Protein AF-A0A2E0TNI0-F1 (afdb_monomer_lite)

Structure (mmCIF, N/CA/C/O backbone):
data_AF-A0A2E0TNI0-F1
#
_entry.id   AF-A0A2E0TNI0-F1
#
loop_
_atom_site.group_PDB
_atom_site.id
_atom_site.type_symbol
_atom_site.label_atom_id
_atom_site.label_alt_id
_atom_site.label_comp_id
_atom_site.label_asym_id
_atom_site.label_entity_id
_atom_site.label_seq_id
_atom_site.pdbx_PDB_ins_code
_atom_site.Cartn_x
_atom_site.Cartn_y
_atom_site.Cartn_z
_atom_site.occupancy
_atom_site.B_iso_or_equiv
_atom_site.auth_seq_id
_atom_site.auth_comp_id
_atom_site.auth_asym_id
_atom_site.auth_atom_id
_atom_site.pdbx_PDB_model_num
ATOM 1 N N . MET A 1 1 ? -8.671 -19.440 -13.198 1.00 46.00 1 MET A N 1
ATOM 2 C CA . MET A 1 1 ? -8.676 -20.379 -12.053 1.00 46.00 1 MET A CA 1
ATOM 3 C C . MET A 1 1 ? -9.101 -19.615 -10.808 1.00 46.00 1 MET A C 1
ATOM 5 O O . MET A 1 1 ? -8.365 -18.720 -10.407 1.00 46.00 1 MET A O 1
ATOM 9 N N . GLY A 1 2 ? -10.285 -19.902 -10.255 1.00 39.12 2 GLY A N 1
ATOM 10 C CA . GLY A 1 2 ? -10.796 -19.226 -9.053 1.00 39.12 2 GLY A CA 1
ATOM 11 C C . GLY A 1 2 ? -9.957 -19.514 -7.801 1.00 39.12 2 GLY A C 1
ATOM 12 O O . GLY A 1 2 ? -9.084 -20.388 -7.833 1.00 39.12 2 GLY A O 1
ATOM 13 N N . VAL A 1 3 ? -10.236 -18.792 -6.709 1.00 45.25 3 VAL A N 1
ATOM 14 C CA . VAL A 1 3 ? -9.638 -18.973 -5.366 1.00 45.25 3 VAL A CA 1
ATOM 15 C C . VAL A 1 3 ? -9.514 -20.465 -5.010 1.00 45.25 3 VAL A C 1
ATOM 17 O O . VAL A 1 3 ? -8.430 -20.936 -4.667 1.00 45.25 3 VAL A O 1
ATOM 20 N N . GLY A 1 4 ? -10.562 -21.250 -5.282 1.00 49.75 4 GLY A N 1
ATOM 21 C CA . GLY A 1 4 ? -10.603 -22.690 -5.006 1.00 49.75 4 GLY A CA 1
ATOM 22 C C . GLY A 1 4 ? -9.528 -23.544 -5.694 1.00 49.75 4 GLY A C 1
ATOM 23 O O . GLY A 1 4 ? -9.097 -24.531 -5.113 1.00 49.75 4 GLY A O 1
ATOM 24 N N . ALA A 1 5 ? -9.034 -23.172 -6.880 1.00 53.88 5 ALA A N 1
ATOM 25 C CA . ALA A 1 5 ? -8.008 -23.948 -7.592 1.00 53.88 5 ALA A CA 1
ATOM 26 C C . ALA A 1 5 ? -6.580 -23.658 -7.092 1.00 53.88 5 ALA A C 1
ATOM 28 O O . ALA A 1 5 ? -5.725 -24.537 -7.118 1.00 53.88 5 ALA A O 1
ATOM 29 N N . HIS A 1 6 ? -6.309 -22.435 -6.614 1.00 52.16 6 HIS A N 1
ATOM 30 C CA . HIS A 1 6 ? -5.038 -22.136 -5.942 1.00 52.16 6 HIS A CA 1
ATOM 31 C C . HIS A 1 6 ? -4.990 -22.792 -4.569 1.00 52.16 6 HIS A C 1
ATOM 33 O O . HIS A 1 6 ? -4.025 -23.475 -4.249 1.00 52.16 6 HIS A O 1
ATOM 39 N N . GLU A 1 7 ? -6.062 -22.636 -3.795 1.00 55.44 7 GLU A N 1
ATOM 40 C CA . GLU A 1 7 ? -6.172 -23.296 -2.504 1.00 55.44 7 GLU A CA 1
ATOM 41 C C . GLU A 1 7 ? -6.138 -24.822 -2.642 1.00 55.44 7 GLU A C 1
ATOM 43 O O . GLU A 1 7 ? -5.587 -25.489 -1.778 1.00 55.44 7 GLU A O 1
ATOM 48 N N . ALA A 1 8 ? -6.690 -25.398 -3.717 1.00 63.72 8 ALA A N 1
ATOM 49 C CA . ALA A 1 8 ? -6.565 -26.829 -3.990 1.00 63.72 8 ALA A CA 1
ATOM 50 C C . ALA A 1 8 ? -5.103 -27.245 -4.209 1.00 63.72 8 ALA A C 1
ATOM 52 O O . ALA A 1 8 ? -4.670 -28.206 -3.582 1.00 63.72 8 ALA A O 1
ATOM 53 N N . ALA A 1 9 ? -4.347 -26.495 -5.018 1.00 60.81 9 ALA A N 1
ATOM 54 C CA . ALA A 1 9 ? -2.932 -26.763 -5.279 1.00 60.81 9 ALA A CA 1
ATOM 55 C C . ALA A 1 9 ? -2.050 -26.576 -4.031 1.00 60.81 9 ALA A C 1
ATOM 57 O O . ALA A 1 9 ? -1.148 -27.372 -3.786 1.00 60.81 9 ALA A O 1
ATOM 58 N N . VAL A 1 10 ? -2.323 -25.556 -3.209 1.00 58.38 10 VAL A N 1
ATOM 59 C CA . VAL A 1 10 ? -1.623 -25.355 -1.930 1.00 58.38 10 VAL A CA 1
ATOM 60 C C . VAL A 1 10 ? -1.964 -26.479 -0.956 1.00 58.38 10 VAL A C 1
ATOM 62 O O . VAL A 1 10 ? -1.051 -27.094 -0.423 1.00 58.38 10 VAL A O 1
ATOM 65 N N . ARG A 1 11 ? -3.249 -26.826 -0.794 1.00 63.78 11 ARG A N 1
ATOM 66 C CA . ARG A 1 11 ? -3.682 -27.941 0.066 1.00 63.78 11 ARG A CA 1
ATOM 67 C C . ARG A 1 11 ? -3.112 -29.283 -0.390 1.00 63.78 11 ARG A C 1
ATOM 69 O O . ARG A 1 11 ? -2.846 -30.158 0.424 1.00 63.78 11 ARG A O 1
ATOM 76 N N . GLU A 1 12 ? -2.956 -29.480 -1.693 1.00 70.38 12 GLU A N 1
ATOM 77 C CA . GLU A 1 12 ? -2.303 -30.664 -2.249 1.00 70.38 12 GLU A CA 1
ATOM 78 C C . GLU A 1 12 ? -0.812 -30.704 -1.899 1.00 70.38 12 GLU A C 1
ATOM 80 O O . GLU A 1 12 ? -0.327 -31.737 -1.441 1.00 70.38 12 GLU A O 1
ATOM 85 N N . ALA A 1 13 ? -0.112 -29.575 -2.018 1.00 61.56 13 ALA A N 1
ATOM 86 C CA . ALA A 1 13 ? 1.291 -29.470 -1.636 1.00 61.56 13 ALA A CA 1
ATOM 87 C C . ALA A 1 13 ? 1.510 -29.585 -0.112 1.00 61.56 13 ALA A C 1
ATOM 89 O O . ALA A 1 13 ? 2.474 -30.213 0.318 1.00 61.56 13 ALA A O 1
ATOM 90 N N . GLU A 1 14 ? 0.598 -29.051 0.706 1.00 61.31 14 GLU A N 1
ATOM 91 C CA . GLU A 1 14 ? 0.576 -29.241 2.164 1.00 61.31 14 GLU A CA 1
ATOM 92 C C . GLU A 1 14 ? 0.424 -30.720 2.523 1.00 61.31 14 GLU A C 1
ATOM 94 O O . GLU A 1 14 ? 1.233 -31.247 3.280 1.00 61.31 14 GLU A O 1
ATOM 99 N N . ARG A 1 15 ? -0.534 -31.431 1.910 1.00 66.94 15 ARG A N 1
ATOM 100 C CA . ARG A 1 15 ? -0.702 -32.882 2.113 1.00 66.94 15 ARG A CA 1
ATOM 101 C C . ARG A 1 15 ? 0.534 -33.678 1.696 1.00 66.94 15 ARG A C 1
ATOM 103 O O . ARG A 1 15 ? 0.897 -34.644 2.366 1.00 66.94 15 ARG A O 1
ATOM 110 N N . ALA A 1 16 ? 1.185 -33.288 0.601 1.00 66.25 16 ALA A N 1
ATOM 111 C CA . ALA A 1 16 ? 2.420 -33.925 0.151 1.00 66.25 16 ALA A CA 1
ATOM 112 C C . ALA A 1 16 ? 3.563 -33.715 1.161 1.00 66.25 16 ALA A C 1
ATOM 114 O O . ALA A 1 16 ? 4.303 -34.653 1.465 1.00 66.25 16 ALA A O 1
ATOM 115 N N . LEU A 1 17 ? 3.673 -32.507 1.724 1.00 60.59 17 LEU A N 1
ATOM 116 C CA . LEU A 1 17 ? 4.635 -32.175 2.773 1.00 60.59 17 LEU A CA 1
ATOM 117 C C . LEU A 1 17 ? 4.351 -32.927 4.077 1.00 60.59 17 LEU A C 1
ATOM 119 O O . LEU A 1 17 ? 5.269 -33.509 4.651 1.00 60.59 17 LEU A O 1
ATOM 123 N N . GLU A 1 18 ? 3.096 -32.976 4.520 1.00 61.94 18 GLU A N 1
ATOM 124 C CA . GLU A 1 18 ? 2.673 -33.754 5.689 1.00 61.94 18 GLU A CA 1
ATOM 125 C C . GLU A 1 18 ? 2.995 -35.243 5.524 1.00 61.94 18 GLU A C 1
ATOM 127 O O . GLU A 1 18 ? 3.537 -35.860 6.440 1.00 61.94 18 GLU A O 1
ATOM 132 N N . GLY A 1 19 ? 2.722 -35.815 4.347 1.00 63.81 19 GLY A N 1
ATOM 133 C CA . GLY A 1 19 ? 3.048 -37.206 4.028 1.00 63.81 19 GLY A CA 1
ATOM 134 C C . GLY A 1 19 ? 4.553 -37.482 4.040 1.00 63.81 19 GLY A C 1
ATOM 135 O O . GLY A 1 19 ? 4.994 -38.473 4.626 1.00 63.81 19 GLY A O 1
ATOM 136 N N . ALA A 1 20 ? 5.352 -36.587 3.453 1.00 62.94 20 ALA A N 1
ATOM 137 C CA . ALA A 1 20 ? 6.809 -36.699 3.458 1.00 62.94 20 ALA A CA 1
ATOM 138 C C . ALA A 1 20 ? 7.389 -36.600 4.879 1.00 62.94 20 ALA A C 1
ATOM 140 O O . ALA A 1 20 ? 8.259 -37.390 5.246 1.00 62.94 20 ALA A O 1
ATOM 141 N N . LEU A 1 21 ? 6.879 -35.674 5.698 1.00 59.41 21 LEU A N 1
ATOM 142 C CA . LEU A 1 21 ? 7.277 -35.523 7.099 1.00 59.41 21 LEU A CA 1
ATOM 143 C C . LEU A 1 21 ? 6.874 -36.738 7.938 1.00 59.41 21 LEU A C 1
ATOM 145 O O . LEU A 1 21 ? 7.690 -37.232 8.708 1.00 59.41 21 LEU A O 1
ATOM 149 N N . ALA A 1 22 ? 5.654 -37.250 7.770 1.00 59.00 22 ALA A N 1
ATOM 150 C CA . ALA A 1 22 ? 5.173 -38.432 8.479 1.00 59.00 22 ALA A CA 1
ATOM 151 C C . ALA A 1 22 ? 6.019 -39.672 8.152 1.00 59.00 22 ALA A C 1
ATOM 153 O O . ALA A 1 22 ? 6.466 -40.373 9.060 1.00 59.00 22 ALA A O 1
ATOM 154 N N . GLY A 1 23 ? 6.313 -39.891 6.866 1.00 61.47 23 GLY A N 1
ATOM 155 C CA . GLY A 1 23 ? 7.189 -40.972 6.415 1.00 61.47 23 GLY A CA 1
ATOM 156 C C . GLY A 1 23 ? 8.617 -40.842 6.949 1.00 61.47 23 GLY A C 1
ATOM 157 O O . GLY A 1 23 ? 9.200 -41.832 7.383 1.00 61.47 23 GLY A O 1
ATOM 158 N N . TRP A 1 24 ? 9.164 -39.624 6.979 1.00 56.59 24 TRP A N 1
ATOM 159 C CA . TRP A 1 24 ? 10.500 -39.368 7.522 1.00 56.59 24 TRP A CA 1
ATOM 160 C C . TRP A 1 24 ? 10.583 -39.566 9.041 1.00 56.59 24 TRP A C 1
ATOM 162 O O . TRP A 1 24 ? 11.557 -40.125 9.540 1.00 56.59 24 TRP A O 1
ATOM 172 N N . LEU A 1 25 ? 9.559 -39.129 9.774 1.00 56.31 25 LEU A N 1
ATOM 173 C CA . LEU A 1 25 ? 9.486 -39.223 11.233 1.00 56.31 25 LEU A CA 1
ATOM 174 C C . LEU A 1 25 ? 9.016 -40.604 11.724 1.00 56.31 25 LEU A C 1
ATOM 176 O O . LEU A 1 25 ? 9.070 -40.867 12.923 1.00 56.31 25 LEU A O 1
ATOM 180 N N . GLY A 1 26 ? 8.550 -41.478 10.825 1.00 55.84 26 GLY A N 1
ATOM 181 C CA . GLY A 1 26 ? 7.997 -42.789 11.174 1.00 55.84 26 GLY A CA 1
ATOM 182 C C . GLY A 1 26 ? 6.670 -42.711 11.940 1.00 55.84 26 GLY A C 1
ATOM 183 O O . GLY A 1 26 ? 6.371 -43.598 12.737 1.00 55.84 26 GLY A O 1
ATOM 184 N N . VAL A 1 27 ? 5.888 -41.649 11.727 1.00 52.66 27 VAL A N 1
ATOM 185 C CA . VAL A 1 27 ? 4.607 -41.389 12.410 1.00 52.66 27 VAL A CA 1
ATOM 186 C C . VAL A 1 27 ? 3.434 -41.452 11.432 1.00 52.66 27 VAL A C 1
ATOM 188 O O . VAL A 1 27 ? 3.620 -41.448 10.215 1.00 52.66 27 VAL A O 1
ATOM 191 N N . ARG A 1 28 ? 2.197 -41.516 11.940 1.00 50.47 28 ARG A N 1
ATOM 192 C CA . ARG A 1 28 ? 1.005 -41.554 11.076 1.00 50.47 28 ARG A CA 1
ATOM 193 C C . ARG A 1 28 ? 0.662 -40.159 10.545 1.00 50.47 28 ARG A C 1
ATOM 195 O O . ARG A 1 28 ? 0.734 -39.166 11.271 1.00 50.47 28 ARG A O 1
ATOM 202 N N . VAL A 1 29 ? 0.213 -40.097 9.290 1.00 43.41 29 VAL A N 1
ATOM 203 C CA . VAL A 1 29 ? -0.376 -38.890 8.683 1.00 43.41 29 VAL A CA 1
ATOM 204 C C . VAL A 1 29 ? -1.580 -38.463 9.538 1.00 43.41 29 VAL A C 1
ATOM 206 O O . VAL A 1 29 ? -2.520 -39.237 9.706 1.00 43.41 29 VAL A O 1
ATOM 209 N N . GLY A 1 30 ? -1.517 -37.271 10.143 1.00 42.19 30 GLY A N 1
ATOM 210 C CA . GLY A 1 30 ? -2.517 -36.750 11.091 1.00 42.19 30 GLY A CA 1
ATOM 211 C C . GLY A 1 30 ? -2.000 -36.485 12.514 1.00 42.19 30 GLY A C 1
ATOM 212 O O . GLY A 1 30 ? -2.614 -35.696 13.241 1.00 42.19 30 GLY A O 1
ATOM 213 N N . GLU A 1 31 ? -0.864 -37.081 12.899 1.00 41.44 31 GLU A N 1
ATOM 214 C CA . GLU A 1 31 ? -0.139 -36.729 14.135 1.00 41.44 31 GLU A CA 1
ATOM 215 C C . GLU A 1 31 ? 0.740 -35.484 13.945 1.00 41.44 31 GLU A C 1
ATOM 217 O O . GLU A 1 31 ? 0.917 -34.706 14.882 1.00 41.44 31 GLU A O 1
ATOM 222 N N . VAL A 1 32 ? 1.194 -35.248 12.709 1.00 45.66 32 VAL A N 1
ATOM 223 C CA . VAL A 1 32 ? 1.850 -34.015 12.258 1.00 45.66 32 VAL A CA 1
ATOM 224 C C . VAL A 1 32 ? 0.790 -32.924 12.107 1.00 45.66 32 VAL A C 1
ATOM 226 O O . VAL A 1 32 ? 0.075 -32.882 11.113 1.00 45.66 32 VAL A O 1
ATOM 229 N N . ARG A 1 33 ? 0.651 -32.055 13.116 1.00 42.62 33 ARG A N 1
ATOM 230 C CA . ARG A 1 33 ? -0.211 -30.858 13.063 1.00 42.62 33 ARG A CA 1
ATOM 231 C C . ARG A 1 33 ? 0.622 -29.602 13.261 1.00 42.62 33 ARG A C 1
ATOM 233 O O . ARG A 1 33 ? 1.402 -29.544 14.213 1.00 42.62 33 ARG A O 1
ATOM 240 N N . GLY A 1 34 ? 0.441 -28.613 12.387 1.00 44.22 34 GLY A N 1
ATOM 241 C CA . GLY A 1 34 ? 1.338 -27.470 12.314 1.00 44.22 34 GLY A CA 1
ATOM 242 C C . GLY A 1 34 ? 0.758 -26.205 11.704 1.00 44.22 34 GLY A C 1
ATOM 243 O O . GLY A 1 34 ? -0.041 -26.278 10.779 1.00 44.22 34 GLY A O 1
ATOM 244 N N . ALA A 1 35 ? 1.188 -25.049 12.213 1.00 40.72 35 ALA A N 1
ATOM 245 C CA . ALA A 1 35 ? 0.980 -23.758 11.566 1.00 40.72 35 ALA A CA 1
ATOM 246 C C . ALA A 1 35 ? 2.221 -23.429 10.724 1.00 40.72 35 ALA A C 1
ATOM 248 O O . ALA A 1 35 ? 3.347 -23.449 11.229 1.00 40.72 35 ALA A O 1
ATOM 249 N N . LEU A 1 36 ? 2.018 -23.141 9.438 1.00 44.41 36 LEU A N 1
ATOM 250 C CA . LEU A 1 36 ? 3.076 -22.762 8.501 1.00 44.41 36 LEU A CA 1
ATOM 251 C C . LEU A 1 36 ? 3.331 -21.254 8.613 1.00 44.41 36 LEU A C 1
ATOM 253 O O . LEU A 1 36 ? 2.971 -20.467 7.740 1.00 44.41 36 LEU A O 1
ATOM 257 N N . ALA A 1 37 ? 3.939 -20.847 9.726 1.00 38.16 37 ALA A N 1
ATOM 258 C CA . ALA A 1 37 ? 4.342 -19.470 9.965 1.00 38.16 37 ALA A CA 1
ATOM 259 C C . ALA A 1 37 ? 5.746 -19.233 9.387 1.00 38.16 37 ALA A C 1
ATOM 261 O O . ALA A 1 37 ? 6.759 -19.353 10.060 1.00 38.16 37 ALA A O 1
ATOM 262 N N . GLY A 1 38 ? 5.797 -18.905 8.099 1.00 45.44 38 GLY A N 1
ATOM 263 C CA . GLY A 1 38 ? 6.820 -18.014 7.549 1.00 45.44 38 GLY A CA 1
ATOM 264 C C . GLY A 1 38 ? 8.281 -18.297 7.793 1.00 45.44 38 GLY A C 1
ATOM 265 O O . GLY A 1 38 ? 8.917 -17.568 8.535 1.00 45.44 38 GLY A O 1
ATOM 266 N N . GLU A 1 39 ? 8.811 -19.267 7.052 1.00 48.00 39 GLU A N 1
ATOM 267 C CA . GLU A 1 39 ? 10.174 -19.794 7.199 1.00 48.00 39 GLU A CA 1
ATOM 268 C C . GLU A 1 39 ? 10.328 -20.730 8.398 1.00 48.00 39 GLU A C 1
ATOM 270 O O . GLU A 1 39 ? 11.425 -21.199 8.659 1.00 48.00 39 GLU A O 1
ATOM 275 N N . VAL A 1 40 ? 9.246 -21.072 9.103 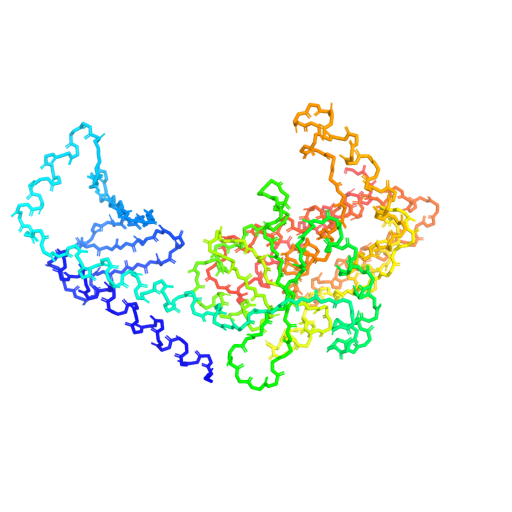1.00 44.50 40 VAL A N 1
ATOM 276 C CA . VAL A 1 40 ? 9.297 -22.052 10.184 1.00 44.50 40 VAL A CA 1
ATOM 277 C C . VAL A 1 40 ? 8.077 -22.975 10.129 1.00 44.50 40 VAL A C 1
ATOM 279 O O . VAL A 1 40 ? 6.938 -22.537 10.279 1.00 44.50 40 VAL A O 1
ATOM 282 N N . VAL A 1 41 ? 8.290 -24.274 9.902 1.00 49.75 41 VAL A N 1
ATOM 283 C CA . VAL A 1 41 ? 7.231 -25.287 10.033 1.00 49.75 41 VAL A CA 1
ATOM 284 C C . VAL A 1 41 ? 7.210 -25.754 11.476 1.00 49.75 41 VAL A C 1
ATOM 286 O O . VAL A 1 41 ? 8.125 -26.443 11.924 1.00 49.75 41 VAL A O 1
ATOM 289 N N . HIS A 1 42 ? 6.164 -25.398 12.211 1.00 47.19 42 HIS A N 1
ATOM 290 C CA . HIS A 1 42 ? 5.923 -25.996 13.515 1.00 47.19 42 HIS A CA 1
ATOM 291 C C . HIS A 1 42 ? 5.136 -27.287 13.319 1.00 47.19 42 HIS A C 1
ATOM 293 O O . HIS A 1 42 ? 4.102 -27.244 12.675 1.00 47.19 42 HIS A O 1
ATOM 299 N N . ALA A 1 43 ? 5.586 -28.423 13.841 1.00 48.94 43 ALA A N 1
ATOM 300 C CA . ALA A 1 43 ? 4.880 -29.702 13.750 1.00 48.94 43 ALA A CA 1
ATOM 301 C C . ALA A 1 43 ? 4.788 -30.373 15.127 1.00 48.94 43 ALA A C 1
ATOM 303 O O . ALA A 1 43 ? 5.425 -29.939 16.083 1.00 48.94 43 ALA A O 1
ATOM 304 N N . ARG A 1 44 ? 3.990 -31.434 15.252 1.00 42.12 44 ARG A N 1
ATOM 305 C CA . ARG A 1 44 ? 4.019 -32.328 16.417 1.00 42.12 44 ARG A CA 1
ATOM 306 C C . ARG A 1 44 ? 4.269 -33.760 15.960 1.00 42.12 44 ARG A C 1
ATOM 308 O O . ARG A 1 44 ? 3.695 -34.178 14.968 1.00 42.12 44 ARG A O 1
ATOM 315 N N . ALA A 1 45 ? 5.119 -34.506 16.653 1.00 43.78 45 ALA A N 1
ATOM 316 C CA . ALA A 1 45 ? 5.332 -35.933 16.394 1.00 43.78 45 ALA A CA 1
ATOM 317 C C . ALA A 1 45 ? 5.267 -36.685 17.722 1.00 43.78 45 ALA A C 1
ATOM 319 O O . ALA A 1 45 ? 6.047 -36.395 18.626 1.00 43.78 45 ALA A O 1
ATOM 320 N N . GLY A 1 46 ? 4.280 -37.572 17.891 1.00 44.16 46 GLY A N 1
ATOM 321 C CA . GLY A 1 46 ? 4.063 -38.267 19.169 1.00 44.16 46 GLY A CA 1
ATOM 322 C C . GLY A 1 46 ? 3.876 -37.332 20.379 1.00 44.16 46 GLY A C 1
ATOM 323 O O . GLY A 1 46 ? 4.241 -37.694 21.491 1.00 44.16 46 GLY A O 1
ATOM 324 N N . GLY A 1 47 ? 3.367 -36.109 20.171 1.00 44.44 47 GLY A N 1
ATOM 325 C CA . GLY A 1 47 ? 3.201 -35.089 21.218 1.00 44.44 47 GLY A CA 1
ATOM 326 C C . GLY A 1 47 ? 4.382 -34.124 21.405 1.00 44.44 47 GLY A C 1
ATOM 327 O O . GLY A 1 47 ? 4.222 -33.120 22.097 1.00 44.44 47 GLY A O 1
ATOM 328 N N . LEU A 1 48 ? 5.528 -34.355 20.754 1.00 39.72 48 LEU A N 1
ATOM 329 C CA . LEU A 1 48 ? 6.693 -33.465 20.820 1.00 39.72 48 LEU A CA 1
ATOM 330 C C . LEU A 1 48 ? 6.569 -32.308 19.818 1.00 39.72 48 LEU A C 1
ATOM 332 O O . LEU A 1 48 ? 6.315 -32.581 18.644 1.00 39.72 48 LEU A O 1
ATOM 336 N N . PRO A 1 49 ? 6.757 -31.039 20.229 1.00 43.56 49 PRO A N 1
ATOM 337 C CA . PRO A 1 49 ? 6.798 -29.912 19.306 1.00 43.56 49 PRO A CA 1
ATOM 338 C C . PRO A 1 49 ? 8.078 -29.958 18.462 1.00 43.56 49 PRO A C 1
ATOM 340 O O . PRO A 1 49 ? 9.173 -30.133 18.987 1.00 43.56 49 PRO A O 1
ATOM 343 N N . LEU A 1 50 ? 7.920 -29.780 17.156 1.00 47.69 50 LEU A N 1
ATOM 344 C CA . LEU A 1 50 ? 8.967 -29.700 16.147 1.00 47.69 50 LEU A CA 1
ATOM 345 C C . LEU A 1 50 ? 8.956 -28.301 15.537 1.00 47.69 50 LEU A C 1
ATOM 347 O O . LEU A 1 50 ? 7.886 -27.748 15.297 1.00 47.69 50 LEU A O 1
ATOM 351 N N . ARG A 1 51 ? 10.129 -27.750 15.247 1.00 46.19 51 ARG A N 1
ATOM 352 C CA . ARG A 1 51 ? 10.317 -26.474 14.546 1.00 46.19 51 ARG A CA 1
ATOM 353 C C . ARG A 1 51 ? 11.283 -26.694 13.385 1.00 46.19 51 ARG A C 1
ATOM 355 O O . ARG A 1 51 ? 12.395 -27.147 13.632 1.00 46.19 51 ARG A O 1
ATOM 362 N N . ILE A 1 52 ? 10.872 -26.403 12.150 1.00 50.72 52 ILE A N 1
ATOM 363 C CA . ILE A 1 52 ? 11.666 -26.637 10.933 1.00 50.72 52 ILE A CA 1
ATOM 364 C C . ILE A 1 52 ? 11.957 -25.317 10.230 1.00 50.72 52 ILE A C 1
ATOM 366 O O . ILE A 1 52 ? 11.034 -24.724 9.683 1.00 50.72 52 ILE A O 1
ATOM 370 N N . GLU A 1 53 ? 13.214 -24.886 10.169 1.00 44.84 53 GLU A N 1
ATOM 371 C CA . GLU A 1 53 ? 13.585 -23.624 9.506 1.00 44.84 53 GLU A CA 1
ATOM 372 C C . GLU A 1 53 ? 14.313 -23.889 8.177 1.00 44.84 53 GLU A C 1
ATOM 374 O O . GLU A 1 53 ? 15.404 -24.464 8.202 1.00 44.84 53 GLU A O 1
ATOM 379 N N . PRO A 1 54 ? 13.775 -23.512 7.000 1.00 43.34 54 PRO A N 1
ATOM 380 C CA . PRO A 1 54 ? 14.446 -23.675 5.724 1.00 43.34 54 PRO A CA 1
ATOM 381 C C . PRO A 1 54 ? 15.299 -22.441 5.407 1.00 43.34 54 PRO A C 1
ATOM 383 O O . PRO A 1 54 ? 14.799 -21.417 4.950 1.00 43.34 54 PRO A O 1
ATOM 386 N N . THR A 1 55 ? 16.617 -22.557 5.551 1.00 38.88 55 THR A N 1
ATOM 387 C CA . THR A 1 55 ? 17.564 -21.550 5.044 1.00 38.88 55 THR A CA 1
ATOM 388 C C . THR A 1 55 ? 18.120 -21.989 3.700 1.00 38.88 55 THR A C 1
ATOM 390 O O . THR A 1 55 ? 19.129 -22.680 3.655 1.00 38.88 55 THR A O 1
ATOM 393 N N . GLY A 1 56 ? 17.443 -21.644 2.596 1.00 33.53 56 GLY A N 1
ATOM 394 C CA . GLY A 1 56 ? 17.953 -21.635 1.204 1.00 33.53 56 GLY A CA 1
ATOM 395 C C . GLY A 1 56 ? 18.653 -22.884 0.621 1.00 33.53 56 GLY A C 1
ATOM 396 O O . GLY A 1 56 ? 19.036 -22.862 -0.541 1.00 33.53 56 GLY A O 1
ATOM 397 N N . SER A 1 57 ? 18.866 -23.939 1.408 1.00 29.34 57 SER A N 1
ATOM 398 C CA . SER A 1 57 ? 19.564 -25.205 1.126 1.00 29.34 57 SER A CA 1
ATOM 399 C C . SER A 1 57 ? 19.735 -26.086 2.386 1.00 29.34 57 SER A C 1
ATOM 401 O O . SER A 1 57 ? 20.164 -27.231 2.261 1.00 29.34 57 SER A O 1
ATOM 403 N N . ARG A 1 58 ? 19.424 -25.601 3.605 1.00 34.91 58 ARG A N 1
ATOM 404 C CA . ARG A 1 58 ? 19.575 -26.355 4.866 1.00 34.91 58 ARG A CA 1
ATOM 405 C C . ARG A 1 58 ? 18.356 -26.175 5.776 1.00 34.91 58 ARG A C 1
ATOM 407 O O . ARG A 1 58 ? 17.970 -25.049 6.079 1.00 34.91 58 ARG A O 1
ATOM 414 N N . GLY A 1 59 ? 17.754 -27.293 6.181 1.00 34.84 59 GLY A N 1
ATOM 415 C CA . GLY A 1 59 ? 16.691 -27.338 7.185 1.00 34.84 59 GLY A CA 1
ATOM 416 C C . GLY A 1 59 ? 17.275 -27.471 8.592 1.00 34.84 59 GLY A C 1
ATOM 417 O O . GLY A 1 59 ? 18.103 -28.355 8.818 1.00 34.84 59 GLY A O 1
ATOM 418 N N . PHE A 1 60 ? 16.862 -26.610 9.518 1.00 38.31 60 PHE A N 1
ATOM 419 C CA . PHE A 1 60 ? 17.104 -26.777 10.956 1.00 38.31 60 PHE A CA 1
ATOM 420 C C . PHE A 1 60 ? 15.927 -27.514 11.587 1.00 38.31 60 PHE A C 1
ATOM 422 O O . PHE A 1 60 ? 14.799 -27.250 11.188 1.00 38.31 60 PHE A O 1
ATOM 429 N N . PHE A 1 61 ? 16.167 -28.394 12.564 1.00 42.72 61 PHE A N 1
ATOM 430 C CA . PHE A 1 61 ? 15.097 -28.984 13.376 1.00 42.72 61 PHE A CA 1
ATOM 431 C C . PHE A 1 61 ? 15.357 -28.715 14.858 1.00 42.72 61 PHE A C 1
ATOM 433 O O . PHE A 1 61 ? 16.448 -29.015 15.344 1.00 42.72 61 PHE A O 1
ATOM 440 N N . ASP A 1 62 ? 14.357 -28.200 15.567 1.00 37.66 62 ASP A N 1
ATOM 441 C CA . ASP A 1 62 ? 14.339 -28.120 17.031 1.00 37.66 62 ASP A CA 1
ATOM 442 C C . ASP A 1 62 ? 13.172 -28.961 17.561 1.00 37.66 62 ASP A C 1
ATOM 444 O O . ASP A 1 62 ? 12.013 -28.745 17.196 1.00 37.66 62 ASP A O 1
ATOM 448 N N . ALA A 1 63 ? 13.512 -29.965 18.369 1.00 34.53 63 ALA A N 1
ATOM 449 C CA . ALA A 1 63 ? 12.582 -30.811 19.099 1.00 34.53 63 ALA A CA 1
ATOM 450 C C . ALA A 1 63 ? 12.866 -30.670 20.600 1.00 34.53 63 ALA A C 1
ATOM 452 O O . ALA A 1 63 ? 13.706 -31.386 21.139 1.00 34.53 63 ALA A O 1
ATOM 453 N N . GLY A 1 64 ? 12.198 -29.733 21.278 1.00 30.61 64 GLY A N 1
ATOM 454 C CA . GLY A 1 64 ? 12.208 -29.632 22.744 1.00 30.61 64 GLY A CA 1
ATOM 455 C C . GLY A 1 64 ? 13.596 -29.550 23.398 1.00 30.61 64 GLY A C 1
ATOM 456 O O . GLY A 1 64 ? 13.785 -30.136 24.462 1.00 30.61 64 GLY A O 1
ATOM 457 N N . GLY A 1 65 ? 14.559 -28.859 22.775 1.00 28.36 65 GLY A N 1
ATOM 458 C CA . GLY A 1 65 ? 15.934 -28.739 23.283 1.00 28.36 65 GLY A CA 1
ATOM 459 C C . GLY A 1 65 ? 16.970 -29.614 22.567 1.00 28.36 65 GLY A C 1
ATOM 460 O O . GLY A 1 65 ? 18.151 -29.559 22.907 1.00 28.36 65 GLY A O 1
ATOM 461 N N . PHE A 1 66 ? 16.568 -30.377 21.547 1.00 30.58 66 PHE A N 1
ATOM 462 C CA . PHE A 1 66 ? 17.482 -31.089 20.654 1.00 30.58 66 PHE A CA 1
ATOM 463 C C . PHE A 1 66 ? 17.542 -30.394 19.292 1.00 30.58 66 PHE A C 1
ATOM 465 O O . PHE A 1 66 ? 16.573 -30.400 18.533 1.00 30.58 66 PHE A O 1
ATOM 472 N N . VAL A 1 67 ? 18.705 -29.819 18.977 1.00 34.50 67 VAL A N 1
ATOM 473 C CA . VAL A 1 67 ? 18.992 -29.198 17.679 1.00 34.50 67 VAL A CA 1
ATOM 474 C C . VAL A 1 67 ? 19.550 -30.265 16.734 1.00 34.50 67 VAL A C 1
ATOM 476 O O . VAL A 1 67 ? 20.679 -30.719 16.914 1.00 34.50 67 VAL A O 1
ATOM 479 N N . LEU A 1 68 ? 18.810 -30.657 15.694 1.00 35.72 68 LEU A N 1
ATOM 480 C CA . LEU A 1 68 ? 19.396 -31.393 14.566 1.00 35.72 68 LEU A CA 1
ATOM 481 C C . LEU A 1 68 ? 19.982 -30.370 13.596 1.00 35.72 68 LEU A C 1
ATOM 483 O O . LEU A 1 68 ? 19.341 -29.943 12.635 1.00 35.72 68 LEU A O 1
ATOM 487 N N . ALA A 1 69 ? 21.216 -29.957 13.865 1.00 31.94 69 ALA A N 1
ATOM 488 C CA . ALA A 1 69 ? 21.977 -29.135 12.944 1.00 31.94 69 ALA A CA 1
ATOM 489 C C . ALA A 1 69 ? 22.663 -30.019 11.894 1.00 31.94 69 ALA A C 1
ATOM 491 O O . ALA A 1 69 ? 23.366 -30.980 12.211 1.00 31.94 69 ALA A O 1
ATOM 492 N N . HIS A 1 70 ? 22.538 -29.646 10.622 1.00 35.03 70 HIS A N 1
ATOM 493 C CA . HIS A 1 70 ? 23.520 -30.013 9.604 1.00 35.03 70 HIS A CA 1
ATOM 494 C C . HIS A 1 70 ? 24.705 -29.023 9.715 1.00 35.03 70 HIS A C 1
ATOM 496 O O . HIS A 1 70 ? 24.943 -28.224 8.814 1.00 35.03 70 HIS A O 1
ATOM 502 N N . GLY A 1 71 ? 25.389 -28.996 10.866 1.00 30.05 71 GLY A N 1
ATOM 503 C CA . GLY A 1 71 ? 26.456 -28.030 11.169 1.00 30.05 71 GLY A CA 1
ATOM 504 C C . GLY A 1 71 ? 26.849 -28.003 12.650 1.00 30.05 71 GLY A C 1
ATOM 505 O O . GLY A 1 71 ? 26.043 -28.327 13.512 1.00 30.05 71 GLY A O 1
ATOM 506 N N . GLU A 1 72 ? 28.108 -27.676 12.924 1.00 31.38 72 GLU A N 1
ATOM 507 C CA . GLU A 1 72 ? 28.862 -27.947 14.156 1.00 31.38 72 GLU A CA 1
ATOM 508 C C . GLU A 1 72 ? 28.346 -27.209 15.409 1.00 31.38 72 GLU A C 1
ATOM 510 O O . GLU A 1 72 ? 28.796 -26.115 15.734 1.00 31.38 72 GLU A O 1
ATOM 515 N N . ALA A 1 73 ? 27.435 -27.829 16.162 1.00 31.48 73 ALA A N 1
ATOM 516 C CA . ALA A 1 73 ? 27.235 -27.518 17.580 1.00 31.48 73 ALA A CA 1
ATOM 517 C C . ALA A 1 73 ? 27.795 -28.678 18.434 1.00 31.48 73 ALA A C 1
ATOM 519 O O . ALA A 1 73 ? 27.454 -29.839 18.160 1.00 31.48 73 ALA A O 1
ATOM 520 N N . PRO A 1 74 ? 28.644 -28.424 19.452 1.00 33.19 74 PRO A N 1
ATOM 521 C CA . PRO A 1 74 ? 29.204 -29.483 20.293 1.00 33.19 74 PRO A CA 1
ATOM 522 C C . PRO A 1 74 ? 28.074 -30.216 21.037 1.00 33.19 74 PRO A C 1
ATOM 524 O O . PRO A 1 74 ? 27.326 -29.598 21.786 1.00 33.19 74 PRO A O 1
ATOM 527 N N . GLY A 1 75 ? 27.908 -31.521 20.787 1.00 38.97 75 GLY A N 1
ATOM 528 C CA . GLY A 1 75 ? 26.869 -32.378 21.391 1.00 38.97 75 GLY A CA 1
ATOM 529 C C . GLY A 1 75 ? 25.656 -32.695 20.498 1.00 38.97 75 GLY A C 1
ATOM 530 O O . GLY A 1 75 ? 25.107 -33.791 20.577 1.00 38.97 75 GLY A O 1
ATOM 531 N N . ALA A 1 76 ? 25.291 -31.821 19.554 1.00 36.22 76 ALA A N 1
ATOM 532 C CA . ALA A 1 76 ? 24.209 -32.076 18.588 1.00 36.22 76 ALA A CA 1
ATOM 533 C C . ALA A 1 76 ? 24.570 -33.173 17.563 1.00 36.22 76 ALA A C 1
ATOM 535 O O . ALA A 1 76 ? 23.709 -33.888 17.045 1.00 36.22 76 ALA A O 1
ATOM 536 N N . GLY A 1 77 ? 25.869 -33.333 17.290 1.00 34.91 77 GLY A N 1
ATOM 537 C CA . GLY A 1 77 ? 26.383 -34.279 16.305 1.00 34.91 77 GLY A CA 1
ATOM 538 C C . GLY A 1 77 ? 26.122 -35.750 16.641 1.00 34.91 77 GLY A C 1
ATOM 539 O O . GLY A 1 77 ? 25.914 -36.538 15.725 1.00 34.91 77 GLY A O 1
ATOM 540 N N . GLU A 1 78 ? 26.098 -36.155 17.914 1.00 40.09 78 GLU A N 1
ATOM 541 C CA . GLU A 1 78 ? 25.864 -37.562 18.289 1.00 40.09 78 GLU A CA 1
ATOM 542 C C . GLU A 1 78 ? 24.392 -37.962 18.224 1.00 40.09 78 GLU A C 1
ATOM 544 O O . GLU A 1 78 ? 24.080 -38.994 17.633 1.00 40.09 78 GLU A O 1
ATOM 549 N N . ALA A 1 79 ? 23.484 -37.117 18.716 1.00 40.38 79 ALA A N 1
ATOM 550 C CA . ALA A 1 79 ? 22.045 -37.344 18.591 1.00 40.38 79 ALA A CA 1
ATOM 551 C C . ALA A 1 79 ? 21.598 -37.326 17.116 1.00 40.38 79 ALA A C 1
ATOM 553 O O . ALA A 1 79 ? 20.843 -38.197 16.682 1.00 40.38 79 ALA A O 1
ATOM 554 N N . ALA A 1 80 ? 22.141 -36.404 16.309 1.00 40.19 80 ALA A N 1
ATOM 555 C CA . ALA A 1 80 ? 21.892 -36.354 14.869 1.00 40.19 80 ALA A CA 1
ATOM 556 C C . ALA A 1 80 ? 22.468 -37.564 14.117 1.00 40.19 80 ALA A C 1
ATOM 558 O O . ALA A 1 80 ? 21.833 -38.061 13.186 1.00 40.19 80 ALA A O 1
ATOM 559 N N . ARG A 1 81 ? 23.645 -38.069 14.520 1.00 44.03 81 ARG A N 1
ATOM 560 C CA . ARG A 1 81 ? 24.242 -39.294 13.959 1.00 44.03 81 ARG A CA 1
ATOM 561 C C . ARG A 1 81 ? 23.441 -40.540 14.333 1.00 44.03 81 ARG A C 1
ATOM 563 O O . ARG A 1 81 ? 23.176 -41.349 13.449 1.00 44.03 81 ARG A O 1
ATOM 570 N N . ALA A 1 82 ? 22.999 -40.668 15.584 1.00 45.22 82 ALA A N 1
ATOM 571 C CA . ALA A 1 82 ? 22.178 -41.786 16.046 1.00 45.22 82 ALA A CA 1
ATOM 572 C C . ALA A 1 82 ? 20.799 -41.805 15.368 1.00 45.22 82 ALA A C 1
ATOM 574 O O . ALA A 1 82 ? 20.342 -42.857 14.922 1.00 45.22 82 ALA A O 1
ATOM 575 N N . LEU A 1 83 ? 20.164 -40.639 15.208 1.00 42.75 83 LEU A N 1
ATOM 576 C CA . LEU A 1 83 ? 18.882 -40.520 14.517 1.00 42.75 83 LEU A CA 1
ATOM 577 C C . LEU A 1 83 ? 19.020 -40.750 12.999 1.00 42.75 83 LEU A C 1
ATOM 579 O O . LEU A 1 83 ? 18.203 -41.461 12.423 1.00 42.75 83 LEU A O 1
ATOM 583 N N . ARG A 1 84 ? 20.085 -40.253 12.346 1.00 46.00 84 ARG A N 1
ATOM 584 C CA . ARG A 1 84 ? 20.387 -40.565 10.928 1.00 46.00 84 ARG A CA 1
ATOM 585 C C . ARG A 1 84 ? 20.679 -42.037 10.684 1.00 46.00 84 ARG A C 1
ATOM 587 O O . ARG A 1 84 ? 20.244 -42.572 9.668 1.00 46.00 84 ARG A O 1
ATOM 594 N N . ALA A 1 85 ? 21.410 -42.678 11.594 1.00 50.44 85 ALA A N 1
ATOM 595 C CA . ALA A 1 85 ? 21.686 -44.108 11.527 1.00 50.44 85 ALA A CA 1
ATOM 596 C C . ALA A 1 85 ? 20.400 -44.934 11.691 1.00 50.44 85 ALA A C 1
ATOM 598 O O . ALA A 1 85 ? 20.250 -45.967 11.047 1.00 50.44 85 ALA A O 1
ATOM 599 N N . ARG A 1 86 ? 19.453 -44.449 12.505 1.00 47.19 86 ARG A N 1
ATOM 600 C CA . ARG A 1 86 ? 18.174 -45.115 12.781 1.00 47.19 86 ARG A CA 1
ATOM 601 C C . ARG A 1 86 ? 17.098 -44.863 11.717 1.00 47.19 86 ARG A C 1
ATOM 603 O O . ARG A 1 86 ? 16.260 -45.732 11.514 1.00 47.19 86 ARG A O 1
ATOM 610 N N . LEU A 1 87 ? 17.128 -43.714 11.037 1.00 48.97 87 LEU A N 1
ATOM 611 C CA . LEU A 1 87 ? 16.127 -43.324 10.030 1.00 48.97 87 LEU A CA 1
ATOM 612 C C . LEU A 1 87 ? 16.555 -43.571 8.576 1.00 48.97 87 LEU A C 1
ATOM 614 O O . LEU A 1 87 ? 15.719 -43.456 7.689 1.00 48.97 87 LEU A O 1
ATOM 618 N N . GLY A 1 88 ? 17.820 -43.926 8.323 1.00 47.06 88 GLY A N 1
ATOM 619 C CA . GLY A 1 88 ? 18.344 -44.193 6.981 1.00 47.06 88 GLY A CA 1
ATOM 620 C C . GLY A 1 88 ? 18.356 -42.930 6.111 1.00 47.06 88 GLY A C 1
ATOM 621 O O . GLY A 1 88 ? 17.318 -42.394 5.743 1.00 47.06 88 GLY A O 1
ATOM 622 N N . GLY A 1 89 ? 19.540 -42.440 5.740 1.00 49.22 89 GLY A N 1
ATOM 623 C CA . GLY A 1 89 ? 19.758 -41.142 5.071 1.00 49.22 89 GLY A CA 1
ATOM 624 C C . GLY A 1 89 ? 19.082 -40.883 3.708 1.00 49.22 89 GLY A C 1
ATOM 625 O O . GLY A 1 89 ? 19.504 -39.969 3.015 1.00 49.22 89 GLY A O 1
ATOM 626 N N . ARG A 1 90 ? 18.061 -41.649 3.304 1.00 51.09 90 ARG A N 1
ATOM 627 C CA . ARG A 1 90 ? 17.277 -41.484 2.066 1.00 51.09 90 ARG A CA 1
ATOM 628 C C . ARG A 1 90 ? 16.026 -40.613 2.220 1.00 51.09 90 ARG A C 1
ATOM 630 O O . ARG A 1 90 ? 15.444 -40.209 1.222 1.00 51.09 90 ARG A O 1
ATOM 637 N N . ALA A 1 91 ? 15.594 -40.314 3.443 1.00 50.41 91 ALA A N 1
ATOM 638 C CA . ALA A 1 91 ? 14.322 -39.627 3.678 1.00 50.41 91 ALA A CA 1
ATOM 639 C C . ALA A 1 91 ? 14.416 -38.083 3.745 1.00 50.41 91 ALA A C 1
ATOM 641 O O . ALA A 1 91 ? 13.397 -37.412 3.891 1.00 50.41 91 ALA A O 1
ATOM 642 N N . SER A 1 92 ? 15.605 -37.493 3.558 1.00 55.44 92 SER A N 1
ATOM 643 C CA . SER A 1 92 ? 15.774 -36.032 3.460 1.00 55.44 92 SER A CA 1
ATOM 644 C C . SER A 1 92 ? 15.386 -35.453 2.095 1.00 55.44 92 SER A C 1
ATOM 646 O O . SER A 1 92 ? 14.926 -34.315 2.029 1.00 55.44 92 SER A O 1
ATOM 648 N N . GLU A 1 93 ? 15.548 -36.214 1.009 1.00 56.69 93 GLU A N 1
ATOM 649 C CA . GLU A 1 93 ? 15.213 -35.756 -0.349 1.00 56.69 93 GLU A CA 1
ATOM 650 C C . GLU A 1 93 ? 13.700 -35.586 -0.570 1.00 56.69 93 GLU A C 1
ATOM 652 O O . GLU A 1 93 ? 13.307 -34.536 -1.078 1.00 56.69 93 GLU A O 1
ATOM 657 N N . PRO A 1 94 ? 12.822 -36.514 -0.130 1.00 59.50 94 PRO A N 1
ATOM 658 C CA . PRO A 1 94 ? 11.375 -36.336 -0.251 1.00 59.50 94 PRO A CA 1
ATOM 659 C C . PRO A 1 94 ? 10.850 -35.135 0.540 1.00 59.50 94 PRO A C 1
ATOM 661 O O . PRO A 1 94 ? 9.985 -34.414 0.052 1.00 59.50 94 PRO A O 1
ATOM 664 N N . VAL A 1 95 ? 11.398 -34.876 1.735 1.00 56.66 95 VAL A N 1
ATOM 665 C CA . VAL A 1 95 ? 11.027 -33.707 2.550 1.00 56.66 95 VAL A CA 1
ATOM 666 C C . VAL A 1 95 ? 11.497 -32.413 1.885 1.00 56.66 95 VAL A C 1
ATOM 668 O O . VAL A 1 95 ? 10.729 -31.459 1.802 1.00 56.66 95 VAL A O 1
ATOM 671 N N . ALA A 1 96 ? 12.724 -32.374 1.355 1.00 53.41 96 ALA A N 1
ATOM 672 C CA . ALA A 1 96 ? 13.234 -31.210 0.631 1.00 53.41 96 ALA A CA 1
ATOM 673 C C . ALA A 1 96 ? 12.433 -30.926 -0.653 1.00 53.41 96 ALA A C 1
ATOM 675 O O . ALA A 1 96 ? 12.088 -29.775 -0.918 1.00 53.41 96 ALA A O 1
ATOM 676 N N . ALA A 1 97 ? 12.085 -31.965 -1.416 1.00 58.09 97 ALA A N 1
ATOM 677 C CA . ALA A 1 97 ? 11.263 -31.852 -2.617 1.00 58.09 97 ALA A CA 1
ATOM 678 C C . ALA A 1 97 ? 9.829 -31.402 -2.296 1.00 58.09 97 ALA A C 1
ATOM 680 O O . ALA A 1 97 ? 9.296 -30.525 -2.973 1.00 58.09 97 ALA A O 1
ATOM 681 N N . ALA A 1 98 ? 9.222 -31.939 -1.234 1.00 59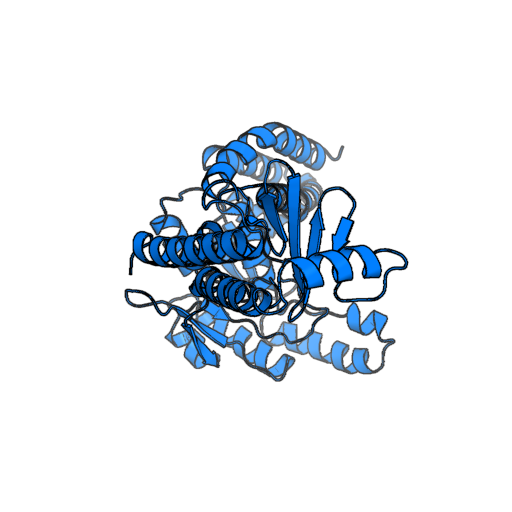.81 98 ALA A N 1
ATOM 682 C CA . ALA A 1 98 ? 7.891 -31.531 -0.795 1.00 59.81 98 ALA A CA 1
ATOM 683 C C . ALA A 1 98 ? 7.877 -30.098 -0.243 1.00 59.81 98 ALA A C 1
ATOM 685 O O . ALA A 1 98 ? 6.954 -29.344 -0.536 1.00 59.81 98 ALA A O 1
ATOM 686 N N . LEU A 1 99 ? 8.924 -29.678 0.478 1.00 55.00 99 LEU A N 1
ATOM 687 C CA . LEU A 1 99 ? 9.105 -28.283 0.888 1.00 55.00 99 LEU A CA 1
ATOM 688 C C . LEU A 1 99 ? 9.256 -27.365 -0.327 1.00 55.00 99 LEU A C 1
ATOM 690 O O . LEU A 1 99 ? 8.644 -26.302 -0.357 1.00 55.00 99 LEU A O 1
ATOM 694 N N . ALA A 1 100 ? 10.034 -27.758 -1.338 1.00 56.53 100 ALA A N 1
ATOM 695 C CA . ALA A 1 100 ? 10.174 -26.988 -2.570 1.00 56.53 100 ALA A CA 1
ATOM 696 C C . ALA A 1 100 ? 8.836 -26.867 -3.316 1.00 56.53 100 ALA A C 1
ATOM 698 O O . ALA A 1 100 ? 8.452 -25.763 -3.688 1.00 56.53 100 ALA A O 1
ATOM 699 N N . ALA A 1 101 ? 8.089 -27.964 -3.464 1.00 58.75 101 ALA A N 1
ATOM 700 C CA . ALA A 1 101 ? 6.769 -27.970 -4.094 1.00 58.75 101 ALA A CA 1
ATOM 701 C C . ALA A 1 101 ? 5.740 -27.140 -3.310 1.00 58.75 101 ALA A C 1
ATOM 703 O O . ALA A 1 101 ? 4.993 -26.367 -3.908 1.00 58.75 101 ALA A O 1
ATOM 704 N N . TYR A 1 102 ? 5.744 -27.243 -1.977 1.00 57.41 102 TYR A N 1
ATOM 705 C CA . TYR A 1 102 ? 4.951 -26.389 -1.099 1.00 57.41 102 TYR A CA 1
ATOM 706 C C . TYR A 1 102 ? 5.304 -24.924 -1.314 1.00 57.41 102 TYR A C 1
ATOM 708 O O . TYR A 1 102 ? 4.413 -24.125 -1.566 1.00 57.41 102 TYR A O 1
ATOM 716 N N . TRP A 1 103 ? 6.585 -24.560 -1.297 1.00 55.97 103 TRP A N 1
ATOM 717 C CA . TRP A 1 103 ? 6.999 -23.178 -1.502 1.00 55.97 103 TRP A CA 1
ATOM 718 C C . TRP A 1 103 ? 6.693 -22.663 -2.906 1.00 55.97 103 TRP A C 1
ATOM 720 O O . TRP A 1 103 ? 6.289 -21.514 -3.026 1.00 55.97 103 TRP A O 1
ATOM 730 N N . GLU A 1 104 ? 6.833 -23.473 -3.949 1.00 58.00 104 GLU A N 1
ATOM 731 C CA . GLU A 1 104 ? 6.428 -23.117 -5.312 1.00 58.00 104 GLU A CA 1
ATOM 732 C C . GLU A 1 104 ? 4.914 -22.883 -5.404 1.00 58.00 104 GLU A C 1
ATOM 734 O O . GLU A 1 104 ? 4.469 -21.866 -5.939 1.00 58.00 104 GLU A O 1
ATOM 739 N N . ALA A 1 105 ? 4.110 -23.771 -4.814 1.00 56.47 105 ALA A N 1
ATOM 740 C CA . ALA A 1 105 ? 2.659 -23.619 -4.753 1.00 56.47 105 ALA A CA 1
ATOM 741 C C . ALA A 1 105 ? 2.250 -22.407 -3.904 1.00 56.47 105 ALA A C 1
ATOM 743 O O . ALA A 1 105 ? 1.366 -21.647 -4.288 1.00 56.47 105 ALA A O 1
ATOM 744 N N . ALA A 1 106 ? 2.928 -22.180 -2.784 1.00 53.53 106 ALA A N 1
ATOM 745 C CA . ALA A 1 106 ? 2.669 -21.104 -1.844 1.00 53.53 106 ALA A CA 1
ATOM 746 C C . ALA A 1 106 ? 3.092 -19.738 -2.420 1.00 53.53 106 ALA A C 1
ATOM 748 O O . ALA A 1 106 ? 2.372 -18.756 -2.246 1.00 53.53 106 ALA A O 1
ATOM 749 N N . ARG A 1 107 ? 4.202 -19.675 -3.171 1.00 54.09 107 ARG A N 1
ATOM 750 C CA . ARG A 1 107 ? 4.686 -18.494 -3.919 1.00 54.09 107 ARG A CA 1
ATOM 751 C C . ARG A 1 107 ? 3.941 -18.253 -5.236 1.00 54.09 107 ARG A C 1
ATOM 753 O O . ARG A 1 107 ? 4.154 -17.210 -5.860 1.00 54.09 107 ARG A O 1
ATOM 760 N N . ALA A 1 108 ? 3.035 -19.147 -5.641 1.00 48.94 108 ALA A N 1
ATOM 761 C CA . ALA A 1 108 ? 2.351 -19.095 -6.932 1.00 48.94 108 ALA A CA 1
ATOM 762 C C . ALA A 1 108 ? 1.519 -17.832 -7.263 1.00 48.94 108 ALA A C 1
ATOM 764 O O . ALA A 1 108 ? 1.213 -17.680 -8.449 1.00 48.94 108 ALA A O 1
ATOM 765 N N . PRO A 1 109 ? 1.190 -16.877 -6.362 1.00 51.28 109 PRO A N 1
ATOM 766 C CA . PRO A 1 109 ? 0.665 -15.594 -6.838 1.00 51.28 109 PRO A CA 1
ATOM 767 C C . PRO A 1 109 ? 1.690 -14.726 -7.596 1.00 51.28 109 PRO A C 1
ATOM 769 O O . PRO A 1 109 ? 1.321 -13.688 -8.134 1.00 51.28 109 PRO A O 1
ATOM 772 N N . THR A 1 110 ? 2.960 -15.133 -7.698 1.00 54.88 110 THR A N 1
ATOM 773 C CA . THR A 1 110 ? 4.000 -14.389 -8.439 1.00 54.88 110 THR A CA 1
ATOM 774 C C . THR A 1 110 ? 4.095 -14.721 -9.929 1.00 54.88 110 THR A C 1
ATOM 776 O O . THR A 1 110 ? 4.873 -14.078 -10.641 1.00 54.88 110 THR A O 1
ATOM 779 N N . ARG A 1 111 ? 3.305 -15.678 -10.435 1.00 59.50 111 ARG A N 1
ATOM 780 C CA . ARG A 1 111 ? 3.325 -16.012 -11.862 1.00 59.50 111 ARG A CA 1
ATOM 781 C C . ARG A 1 111 ? 2.698 -14.896 -12.702 1.00 59.50 111 ARG A C 1
ATOM 783 O O . ARG A 1 111 ? 1.549 -14.494 -12.502 1.00 59.50 111 ARG A O 1
ATOM 790 N N . GLY A 1 112 ? 3.501 -14.358 -13.609 1.00 70.12 112 GLY A N 1
ATOM 791 C CA . GLY A 1 112 ? 3.187 -13.163 -14.371 1.00 70.12 112 GLY A CA 1
ATOM 792 C C . GLY A 1 112 ? 4.355 -12.730 -15.243 1.00 70.12 112 GLY A C 1
ATOM 793 O O . GLY A 1 112 ? 5.516 -12.969 -14.901 1.00 70.12 112 GLY A O 1
ATOM 794 N N . ARG A 1 113 ? 4.075 -12.069 -16.369 1.00 82.75 113 ARG A N 1
ATOM 795 C CA . ARG A 1 113 ? 5.149 -11.551 -17.232 1.00 82.75 113 ARG A CA 1
ATOM 796 C C . ARG A 1 113 ? 5.618 -10.197 -16.715 1.00 82.75 113 ARG A C 1
ATOM 798 O O . ARG A 1 113 ? 4.807 -9.356 -16.321 1.00 82.75 113 ARG A O 1
ATOM 805 N N . ARG A 1 114 ? 6.930 -9.976 -16.749 1.00 86.19 114 ARG A N 1
ATOM 806 C CA . ARG A 1 114 ? 7.539 -8.675 -16.466 1.00 86.19 114 ARG A CA 1
ATOM 807 C C . ARG A 1 114 ? 8.016 -8.033 -17.751 1.00 86.19 114 ARG A C 1
ATOM 809 O O . ARG A 1 114 ? 8.595 -8.702 -18.598 1.00 86.19 114 ARG A O 1
ATOM 816 N N . GLU A 1 115 ? 7.803 -6.734 -17.869 1.00 90.25 115 GLU A N 1
ATOM 817 C CA . GLU A 1 115 ? 8.219 -5.965 -19.039 1.00 90.25 115 GLU A CA 1
ATOM 818 C C . GLU A 1 115 ? 8.769 -4.615 -18.609 1.00 90.25 115 GLU A C 1
ATOM 820 O O . GLU A 1 115 ? 8.367 -4.093 -17.575 1.00 90.25 115 GLU A O 1
ATOM 825 N N . ALA A 1 116 ? 9.671 -4.031 -19.392 1.00 90.88 116 ALA A N 1
ATOM 826 C CA . ALA A 1 116 ? 10.125 -2.673 -19.128 1.00 90.88 116 ALA A CA 1
ATOM 827 C C . ALA A 1 116 ? 8.978 -1.666 -19.328 1.00 90.88 116 ALA A C 1
ATOM 829 O O . ALA A 1 116 ? 8.140 -1.813 -20.228 1.00 90.88 116 ALA A O 1
ATOM 830 N N . LEU A 1 117 ? 8.966 -0.645 -18.474 1.00 92.94 117 LEU A N 1
ATOM 831 C CA . LEU A 1 117 ? 8.065 0.493 -18.542 1.00 92.94 117 LEU A CA 1
ATOM 832 C C . LEU A 1 117 ? 8.847 1.747 -18.934 1.00 92.94 117 LEU A C 1
ATOM 834 O O . LEU A 1 117 ? 9.804 2.123 -18.256 1.00 92.94 117 LEU A O 1
ATOM 838 N N . ASP A 1 118 ? 8.388 2.410 -19.988 1.00 92.94 118 ASP A N 1
ATOM 839 C CA . ASP A 1 118 ? 8.787 3.766 -20.357 1.00 92.94 118 ASP A CA 1
ATOM 840 C C . ASP A 1 118 ? 7.595 4.730 -20.226 1.00 92.94 118 ASP A C 1
ATOM 842 O O . ASP A 1 118 ? 6.450 4.311 -20.003 1.00 92.94 118 ASP A O 1
ATOM 846 N N . GLY A 1 119 ? 7.857 6.036 -20.315 1.00 89.94 119 GLY A N 1
ATOM 847 C CA . GLY A 1 119 ? 6.827 7.051 -20.146 1.00 89.94 119 GLY A CA 1
ATOM 848 C C . GLY A 1 119 ? 5.718 6.995 -21.200 1.00 89.94 119 GLY A C 1
ATOM 849 O O . GLY A 1 119 ? 4.545 7.151 -20.857 1.00 89.94 119 GLY A O 1
ATOM 850 N N . ALA A 1 120 ? 6.048 6.716 -22.465 1.00 92.19 120 ALA A N 1
ATOM 851 C CA . ALA A 1 120 ? 5.058 6.619 -23.541 1.00 92.19 120 ALA A CA 1
ATOM 852 C C . ALA A 1 120 ? 4.081 5.463 -23.289 1.00 92.19 120 ALA A C 1
ATOM 854 O O . ALA A 1 120 ? 2.861 5.610 -23.400 1.00 92.19 120 ALA A O 1
ATOM 855 N N . ARG A 1 121 ? 4.619 4.323 -22.861 1.00 92.19 121 ARG A N 1
ATOM 856 C CA . ARG A 1 121 ? 3.859 3.137 -22.506 1.00 92.19 121 ARG A CA 1
ATOM 857 C C . ARG A 1 121 ? 3.029 3.343 -21.243 1.00 92.19 121 ARG A C 1
ATOM 859 O O . ARG A 1 121 ? 1.878 2.913 -21.211 1.00 92.19 121 ARG A O 1
ATOM 866 N N . ALA A 1 122 ? 3.558 4.037 -20.235 1.00 90.94 122 ALA A N 1
ATOM 867 C CA . ALA A 1 122 ? 2.787 4.416 -19.052 1.00 90.94 122 ALA A CA 1
ATOM 868 C C . ALA A 1 122 ? 1.577 5.291 -19.424 1.00 90.94 122 ALA A C 1
ATOM 870 O O . ALA A 1 122 ? 0.468 5.024 -18.964 1.00 90.94 122 ALA A O 1
ATOM 871 N N . ALA A 1 123 ? 1.767 6.286 -20.298 1.00 90.75 123 ALA A N 1
ATOM 872 C CA . ALA A 1 123 ? 0.693 7.155 -20.779 1.00 90.75 123 ALA A CA 1
ATOM 873 C C . ALA A 1 123 ? -0.395 6.393 -21.553 1.00 90.75 123 ALA A C 1
ATOM 875 O O . ALA A 1 123 ? -1.575 6.705 -21.403 1.00 90.75 123 ALA A O 1
ATOM 876 N N . ALA A 1 124 ? -0.010 5.388 -22.343 1.00 90.69 124 ALA A N 1
ATOM 877 C CA . ALA A 1 124 ? -0.941 4.586 -23.133 1.00 90.69 124 ALA A CA 1
ATOM 878 C C . ALA A 1 124 ? -1.730 3.561 -22.298 1.00 90.69 124 ALA A C 1
ATOM 880 O O . ALA A 1 124 ? -2.911 3.337 -22.551 1.00 90.69 124 ALA A O 1
ATOM 881 N N . LEU A 1 125 ? -1.086 2.919 -21.317 1.00 88.56 125 LEU A N 1
ATOM 882 C CA . LEU A 1 125 ? -1.686 1.812 -20.563 1.00 88.56 125 LEU A CA 1
ATOM 883 C C . LEU A 1 125 ? -2.618 2.269 -19.440 1.00 88.56 125 LEU A C 1
ATOM 885 O O . LEU A 1 125 ? -3.606 1.597 -19.143 1.00 88.56 125 LEU A O 1
ATOM 889 N N . PHE A 1 126 ? -2.303 3.392 -18.798 1.00 87.62 126 PHE A N 1
ATOM 890 C CA . PHE A 1 126 ? -3.004 3.842 -17.603 1.00 87.62 126 PHE A CA 1
ATOM 891 C C . PHE A 1 126 ? -3.836 5.083 -17.921 1.00 87.62 126 PHE A C 1
ATOM 893 O O . PHE A 1 126 ? -3.345 6.208 -17.883 1.00 87.62 126 PHE A O 1
ATOM 900 N N . ALA A 1 127 ? -5.113 4.892 -18.249 1.00 79.44 127 ALA A N 1
ATOM 901 C CA . ALA A 1 127 ? -6.006 6.006 -18.565 1.00 79.44 127 ALA A CA 1
ATOM 902 C C . ALA A 1 127 ? -6.053 7.034 -17.413 1.00 79.44 127 ALA A C 1
ATOM 904 O O . ALA A 1 127 ? -6.296 6.681 -16.260 1.00 79.44 127 ALA A O 1
ATOM 905 N N . GLY A 1 128 ? -5.807 8.311 -17.723 1.00 84.00 128 GLY A N 1
ATOM 906 C CA . GLY A 1 128 ? -5.770 9.418 -16.756 1.00 84.00 128 GLY A CA 1
ATOM 907 C C . GLY A 1 128 ? -4.503 9.462 -15.890 1.00 84.00 128 GLY A C 1
ATOM 908 O O . GLY A 1 128 ? -3.805 10.474 -15.872 1.00 84.00 128 GLY A O 1
ATOM 909 N N . GLU A 1 129 ? -4.171 8.367 -15.203 1.00 89.94 129 GLU A N 1
ATOM 910 C CA . GLU A 1 129 ? -3.008 8.277 -14.302 1.00 89.94 129 GLU A CA 1
ATOM 911 C C . GLU A 1 129 ? -1.666 8.193 -15.053 1.00 89.94 129 GLU A C 1
ATOM 913 O O . GLU A 1 129 ? -0.642 8.685 -14.577 1.00 89.94 129 GLU A O 1
ATOM 918 N N . GLY A 1 130 ? -1.668 7.638 -16.263 1.00 88.56 130 GLY A N 1
ATOM 919 C CA . GLY A 1 130 ? -0.491 7.424 -17.101 1.00 88.56 130 GLY A CA 1
ATOM 920 C C . GLY A 1 130 ? 0.200 8.709 -17.533 1.00 88.56 130 GLY A C 1
ATOM 921 O O . GLY A 1 130 ? 1.426 8.770 -17.545 1.00 88.56 130 GLY A O 1
ATOM 922 N N . ALA A 1 131 ? -0.564 9.769 -17.810 1.00 88.38 131 ALA A N 1
ATOM 923 C CA . ALA A 1 131 ? -0.006 11.078 -18.149 1.00 88.38 131 ALA A CA 1
ATOM 924 C C . ALA A 1 131 ? 0.777 11.699 -16.976 1.00 88.38 131 ALA A C 1
ATOM 926 O O . ALA A 1 131 ? 1.772 12.390 -17.189 1.00 88.38 131 ALA A O 1
ATOM 927 N N . LEU A 1 132 ? 0.354 11.429 -15.734 1.00 87.88 132 LEU A N 1
ATOM 928 C CA . LEU A 1 132 ? 1.065 11.861 -14.527 1.00 87.88 132 LEU A CA 1
ATOM 929 C C . LEU A 1 132 ? 2.305 10.995 -14.263 1.00 87.88 132 LEU A C 1
ATOM 931 O O . LEU A 1 132 ? 3.334 11.511 -13.826 1.00 87.88 132 LEU A O 1
ATOM 935 N N . LEU A 1 133 ? 2.215 9.691 -14.544 1.00 88.81 133 LEU A N 1
ATOM 936 C CA . LEU A 1 133 ? 3.300 8.727 -14.343 1.00 88.81 133 LEU A CA 1
ATOM 937 C C . LEU A 1 133 ? 4.423 8.861 -15.366 1.00 88.81 133 LEU A C 1
ATOM 939 O O . LEU A 1 133 ? 5.584 8.725 -14.993 1.00 88.81 133 LEU A O 1
ATOM 943 N N . ALA A 1 134 ? 4.103 9.136 -16.629 1.00 89.56 134 ALA A N 1
ATOM 944 C CA . ALA A 1 134 ? 5.062 9.161 -17.729 1.00 89.56 134 ALA A CA 1
ATOM 945 C C . ALA A 1 134 ? 6.355 9.955 -17.431 1.00 89.56 134 ALA A C 1
ATOM 947 O O . ALA A 1 134 ? 7.436 9.362 -17.465 1.00 89.56 134 ALA A O 1
ATOM 948 N N . PRO A 1 135 ? 6.296 11.246 -17.036 1.00 86.19 135 PRO A N 1
ATOM 949 C CA . PRO A 1 135 ? 7.508 12.013 -16.743 1.00 86.19 135 PRO A CA 1
ATOM 950 C C . PRO A 1 135 ? 8.271 11.503 -15.513 1.00 86.19 135 PRO A C 1
ATOM 952 O O . PRO A 1 135 ? 9.473 11.746 -15.392 1.00 86.19 135 PRO A O 1
ATOM 955 N N . TRP A 1 136 ? 7.585 10.835 -14.585 1.00 86.94 136 TRP A N 1
ATOM 956 C CA . TRP A 1 136 ? 8.187 10.246 -13.394 1.00 86.94 136 TRP A CA 1
ATOM 957 C C . TRP A 1 136 ? 8.921 8.938 -13.723 1.00 86.94 136 TRP A C 1
ATOM 959 O O . TRP A 1 136 ? 10.052 8.761 -13.271 1.00 86.94 136 TRP A O 1
ATOM 969 N N . VAL A 1 137 ? 8.340 8.080 -14.571 1.00 88.88 137 VAL A N 1
ATOM 970 C CA . VAL A 1 137 ? 8.961 6.840 -15.075 1.00 88.88 137 VAL A CA 1
ATOM 971 C C . VAL A 1 137 ? 10.268 7.148 -15.804 1.00 88.88 137 VAL A C 1
ATOM 973 O O . VAL A 1 137 ? 11.310 6.580 -15.472 1.00 88.88 137 VAL A O 1
ATOM 976 N N . ASP A 1 138 ? 10.245 8.094 -16.745 1.00 87.12 138 ASP A N 1
ATOM 977 C CA . ASP A 1 138 ? 11.442 8.463 -17.508 1.00 87.12 138 ASP A CA 1
ATOM 978 C C . ASP A 1 138 ? 12.525 9.057 -16.597 1.00 87.12 138 ASP A C 1
ATOM 980 O O . ASP A 1 138 ? 13.719 8.778 -16.742 1.00 87.12 138 ASP A O 1
ATOM 984 N N . ALA A 1 139 ? 12.116 9.859 -15.608 1.00 81.69 139 ALA A N 1
ATOM 985 C CA . ALA A 1 139 ? 13.031 10.420 -14.624 1.00 81.69 139 ALA A CA 1
ATOM 986 C C . ALA A 1 139 ? 13.636 9.340 -13.711 1.00 81.69 139 ALA A C 1
ATOM 988 O O . ALA A 1 139 ? 14.819 9.440 -13.381 1.00 81.69 139 ALA A O 1
ATOM 989 N N . PHE A 1 140 ? 12.866 8.314 -13.332 1.00 82.31 140 PHE A N 1
ATOM 990 C CA . PHE A 1 140 ? 13.356 7.170 -12.562 1.00 82.31 140 PHE A CA 1
ATOM 991 C C . PHE A 1 140 ? 14.426 6.416 -13.353 1.00 82.31 140 PHE A C 1
ATOM 993 O O . PHE A 1 140 ? 15.534 6.219 -12.850 1.00 82.31 140 PHE A O 1
ATOM 1000 N N . ALA A 1 141 ? 14.130 6.067 -14.610 1.00 85.12 141 ALA A N 1
ATOM 1001 C CA . ALA A 1 141 ? 15.058 5.351 -15.480 1.00 85.12 141 ALA A CA 1
ATOM 1002 C C . ALA A 1 141 ? 16.362 6.137 -15.681 1.00 85.12 141 ALA A C 1
ATOM 1004 O O . ALA A 1 141 ? 17.453 5.593 -15.509 1.00 85.12 141 ALA A O 1
ATOM 1005 N N . ALA A 1 142 ? 16.259 7.443 -15.943 1.00 82.12 142 ALA A N 1
ATOM 1006 C CA . ALA A 1 142 ? 17.417 8.321 -16.081 1.00 82.12 142 ALA A CA 1
ATOM 1007 C C . ALA A 1 142 ? 18.217 8.493 -14.775 1.00 82.12 142 ALA A C 1
ATOM 1009 O O . ALA A 1 142 ? 19.415 8.774 -14.822 1.00 82.12 142 ALA A O 1
ATOM 1010 N N . HIS A 1 143 ? 17.575 8.376 -13.607 1.00 78.00 143 HIS A N 1
ATOM 1011 C CA . HIS A 1 143 ? 18.232 8.523 -12.308 1.00 78.00 143 HIS A CA 1
ATOM 1012 C C . HIS A 1 143 ? 18.956 7.247 -11.864 1.00 78.00 143 HIS A C 1
ATOM 1014 O O . HIS A 1 143 ? 20.069 7.330 -11.345 1.00 78.00 143 HIS A O 1
ATOM 1020 N N . TYR A 1 144 ? 18.327 6.084 -12.038 1.00 78.38 144 TYR A N 1
ATOM 1021 C CA . TYR A 1 144 ? 18.843 4.799 -11.559 1.00 78.38 144 TYR A CA 1
ATOM 1022 C C . TYR A 1 144 ? 19.567 3.977 -12.629 1.00 78.38 144 TYR A C 1
ATOM 1024 O O . TYR A 1 144 ? 20.171 2.960 -12.297 1.00 78.38 144 TYR A O 1
ATOM 1032 N N . GLY A 1 145 ? 19.505 4.380 -13.903 1.00 80.88 145 GLY A N 1
ATOM 1033 C CA . GLY A 1 145 ? 20.047 3.600 -15.022 1.00 80.88 145 GLY A CA 1
ATOM 1034 C C . GLY A 1 145 ? 19.300 2.284 -15.260 1.00 80.88 145 GLY A C 1
ATOM 1035 O O . GLY A 1 145 ? 19.791 1.416 -15.976 1.00 80.88 145 GLY A O 1
ATOM 1036 N N . ARG A 1 146 ? 18.128 2.111 -14.637 1.00 84.44 146 ARG A N 1
ATOM 1037 C CA . ARG A 1 146 ? 17.274 0.924 -14.737 1.00 84.44 146 ARG A CA 1
ATOM 1038 C C . ARG A 1 146 ? 15.816 1.373 -14.840 1.00 84.44 146 ARG A C 1
ATOM 1040 O O . ARG A 1 146 ? 15.401 2.188 -14.014 1.00 84.44 146 ARG A O 1
ATOM 1047 N N . PRO A 1 147 ? 15.041 0.879 -15.819 1.00 89.00 147 PRO A N 1
ATOM 1048 C CA . PRO A 1 147 ? 13.634 1.236 -15.938 1.00 89.00 147 PRO A CA 1
ATOM 1049 C C . PRO A 1 147 ? 12.811 0.576 -14.829 1.00 89.00 147 PRO A C 1
ATOM 1051 O O . PRO A 1 147 ? 13.188 -0.470 -14.294 1.00 89.00 147 PRO A O 1
ATOM 1054 N N . LEU A 1 148 ? 11.657 1.166 -14.524 1.00 88.56 148 LEU A N 1
ATOM 1055 C CA . LEU A 1 148 ? 10.609 0.448 -13.804 1.00 88.56 148 LEU A CA 1
ATOM 1056 C C . LEU A 1 148 ? 10.076 -0.690 -14.672 1.00 88.56 148 LEU A C 1
ATOM 1058 O O . LEU A 1 148 ? 10.199 -0.672 -15.898 1.00 88.56 148 LEU A O 1
ATOM 1062 N N . GLY A 1 149 ? 9.478 -1.682 -14.029 1.00 89.62 149 GLY A N 1
ATOM 1063 C CA . GLY A 1 149 ? 8.788 -2.761 -14.710 1.00 89.62 149 GLY A CA 1
ATOM 1064 C C . GLY A 1 149 ? 7.274 -2.585 -14.687 1.00 89.62 149 GLY A C 1
ATOM 1065 O O . GLY A 1 149 ? 6.709 -1.949 -13.800 1.00 89.62 149 GLY A O 1
ATOM 1066 N N . LEU A 1 150 ? 6.617 -3.222 -15.642 1.00 91.00 150 LEU A N 1
ATOM 1067 C CA . LEU A 1 150 ? 5.237 -3.666 -15.543 1.00 91.00 150 LEU A CA 1
ATOM 1068 C C . LEU A 1 150 ? 5.242 -5.122 -15.110 1.00 91.00 150 LEU A C 1
ATOM 1070 O O . LEU A 1 150 ? 6.058 -5.911 -15.587 1.00 91.00 150 LEU A O 1
ATOM 1074 N N . TRP A 1 151 ? 4.307 -5.482 -14.248 1.00 88.50 151 TRP A N 1
ATOM 1075 C CA . TRP A 1 151 ? 3.986 -6.864 -13.945 1.00 88.50 151 TRP A CA 1
ATOM 1076 C C . TRP A 1 151 ? 2.560 -7.157 -14.385 1.00 88.50 151 TRP A C 1
ATOM 1078 O O . TRP A 1 151 ? 1.628 -6.443 -14.011 1.00 88.50 151 TRP A O 1
ATOM 1088 N N . TRP A 1 152 ? 2.402 -8.212 -15.177 1.00 85.62 152 TRP A N 1
ATOM 1089 C CA . TRP A 1 152 ? 1.109 -8.674 -15.653 1.00 85.62 152 TRP A CA 1
ATOM 1090 C C . TRP A 1 152 ? 0.759 -9.996 -14.970 1.00 85.62 152 TRP A C 1
ATOM 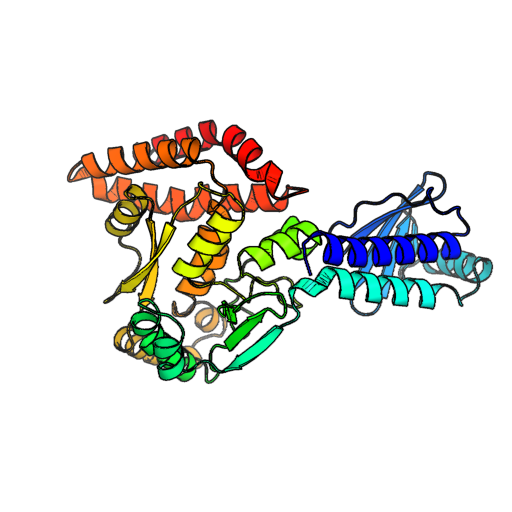1092 O O . TRP A 1 152 ? 1.501 -10.961 -15.163 1.00 85.62 152 TRP A O 1
ATOM 1102 N N . PRO A 1 153 ? -0.349 -10.078 -14.218 1.00 76.12 153 PRO A N 1
ATOM 1103 C CA . PRO A 1 153 ? -0.781 -11.334 -13.610 1.00 76.12 153 PRO A CA 1
ATOM 1104 C C . PRO A 1 153 ? -1.169 -12.375 -14.674 1.00 76.12 153 PRO A C 1
ATOM 1106 O O . PRO A 1 153 ? -1.774 -12.030 -15.687 1.00 76.12 153 PRO A O 1
ATOM 1109 N N . GLU A 1 154 ? -0.872 -13.658 -14.433 1.00 68.56 154 GLU A N 1
ATOM 1110 C CA . GLU A 1 154 ? -1.231 -14.764 -15.345 1.00 68.56 154 GLU A CA 1
ATOM 1111 C C . GLU A 1 154 ? -2.722 -15.168 -15.326 1.00 68.56 154 GLU A C 1
ATOM 1113 O O . GLU A 1 154 ? -3.195 -15.808 -16.265 1.00 68.56 154 GLU A O 1
ATOM 1118 N N . ARG A 1 155 ? -3.496 -14.846 -14.279 1.00 62.09 155 ARG A N 1
ATOM 1119 C CA . ARG A 1 155 ? -4.899 -15.296 -14.161 1.00 62.09 155 ARG A CA 1
ATOM 1120 C C . ARG A 1 155 ? -5.905 -14.280 -14.713 1.00 62.09 155 ARG A C 1
ATOM 1122 O O . ARG A 1 155 ? -5.971 -13.168 -14.213 1.00 62.09 155 ARG A O 1
ATOM 1129 N N . GLY A 1 156 ? -6.747 -14.766 -15.637 1.00 45.69 156 GLY A N 1
ATOM 1130 C CA . GLY A 1 156 ? -8.199 -14.530 -15.718 1.00 45.69 156 GLY A CA 1
ATOM 1131 C C . GLY A 1 156 ? -8.680 -13.085 -15.846 1.00 45.69 156 GLY A C 1
ATOM 1132 O O . GLY A 1 156 ? -8.833 -12.410 -14.841 1.00 45.69 156 GLY A O 1
ATOM 1133 N N . GLU A 1 157 ? -9.024 -12.724 -17.086 1.00 42.44 157 GLU A N 1
ATOM 1134 C CA . GLU A 1 157 ? -9.566 -11.445 -17.573 1.00 42.44 157 GLU A CA 1
ATOM 1135 C C . GLU A 1 157 ? -8.573 -10.282 -17.601 1.00 42.44 157 GLU A C 1
ATOM 1137 O O . GLU A 1 157 ? -8.191 -9.744 -16.571 1.00 42.44 157 GLU A O 1
ATOM 1142 N N . ALA A 1 158 ? -8.208 -9.843 -18.815 1.00 52.53 158 ALA A N 1
ATOM 1143 C CA . ALA A 1 158 ? -7.863 -8.444 -19.096 1.00 52.53 158 ALA A CA 1
ATOM 1144 C C . ALA A 1 158 ? -6.949 -7.762 -18.048 1.00 52.53 158 ALA A C 1
ATOM 1146 O O . ALA A 1 158 ? -7.216 -6.640 -17.608 1.00 52.53 158 ALA A O 1
ATOM 1147 N N . GLY A 1 159 ? -5.900 -8.463 -17.600 1.00 60.84 159 GLY A N 1
ATOM 1148 C CA . GLY A 1 159 ? -5.145 -8.086 -16.409 1.00 60.84 159 GLY A CA 1
ATOM 1149 C C . GLY A 1 159 ? -4.469 -6.734 -16.583 1.00 60.84 159 GLY A C 1
ATOM 1150 O O . GLY A 1 159 ? -3.491 -6.619 -17.318 1.00 60.84 159 GLY A O 1
ATOM 1151 N N . ARG A 1 160 ? -4.976 -5.700 -15.906 1.00 75.81 160 ARG A N 1
ATOM 1152 C CA . ARG A 1 160 ? -4.282 -4.411 -15.849 1.00 75.81 160 ARG A CA 1
ATOM 1153 C C . ARG A 1 160 ? -2.967 -4.574 -15.090 1.00 75.81 160 ARG A C 1
ATOM 1155 O O . ARG A 1 160 ? -2.975 -5.214 -14.028 1.00 75.81 160 ARG A O 1
ATOM 1162 N N . PRO A 1 161 ? -1.862 -4.032 -15.621 1.00 88.56 161 PRO A N 1
ATOM 1163 C CA . PRO A 1 161 ? -0.551 -4.266 -15.054 1.00 88.56 161 PRO A CA 1
ATOM 1164 C C . PRO A 1 161 ? -0.374 -3.502 -13.743 1.00 88.56 161 PRO A C 1
ATOM 1166 O O . PRO A 1 161 ? -0.894 -2.403 -13.566 1.00 88.56 161 PRO A O 1
ATOM 1169 N N . SER A 1 162 ? 0.421 -4.074 -12.852 1.00 90.56 162 SER A N 1
ATOM 1170 C CA . SER A 1 162 ? 0.947 -3.380 -11.680 1.00 90.56 162 SER A CA 1
ATOM 1171 C C . SER A 1 162 ? 2.353 -2.867 -11.973 1.00 90.56 162 SER A C 1
ATOM 1173 O O . SER A 1 162 ? 3.041 -3.364 -12.869 1.00 90.56 162 SER A O 1
ATOM 1175 N N . LEU A 1 163 ? 2.807 -1.879 -11.211 1.00 90.81 163 LEU A N 1
ATOM 1176 C CA . LEU A 1 163 ? 4.186 -1.422 -11.287 1.00 90.81 163 LEU A CA 1
ATOM 1177 C C . LEU A 1 163 ? 5.087 -2.404 -10.545 1.00 90.81 163 LEU A C 1
ATOM 1179 O O . LEU A 1 163 ? 4.834 -2.737 -9.389 1.00 90.81 163 LEU A O 1
ATOM 1183 N N . ALA A 1 164 ? 6.155 -2.838 -11.203 1.00 89.00 164 ALA A N 1
ATOM 1184 C CA . ALA A 1 164 ? 7.191 -3.676 -10.629 1.00 89.00 164 ALA A CA 1
ATOM 1185 C C . ALA A 1 164 ? 8.440 -2.830 -10.388 1.00 89.00 164 ALA A C 1
ATOM 1187 O O . ALA A 1 164 ? 9.071 -2.333 -11.324 1.00 89.00 164 ALA A O 1
ATOM 1188 N N . PHE A 1 165 ? 8.816 -2.673 -9.129 1.00 85.06 165 PHE A N 1
ATOM 1189 C CA . PHE A 1 165 ? 9.982 -1.896 -8.757 1.00 85.06 165 PHE A CA 1
ATOM 1190 C C . PHE A 1 165 ? 11.234 -2.786 -8.768 1.00 85.06 165 PHE A C 1
ATOM 1192 O O . PHE A 1 165 ? 11.242 -3.848 -8.141 1.00 85.06 165 PHE A O 1
ATOM 1199 N N . PRO A 1 166 ? 12.296 -2.396 -9.492 1.00 80.19 166 PRO A N 1
ATOM 1200 C CA . PRO A 1 166 ? 13.572 -3.090 -9.430 1.00 80.19 166 PRO A CA 1
ATOM 1201 C C . PRO A 1 166 ? 14.302 -2.764 -8.124 1.00 80.19 166 PRO A C 1
ATOM 1203 O O . PRO A 1 166 ? 14.201 -1.651 -7.605 1.00 80.19 166 PRO A O 1
ATOM 1206 N N . ASP A 1 167 ? 15.114 -3.705 -7.640 1.00 75.88 167 ASP A N 1
ATOM 1207 C CA . ASP A 1 167 ? 16.068 -3.418 -6.569 1.00 75.88 167 ASP A CA 1
ATOM 1208 C C . ASP A 1 167 ? 17.203 -2.542 -7.121 1.00 75.88 167 ASP A C 1
ATOM 1210 O O . ASP A 1 167 ? 18.084 -3.002 -7.854 1.00 75.88 167 ASP A O 1
ATOM 1214 N N . VAL A 1 168 ? 17.117 -1.239 -6.861 1.00 69.00 168 VAL A N 1
ATOM 1215 C CA . VAL A 1 168 ? 18.078 -0.229 -7.339 1.00 69.00 168 VAL A CA 1
ATOM 1216 C C . VAL A 1 168 ? 19.077 0.190 -6.266 1.00 69.00 168 VAL A C 1
ATOM 1218 O O . VAL A 1 168 ? 20.070 0.844 -6.586 1.00 69.00 168 VAL A O 1
ATOM 1221 N N . ALA A 1 169 ? 18.834 -0.192 -5.012 1.00 59.59 169 ALA A N 1
ATOM 1222 C CA . ALA A 1 169 ? 19.765 -0.057 -3.903 1.00 59.59 169 ALA A CA 1
ATOM 1223 C C . ALA A 1 169 ? 19.231 -0.862 -2.698 1.00 59.59 169 ALA A C 1
ATOM 1225 O O . ALA A 1 169 ? 18.176 -0.501 -2.168 1.00 59.59 169 ALA A O 1
ATOM 1226 N N . PRO A 1 170 ? 19.977 -1.866 -2.197 1.00 52.09 170 PRO A N 1
ATOM 1227 C CA . PRO A 1 170 ? 19.537 -2.730 -1.095 1.00 52.09 170 PRO A CA 1
ATOM 1228 C C . PRO A 1 170 ? 19.134 -1.971 0.181 1.00 52.09 170 PRO A C 1
ATOM 1230 O O . PRO A 1 170 ? 18.231 -2.392 0.899 1.00 52.09 170 PRO A O 1
ATOM 1233 N N . GLU A 1 171 ? 19.787 -0.830 0.428 1.00 48.34 171 GLU A N 1
ATOM 1234 C CA . GLU A 1 171 ? 19.603 0.069 1.580 1.00 48.34 171 GLU A CA 1
ATOM 1235 C C . GLU A 1 171 ? 18.468 1.096 1.360 1.00 48.34 171 GLU A C 1
ATOM 1237 O O . GLU A 1 171 ? 18.042 1.765 2.295 1.00 48.34 171 GLU A O 1
ATOM 1242 N N . GLN A 1 172 ? 17.970 1.238 0.122 1.00 49.44 172 GLN A N 1
ATOM 1243 C CA . GLN A 1 172 ? 16.838 2.106 -0.241 1.00 49.44 172 GLN A CA 1
ATOM 1244 C C . GLN A 1 172 ? 15.514 1.339 -0.276 1.00 49.44 172 GLN A C 1
ATOM 1246 O O . GLN A 1 172 ? 14.531 1.831 -0.838 1.00 49.44 172 GLN A O 1
ATOM 1251 N N . SER A 1 173 ? 15.468 0.131 0.300 1.00 47.94 173 SER A N 1
ATOM 1252 C CA . SER A 1 173 ? 14.229 -0.630 0.388 1.00 47.94 173 SER A CA 1
ATOM 1253 C C . SER A 1 173 ? 13.311 -0.014 1.434 1.00 47.94 173 SER A C 1
ATOM 1255 O O . SER A 1 173 ? 13.257 -0.436 2.583 1.00 47.94 173 SER A O 1
ATOM 1257 N N . VAL A 1 174 ? 12.575 0.997 0.992 1.00 44.56 174 VAL A N 1
ATOM 1258 C CA . VAL A 1 174 ? 11.378 1.504 1.663 1.00 44.56 174 VAL A CA 1
ATOM 1259 C C . VAL A 1 174 ? 10.210 0.522 1.493 1.00 44.56 174 VAL A C 1
ATOM 1261 O O . VAL A 1 174 ? 9.165 0.671 2.117 1.00 44.56 174 VAL A O 1
ATOM 1264 N N . PHE A 1 175 ? 10.391 -0.536 0.694 1.00 51.03 175 PHE A N 1
ATOM 1265 C CA . PHE A 1 175 ? 9.516 -1.694 0.751 1.00 51.03 175 PHE A CA 1
ATOM 1266 C C . PHE A 1 175 ? 9.612 -2.294 2.140 1.00 51.03 175 PHE A C 1
ATOM 1268 O O . PHE A 1 175 ? 10.618 -2.910 2.505 1.00 51.03 175 PHE A O 1
ATOM 1275 N N . LEU A 1 176 ? 8.540 -2.113 2.900 1.00 63.28 176 LEU A N 1
ATOM 1276 C CA . LEU A 1 176 ? 8.304 -2.942 4.057 1.00 63.28 176 LEU A CA 1
ATOM 1277 C C . LEU A 1 176 ? 8.425 -4.385 3.605 1.00 63.28 176 LEU A C 1
ATOM 1279 O O . LEU A 1 176 ? 7.905 -4.789 2.554 1.00 63.28 176 LEU A O 1
ATOM 1283 N N . ARG A 1 177 ? 9.104 -5.165 4.436 1.00 74.81 177 ARG A N 1
ATOM 1284 C CA . ARG A 1 177 ? 8.873 -6.598 4.422 1.00 74.81 177 ARG A CA 1
ATOM 1285 C C . ARG A 1 177 ? 7.369 -6.793 4.529 1.00 74.81 177 ARG A C 1
ATOM 1287 O O . ARG A 1 177 ? 6.726 -6.166 5.372 1.00 74.81 177 ARG A O 1
ATOM 1294 N N . ALA A 1 178 ? 6.821 -7.588 3.622 1.00 76.19 178 ALA A N 1
ATOM 1295 C CA . ALA A 1 178 ? 5.422 -7.937 3.687 1.00 76.19 178 ALA A CA 1
ATOM 1296 C C . ALA A 1 178 ? 5.159 -8.528 5.083 1.00 76.19 178 ALA A C 1
ATOM 1298 O O . ALA A 1 178 ? 5.945 -9.371 5.532 1.00 76.19 178 ALA A O 1
ATOM 1299 N N . PRO A 1 179 ? 4.112 -8.069 5.791 1.00 75.81 179 PRO A N 1
ATOM 1300 C CA . PRO A 1 179 ? 3.706 -8.682 7.041 1.00 75.81 179 PRO A CA 1
ATOM 1301 C C . PRO A 1 179 ? 3.612 -10.197 6.933 1.00 75.81 179 PRO A C 1
ATOM 1303 O O . PRO A 1 179 ? 3.325 -10.703 5.850 1.00 75.81 179 PRO A O 1
ATOM 1306 N N . ALA A 1 180 ? 3.832 -10.924 8.030 1.00 72.19 180 ALA A N 1
ATOM 1307 C CA . ALA A 1 180 ? 3.916 -12.385 7.994 1.00 72.19 180 ALA A CA 1
ATOM 1308 C C . ALA A 1 180 ? 2.713 -13.022 7.275 1.00 72.19 180 ALA A C 1
ATOM 1310 O O . ALA A 1 180 ? 2.906 -13.853 6.393 1.00 72.19 180 ALA A O 1
ATOM 1311 N N . VAL A 1 181 ? 1.492 -12.547 7.533 1.00 72.19 181 VAL A N 1
ATOM 1312 C CA . VAL A 1 181 ? 0.280 -13.004 6.832 1.00 72.19 181 VAL A CA 1
ATOM 1313 C C . VAL A 1 181 ? 0.374 -12.879 5.305 1.00 72.19 181 VAL A C 1
ATOM 1315 O O . VAL A 1 181 ? -0.097 -13.742 4.579 1.00 72.19 181 VAL A O 1
ATOM 1318 N N . PHE A 1 182 ? 1.038 -11.849 4.786 1.00 78.25 182 PHE A N 1
ATOM 1319 C CA . PHE A 1 182 ? 1.213 -11.629 3.351 1.00 78.25 182 PHE A CA 1
ATOM 1320 C C . PHE A 1 182 ? 2.512 -12.196 2.789 1.00 78.25 182 PHE A C 1
ATOM 1322 O O . PHE A 1 182 ? 2.582 -12.469 1.599 1.00 78.25 182 PHE A O 1
ATOM 1329 N N . ALA A 1 183 ? 3.563 -12.331 3.591 1.00 71.31 183 ALA A N 1
ATOM 1330 C CA . ALA A 1 183 ? 4.815 -12.926 3.147 1.00 71.31 183 ALA A CA 1
ATOM 1331 C C . ALA A 1 183 ? 4.716 -14.449 3.108 1.00 71.31 183 ALA A C 1
ATOM 1333 O O . ALA A 1 183 ? 5.335 -15.074 2.248 1.00 71.31 183 ALA A O 1
ATOM 1334 N N . ASN A 1 184 ? 3.932 -15.034 4.019 1.00 65.50 184 ASN A N 1
ATOM 1335 C CA . ASN A 1 184 ? 4.114 -16.410 4.459 1.00 65.50 184 ASN A CA 1
ATOM 1336 C C . ASN A 1 184 ? 2.866 -17.291 4.341 1.00 65.50 184 ASN A C 1
ATOM 1338 O O . ASN A 1 184 ? 3.009 -18.451 3.947 1.00 65.50 184 ASN A O 1
ATOM 1342 N N . ASP A 1 185 ? 1.668 -16.753 4.576 1.00 68.62 185 ASP A N 1
ATOM 1343 C CA . ASP A 1 185 ? 0.406 -17.482 4.401 1.00 68.62 185 ASP A CA 1
ATOM 1344 C C . ASP A 1 185 ? -0.055 -17.406 2.930 1.00 68.62 185 ASP A C 1
ATOM 1346 O O . ASP A 1 185 ? -0.023 -16.355 2.285 1.00 68.62 185 ASP A O 1
ATOM 1350 N N . ALA A 1 186 ? -0.448 -18.547 2.355 1.00 68.88 186 ALA A N 1
ATOM 1351 C CA . ALA A 1 186 ? -0.853 -18.624 0.952 1.00 68.88 186 ALA A CA 1
ATOM 1352 C C . ALA A 1 186 ? -2.165 -17.881 0.659 1.00 68.88 186 ALA A C 1
ATOM 1354 O O . ALA A 1 186 ? -2.283 -17.255 -0.392 1.00 68.88 186 ALA A O 1
ATOM 1355 N N . ARG A 1 187 ? -3.123 -17.889 1.591 1.00 72.06 187 ARG A N 1
ATOM 1356 C CA . ARG A 1 187 ? -4.376 -17.128 1.489 1.00 72.06 187 ARG A CA 1
ATOM 1357 C C . ARG A 1 187 ? -4.092 -15.638 1.580 1.00 72.06 187 ARG A C 1
ATOM 1359 O O . ARG A 1 187 ? -4.625 -14.873 0.785 1.00 72.06 187 ARG A O 1
ATOM 1366 N N . GLY A 1 188 ? -3.207 -15.229 2.490 1.00 77.44 188 GLY A N 1
ATOM 1367 C CA . GLY A 1 188 ? -2.768 -13.838 2.586 1.00 77.44 188 GLY A CA 1
ATOM 1368 C C . GLY A 1 188 ? -2.024 -13.364 1.333 1.00 77.44 188 GLY A C 1
ATOM 1369 O O . GLY A 1 188 ? -2.289 -12.268 0.844 1.00 77.44 188 GLY A O 1
ATOM 1370 N N . ARG A 1 189 ? -1.164 -14.200 0.737 1.00 76.94 189 ARG A N 1
ATOM 1371 C CA . ARG A 1 189 ? -0.517 -13.907 -0.555 1.00 76.94 189 ARG A CA 1
ATOM 1372 C C . ARG A 1 189 ? -1.498 -13.845 -1.722 1.00 76.94 189 ARG A C 1
ATOM 1374 O O . ARG A 1 189 ? -1.366 -12.962 -2.565 1.00 76.94 189 ARG A O 1
ATOM 1381 N N . ALA A 1 190 ? -2.461 -14.763 -1.788 1.00 76.38 190 ALA A N 1
ATOM 1382 C CA . ALA A 1 190 ? -3.503 -14.750 -2.812 1.00 76.38 190 ALA A CA 1
ATOM 1383 C C . ALA A 1 190 ? -4.344 -13.472 -2.710 1.00 76.38 190 ALA A C 1
ATOM 1385 O O . ALA A 1 190 ? -4.496 -12.750 -3.689 1.00 76.38 190 ALA A O 1
ATOM 1386 N N . TYR A 1 191 ? -4.763 -13.132 -1.494 1.00 84.31 191 TYR A N 1
ATOM 1387 C CA . TYR A 1 191 ? -5.445 -11.885 -1.185 1.00 84.31 191 TYR A CA 1
ATOM 1388 C C . TYR A 1 191 ? -4.633 -10.646 -1.604 1.00 84.31 191 TYR A C 1
ATOM 1390 O O . TYR A 1 191 ? -5.151 -9.736 -2.254 1.00 84.31 191 TYR A O 1
ATOM 1398 N N . LEU A 1 192 ? -3.336 -10.616 -1.279 1.00 86.56 192 LEU A N 1
ATOM 1399 C CA . LEU A 1 192 ? -2.438 -9.529 -1.666 1.00 86.56 192 LEU A CA 1
ATOM 1400 C C . LEU A 1 192 ? -2.319 -9.412 -3.201 1.00 86.56 192 LEU A C 1
ATOM 1402 O O . LEU A 1 192 ? -2.307 -8.305 -3.745 1.00 86.56 192 LEU A O 1
ATOM 1406 N N . ALA A 1 193 ? -2.283 -10.542 -3.906 1.00 83.94 193 ALA A N 1
ATOM 1407 C CA . ALA A 1 193 ? -2.247 -10.586 -5.364 1.00 83.94 193 ALA A CA 1
ATOM 1408 C C . ALA A 1 193 ? -3.559 -10.129 -6.012 1.00 83.94 193 ALA A C 1
ATOM 1410 O O . ALA A 1 193 ? -3.524 -9.419 -7.021 1.00 83.94 193 ALA A O 1
ATOM 1411 N N . ASP A 1 194 ? -4.707 -10.451 -5.415 1.00 84.88 194 ASP A N 1
ATOM 1412 C CA . ASP A 1 194 ? -6.011 -9.967 -5.875 1.00 84.88 194 ASP A CA 1
ATOM 1413 C C . ASP A 1 194 ? -6.091 -8.434 -5.781 1.00 84.88 194 ASP A C 1
ATOM 1415 O O . ASP A 1 194 ? -6.550 -7.770 -6.719 1.00 84.88 194 ASP A O 1
ATOM 1419 N N . LEU A 1 195 ? -5.501 -7.849 -4.728 1.00 88.38 195 LEU A N 1
ATOM 1420 C CA . LEU A 1 195 ? -5.293 -6.401 -4.592 1.00 88.38 195 LEU A CA 1
ATOM 1421 C C . LEU A 1 195 ? -4.290 -5.812 -5.600 1.00 88.38 195 LEU A C 1
ATOM 1423 O O . LEU A 1 195 ? -4.210 -4.592 -5.739 1.00 88.38 195 LEU A O 1
ATOM 1427 N N . GLY A 1 196 ? -3.576 -6.645 -6.359 1.00 87.94 196 GLY A N 1
ATOM 1428 C CA . GLY A 1 196 ? -2.621 -6.237 -7.391 1.00 87.94 196 GLY A CA 1
ATOM 1429 C C . GLY A 1 196 ? -1.204 -6.006 -6.873 1.00 87.94 196 GLY A C 1
ATOM 1430 O O . GLY A 1 196 ? -0.381 -5.435 -7.593 1.00 87.94 196 GLY A O 1
ATOM 1431 N N . TYR A 1 197 ? -0.915 -6.423 -5.644 1.00 88.75 197 TYR A N 1
ATOM 1432 C CA . TYR A 1 197 ? 0.422 -6.374 -5.069 1.00 88.75 197 TYR A CA 1
ATOM 1433 C C . TYR A 1 197 ? 1.168 -7.687 -5.290 1.00 88.75 197 TYR A C 1
ATOM 1435 O O . TYR A 1 197 ? 0.593 -8.715 -5.636 1.00 88.75 197 TYR A O 1
ATOM 1443 N N . GLY A 1 198 ? 2.470 -7.666 -5.043 1.00 83.25 198 GLY A N 1
ATOM 1444 C CA . GLY A 1 198 ? 3.287 -8.867 -5.076 1.00 83.25 198 GLY A CA 1
ATOM 1445 C C . GLY A 1 198 ? 4.566 -8.706 -4.278 1.00 83.25 198 GLY A C 1
ATOM 1446 O O . GLY A 1 198 ? 5.134 -7.614 -4.176 1.00 83.25 198 GLY A O 1
ATOM 1447 N N . VAL A 1 199 ? 5.002 -9.826 -3.716 1.00 78.94 199 VAL A N 1
ATOM 1448 C CA . VAL A 1 199 ? 6.188 -9.927 -2.870 1.00 78.94 199 VAL A CA 1
ATOM 1449 C C . VAL A 1 199 ? 7.331 -10.527 -3.689 1.00 78.94 199 VAL A C 1
ATOM 1451 O O . VAL A 1 199 ? 7.111 -11.436 -4.490 1.00 78.94 199 VAL A O 1
ATOM 1454 N N . ASP A 1 200 ? 8.540 -9.993 -3.544 1.00 75.56 200 ASP A N 1
ATOM 1455 C CA . ASP A 1 200 ? 9.740 -10.558 -4.156 1.00 75.56 200 ASP A CA 1
ATOM 1456 C C . ASP A 1 200 ? 10.308 -11.743 -3.354 1.00 75.56 200 ASP A C 1
ATOM 1458 O O . ASP A 1 200 ? 9.812 -12.112 -2.290 1.00 75.56 200 ASP A O 1
ATOM 1462 N N . ALA A 1 201 ? 11.381 -12.348 -3.868 1.00 67.44 201 ALA A N 1
ATOM 1463 C CA . ALA A 1 201 ? 12.044 -13.477 -3.216 1.00 67.44 201 ALA A CA 1
ATOM 1464 C C . ALA A 1 201 ? 12.655 -13.133 -1.842 1.00 67.44 201 ALA A C 1
ATOM 1466 O O . ALA A 1 201 ? 12.925 -14.039 -1.062 1.00 67.44 201 ALA A O 1
ATOM 1467 N N . GLY A 1 202 ? 12.881 -11.848 -1.548 1.00 68.81 202 GLY A N 1
ATOM 1468 C CA . GLY A 1 202 ? 13.387 -11.364 -0.264 1.00 68.81 202 GLY A CA 1
ATOM 1469 C C . GLY A 1 202 ? 12.284 -10.990 0.729 1.00 68.81 202 GLY A C 1
ATOM 1470 O O . GLY A 1 202 ? 12.589 -10.424 1.783 1.00 68.81 202 GLY A O 1
ATOM 1471 N N . GLY A 1 203 ? 11.016 -11.257 0.399 1.00 72.94 203 GLY A N 1
ATOM 1472 C CA . GLY A 1 203 ? 9.877 -10.938 1.254 1.00 72.94 203 GLY A CA 1
ATOM 1473 C C . GLY A 1 203 ? 9.450 -9.468 1.198 1.00 72.94 203 GLY A C 1
ATOM 1474 O O . GLY A 1 203 ? 8.690 -9.030 2.060 1.00 72.94 203 GLY A O 1
ATOM 1475 N N . LYS A 1 204 ? 9.923 -8.676 0.227 1.00 77.75 204 LYS A N 1
ATOM 1476 C CA . LYS A 1 204 ? 9.579 -7.250 0.087 1.00 77.75 204 LYS A CA 1
ATOM 1477 C C . LYS A 1 204 ? 8.414 -7.059 -0.874 1.00 77.75 204 LYS A C 1
ATOM 1479 O O . LYS A 1 204 ? 8.348 -7.718 -1.908 1.00 77.75 204 LYS A O 1
ATOM 1484 N N . ILE A 1 205 ? 7.521 -6.116 -0.585 1.00 83.19 205 ILE A N 1
ATOM 1485 C CA . ILE A 1 205 ? 6.439 -5.744 -1.511 1.00 83.19 205 ILE A CA 1
ATOM 1486 C C . ILE A 1 205 ? 7.039 -4.978 -2.697 1.00 83.19 205 ILE A C 1
ATOM 1488 O O . ILE A 1 205 ? 7.218 -3.772 -2.623 1.00 83.19 205 ILE A O 1
ATOM 1492 N N . ALA A 1 206 ? 7.370 -5.668 -3.787 1.00 82.81 206 ALA A N 1
ATOM 1493 C CA . ALA A 1 206 ? 8.048 -5.082 -4.950 1.00 82.81 206 ALA A CA 1
ATOM 1494 C C . ALA A 1 206 ? 7.110 -4.817 -6.138 1.00 82.81 206 ALA A C 1
ATOM 1496 O O . ALA A 1 206 ? 7.498 -4.167 -7.110 1.00 82.81 206 ALA A O 1
ATOM 1497 N N . ILE A 1 207 ? 5.888 -5.343 -6.087 1.00 88.44 207 ILE A N 1
ATOM 1498 C CA . ILE A 1 207 ? 4.850 -5.107 -7.088 1.00 88.44 207 ILE A CA 1
ATOM 1499 C C . ILE A 1 207 ? 3.711 -4.373 -6.389 1.00 88.44 207 ILE A C 1
ATOM 1501 O O . ILE A 1 207 ? 3.224 -4.842 -5.359 1.00 88.44 207 ILE A O 1
ATOM 1505 N N . VAL A 1 208 ? 3.298 -3.229 -6.931 1.00 90.12 208 VAL A N 1
ATOM 1506 C CA . VAL A 1 208 ? 2.197 -2.421 -6.386 1.00 90.12 208 VAL A CA 1
ATOM 1507 C C . VAL A 1 208 ? 1.252 -1.983 -7.512 1.00 90.12 208 VAL A C 1
ATOM 1509 O O . VAL A 1 208 ? 1.716 -1.651 -8.608 1.00 90.12 208 VAL A O 1
ATOM 1512 N N . PRO A 1 209 ? -0.067 -1.967 -7.280 1.00 91.75 209 PRO A N 1
ATOM 1513 C CA . PRO A 1 209 ? -1.034 -1.455 -8.245 1.00 91.75 209 PRO A CA 1
ATOM 1514 C C . PRO A 1 209 ? -0.948 0.074 -8.359 1.00 91.75 209 PRO A C 1
ATOM 1516 O O . PRO A 1 209 ? -0.422 0.755 -7.476 1.00 91.75 209 PRO A O 1
ATOM 1519 N N . LEU A 1 210 ? -1.528 0.632 -9.424 1.00 92.19 210 LEU A N 1
ATOM 1520 C CA . LEU A 1 210 ? -1.863 2.057 -9.436 1.00 92.19 210 LEU A CA 1
ATOM 1521 C C . LEU A 1 210 ? -3.072 2.355 -8.546 1.00 92.19 210 LEU A C 1
ATOM 1523 O O . LEU A 1 210 ? -3.894 1.460 -8.340 1.00 92.19 210 LEU A O 1
ATOM 1527 N N . PRO A 1 211 ? -3.235 3.596 -8.059 1.00 93.38 211 PRO A N 1
ATOM 1528 C CA . PRO A 1 211 ? -4.340 3.934 -7.169 1.00 93.38 211 PRO A CA 1
ATOM 1529 C C . PRO A 1 211 ? -5.741 3.609 -7.706 1.00 93.38 211 PRO A C 1
ATOM 1531 O O . PRO A 1 211 ? -6.529 3.003 -6.977 1.00 93.38 211 PRO A O 1
ATOM 1534 N N . ALA A 1 212 ? -6.063 3.919 -8.969 1.00 91.44 212 ALA A N 1
ATOM 1535 C CA . ALA A 1 212 ? -7.385 3.580 -9.514 1.00 91.44 212 ALA A CA 1
ATOM 1536 C C . ALA A 1 212 ? -7.599 2.061 -9.634 1.00 91.44 212 ALA A C 1
ATOM 1538 O O . ALA A 1 212 ? -8.694 1.545 -9.389 1.00 91.44 212 ALA A O 1
ATOM 1539 N N . ASP A 1 213 ? -6.543 1.330 -9.990 1.00 90.19 213 ASP A N 1
ATOM 1540 C CA . ASP A 1 213 ? -6.583 -0.127 -10.075 1.00 90.19 213 ASP A CA 1
ATOM 1541 C C . ASP A 1 213 ? -6.704 -0.773 -8.694 1.00 90.19 213 ASP A C 1
ATOM 1543 O O . ASP A 1 213 ? -7.477 -1.718 -8.537 1.00 90.19 213 ASP A O 1
ATOM 1547 N N . PHE A 1 214 ? -6.015 -0.232 -7.692 1.00 92.50 214 PHE A N 1
ATOM 1548 C CA . PHE A 1 214 ? -6.133 -0.643 -6.300 1.00 92.50 214 PHE A CA 1
ATOM 1549 C C . PHE A 1 214 ? -7.555 -0.454 -5.776 1.00 92.50 214 PHE A C 1
ATOM 1551 O O . PHE A 1 214 ? -8.143 -1.397 -5.253 1.00 92.50 214 PHE A O 1
ATOM 1558 N N . ALA A 1 215 ? -8.136 0.733 -5.972 1.00 92.06 215 ALA A N 1
ATOM 1559 C CA . ALA A 1 215 ? -9.494 1.037 -5.532 1.00 92.06 215 AL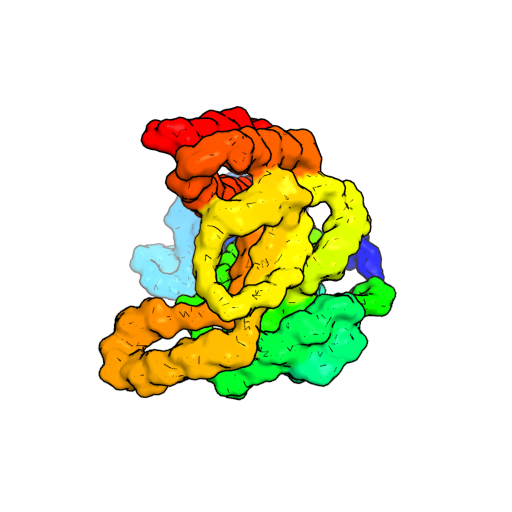A A CA 1
ATOM 1560 C C . ALA A 1 215 ? -10.519 0.071 -6.147 1.00 92.06 215 ALA A C 1
ATOM 1562 O O . ALA A 1 215 ? -11.378 -0.457 -5.438 1.00 92.06 215 ALA A O 1
ATOM 1563 N N . ARG A 1 216 ? -10.390 -0.223 -7.448 1.00 89.75 216 ARG A N 1
ATOM 1564 C CA . ARG A 1 216 ? -11.244 -1.203 -8.133 1.00 89.75 216 ARG A CA 1
ATOM 1565 C C . ARG A 1 216 ? -11.060 -2.614 -7.574 1.00 89.75 216 ARG A C 1
ATOM 1567 O O . ARG A 1 216 ? -12.050 -3.286 -7.308 1.00 89.75 216 ARG A O 1
ATOM 1574 N N . ARG A 1 217 ? -9.816 -3.074 -7.415 1.00 89.50 217 ARG A N 1
ATOM 1575 C CA . ARG A 1 217 ? -9.505 -4.422 -6.906 1.00 89.50 217 ARG A CA 1
ATOM 1576 C C . ARG A 1 217 ? -10.000 -4.604 -5.472 1.00 89.50 217 ARG A C 1
ATOM 1578 O O . ARG A 1 217 ? -10.651 -5.597 -5.174 1.00 89.50 217 ARG A O 1
ATOM 1585 N N . ARG A 1 218 ? -9.799 -3.599 -4.618 1.00 91.38 218 ARG A N 1
ATOM 1586 C CA . ARG A 1 218 ? -10.360 -3.543 -3.263 1.00 91.38 218 ARG A CA 1
ATOM 1587 C C . ARG A 1 218 ? -11.889 -3.657 -3.287 1.00 91.38 218 ARG A C 1
ATOM 1589 O O . ARG A 1 218 ? -12.453 -4.485 -2.578 1.00 91.38 218 ARG A O 1
ATOM 1596 N N . ALA A 1 219 ? -12.561 -2.889 -4.146 1.00 90.25 219 ALA A N 1
ATOM 1597 C CA . ALA A 1 219 ? -14.015 -2.954 -4.285 1.00 90.25 219 ALA A CA 1
ATOM 1598 C C . ALA A 1 219 ? -14.509 -4.333 -4.768 1.00 90.25 219 ALA A C 1
ATOM 1600 O O . ALA A 1 219 ? -15.528 -4.816 -4.277 1.00 90.25 219 ALA A O 1
ATOM 1601 N N . ALA A 1 220 ? -13.779 -4.987 -5.678 1.00 88.56 220 ALA A N 1
ATOM 1602 C CA . ALA A 1 220 ? -14.091 -6.338 -6.152 1.00 88.56 220 ALA A CA 1
ATOM 1603 C C . ALA A 1 220 ? -13.996 -7.398 -5.039 1.00 88.56 220 ALA A C 1
ATOM 1605 O O . ALA A 1 220 ? -14.739 -8.374 -5.059 1.00 88.56 220 ALA A O 1
ATOM 1606 N N . LEU A 1 221 ? -13.151 -7.168 -4.030 1.00 87.88 221 LEU A N 1
ATOM 1607 C CA . LEU A 1 221 ? -13.070 -7.983 -2.812 1.00 87.88 221 LEU A CA 1
ATOM 1608 C C . LEU A 1 221 ? -14.159 -7.640 -1.776 1.00 87.88 221 LEU A C 1
ATOM 1610 O O . LEU A 1 221 ? -14.087 -8.079 -0.632 1.00 87.88 221 LEU A O 1
ATOM 1614 N N . GLY A 1 222 ? -15.153 -6.820 -2.137 1.00 88.62 222 GLY A N 1
ATOM 1615 C CA . GLY A 1 222 ? -16.227 -6.393 -1.236 1.00 88.62 222 GLY A CA 1
ATOM 1616 C C . GLY A 1 222 ? -15.795 -5.361 -0.192 1.00 88.62 222 GLY A C 1
ATOM 1617 O O . GLY A 1 222 ? -16.581 -5.008 0.687 1.00 88.62 222 GLY A O 1
ATOM 1618 N N . GLN A 1 223 ? -14.572 -4.838 -0.283 1.00 86.56 223 GLN A N 1
ATOM 1619 C CA . GLN A 1 223 ? -14.028 -3.917 0.706 1.00 86.56 223 GLN A CA 1
ATOM 1620 C C . GLN A 1 223 ? -14.385 -2.478 0.372 1.00 86.56 223 GLN A C 1
ATOM 1622 O O . GLN A 1 223 ? -14.021 -1.939 -0.674 1.00 86.56 223 GLN A O 1
ATOM 1627 N N . ARG A 1 224 ? -15.097 -1.848 1.305 1.00 78.94 224 ARG A N 1
ATOM 1628 C CA . ARG A 1 224 ? -15.591 -0.469 1.180 1.00 78.94 224 ARG A CA 1
ATOM 1629 C C . ARG A 1 224 ? -14.884 0.515 2.121 1.00 78.94 224 ARG A C 1
ATOM 1631 O O . ARG A 1 224 ? -15.167 1.708 2.069 1.00 78.94 224 ARG A O 1
ATOM 1638 N N . GLY A 1 225 ? -13.994 0.013 2.979 1.00 81.00 225 GLY A N 1
ATOM 1639 C CA . GLY A 1 225 ? -13.222 0.786 3.952 1.00 81.00 225 GLY A CA 1
ATOM 1640 C C . GLY A 1 225 ? -11.912 1.370 3.409 1.00 81.00 225 GLY A C 1
ATOM 1641 O O . GLY A 1 225 ? -11.593 1.251 2.226 1.00 81.00 225 GLY A O 1
ATOM 1642 N N . GLY A 1 226 ? -11.149 1.998 4.304 1.00 89.19 226 GLY A N 1
ATOM 1643 C CA . GLY A 1 226 ? -9.822 2.560 4.049 1.00 89.19 226 GLY A CA 1
ATOM 1644 C C . GLY A 1 226 ? -9.800 3.885 3.284 1.00 89.19 226 GLY A C 1
ATOM 1645 O O . GLY A 1 226 ? -10.831 4.419 2.882 1.00 89.19 226 GLY A O 1
ATOM 1646 N N . PHE A 1 227 ? -8.602 4.439 3.107 1.00 91.62 227 PHE A N 1
ATOM 1647 C CA . PHE A 1 227 ? -8.381 5.707 2.403 1.00 91.62 227 PHE A CA 1
ATOM 1648 C C . PHE A 1 227 ? -8.191 5.477 0.903 1.00 91.62 227 PHE A C 1
ATOM 1650 O O . PHE A 1 227 ? -7.688 4.430 0.488 1.00 91.62 227 PHE A O 1
ATOM 1657 N N . ASP A 1 228 ? -8.585 6.455 0.093 1.00 91.94 228 ASP A N 1
ATOM 1658 C CA . ASP A 1 228 ? -8.427 6.401 -1.357 1.00 91.94 228 ASP A CA 1
ATOM 1659 C C . ASP A 1 228 ? -7.090 7.011 -1.758 1.00 91.94 228 ASP A C 1
ATOM 1661 O O . ASP A 1 228 ? -6.873 8.217 -1.642 1.00 91.94 228 ASP A O 1
ATOM 1665 N N . ALA A 1 229 ? -6.174 6.173 -2.233 1.00 92.50 229 ALA A N 1
ATOM 1666 C CA . ALA A 1 229 ? -4.920 6.644 -2.795 1.00 92.50 229 ALA A CA 1
ATOM 1667 C C . ALA A 1 229 ? -5.175 7.486 -4.056 1.00 92.50 229 ALA A C 1
ATOM 1669 O O . ALA A 1 229 ? -6.052 7.174 -4.864 1.00 92.50 229 ALA A O 1
ATOM 1670 N N . ARG A 1 230 ? -4.385 8.543 -4.258 1.00 91.75 230 ARG A N 1
ATOM 1671 C CA . ARG A 1 230 ? -4.459 9.358 -5.476 1.00 91.75 230 ARG A CA 1
ATOM 1672 C C . ARG A 1 230 ? -3.107 9.928 -5.858 1.00 91.75 230 ARG A C 1
ATOM 1674 O O . ARG A 1 230 ? -2.468 10.592 -5.048 1.00 91.75 230 ARG A O 1
ATOM 1681 N N . LEU A 1 231 ? -2.723 9.766 -7.123 1.00 89.94 231 LEU A N 1
ATOM 1682 C CA . LEU A 1 231 ? -1.547 10.440 -7.668 1.00 89.94 231 LEU A CA 1
ATOM 1683 C C . LEU A 1 231 ? -1.775 11.952 -7.718 1.00 89.94 231 LEU A C 1
ATOM 1685 O O . LEU A 1 231 ? -2.761 12.431 -8.287 1.00 89.94 231 LEU A O 1
ATOM 1689 N N . VAL A 1 232 ? -0.836 12.709 -7.159 1.00 83.88 232 VAL A N 1
ATOM 1690 C CA . VAL A 1 232 ? -0.841 14.169 -7.218 1.00 83.88 232 VAL A CA 1
ATOM 1691 C C . VAL A 1 232 ? 0.485 14.687 -7.784 1.00 83.88 232 VAL A C 1
ATOM 1693 O O . VAL A 1 232 ? 1.560 14.279 -7.332 1.00 83.88 232 VAL A O 1
ATOM 1696 N N . PRO A 1 233 ? 0.448 15.601 -8.772 1.00 76.50 233 PRO A N 1
ATOM 1697 C CA . PRO A 1 233 ? 1.655 16.251 -9.256 1.00 76.50 233 PRO A CA 1
ATOM 1698 C C . PRO A 1 233 ? 2.150 17.247 -8.202 1.00 76.50 233 PRO A C 1
ATOM 1700 O O . PRO A 1 233 ? 1.430 18.169 -7.803 1.00 76.50 233 PRO A O 1
ATOM 1703 N N . ALA A 1 234 ? 3.391 17.076 -7.747 1.00 66.56 234 ALA A N 1
ATOM 1704 C CA . ALA A 1 234 ? 3.990 17.953 -6.747 1.00 66.56 234 ALA A CA 1
ATOM 1705 C C . ALA A 1 234 ? 5.013 18.920 -7.389 1.00 66.56 234 ALA A C 1
ATOM 1707 O O . ALA A 1 234 ? 6.048 18.471 -7.890 1.00 66.56 234 ALA A O 1
ATOM 1708 N N . PRO A 1 235 ? 4.791 20.251 -7.341 1.00 55.38 235 PRO A N 1
ATOM 1709 C CA . PRO A 1 235 ? 5.710 21.245 -7.906 1.00 55.38 235 PRO A CA 1
ATOM 1710 C C . PRO A 1 235 ? 6.934 21.614 -7.026 1.00 55.38 235 PRO A C 1
ATOM 1712 O O . PRO A 1 235 ? 7.617 22.562 -7.391 1.00 55.38 235 PRO A O 1
ATOM 1715 N N . VAL A 1 236 ? 7.275 20.845 -5.964 1.00 47.28 236 VAL A N 1
ATOM 1716 C CA . VAL A 1 236 ? 8.286 21.091 -4.875 1.00 47.28 236 VAL A CA 1
ATOM 1717 C C . VAL A 1 236 ? 7.682 21.832 -3.654 1.00 47.28 236 VAL A C 1
ATOM 1719 O O . VAL A 1 236 ? 6.926 22.774 -3.852 1.00 47.28 236 VAL A O 1
ATOM 1722 N N . ALA A 1 237 ? 7.908 21.504 -2.366 1.00 42.78 237 ALA A N 1
ATOM 1723 C CA . ALA A 1 237 ? 8.639 20.440 -1.651 1.00 42.78 237 ALA A CA 1
ATOM 1724 C C . ALA A 1 237 ? 7.779 19.867 -0.493 1.00 42.78 237 ALA A C 1
ATOM 1726 O O . ALA A 1 237 ? 6.941 20.581 0.051 1.00 42.78 237 ALA A O 1
ATOM 1727 N N . LEU A 1 238 ? 8.063 18.606 -0.128 1.00 48.94 238 LEU A N 1
ATOM 1728 C CA . LEU A 1 238 ? 7.951 17.975 1.203 1.00 48.94 238 LEU A CA 1
ATOM 1729 C C . LEU A 1 238 ? 6.691 18.305 2.017 1.00 48.94 238 LEU A C 1
ATOM 1731 O O . LEU A 1 238 ? 6.598 19.377 2.607 1.00 48.94 238 LEU A O 1
ATOM 1735 N N . PHE A 1 239 ? 5.757 17.345 2.057 1.00 54.00 239 PHE A N 1
ATOM 1736 C CA . PHE A 1 239 ? 4.642 17.223 3.006 1.00 54.00 239 PHE A CA 1
ATOM 1737 C C . PHE A 1 239 ? 4.312 18.509 3.774 1.00 54.00 239 PHE A C 1
ATOM 1739 O O . PHE A 1 239 ? 4.612 18.661 4.959 1.00 54.00 239 PHE A O 1
ATOM 1746 N N . SER A 1 240 ? 3.647 19.459 3.108 1.00 69.56 240 SER A N 1
ATOM 1747 C CA . SER A 1 240 ? 2.919 20.475 3.860 1.00 69.56 240 SER A CA 1
ATOM 1748 C C . SER A 1 240 ? 1.868 19.728 4.670 1.00 69.56 240 SER A C 1
ATOM 1750 O O . SER A 1 240 ? 0.835 19.351 4.118 1.00 69.56 240 SER A O 1
ATOM 1752 N N . GLY A 1 241 ? 2.131 19.508 5.963 1.00 73.81 241 GLY A N 1
ATOM 1753 C CA . GLY A 1 241 ? 1.250 18.721 6.830 1.00 73.81 241 GLY A CA 1
ATOM 1754 C C . GLY A 1 241 ? -0.196 19.212 6.777 1.00 73.81 241 GLY A C 1
ATOM 1755 O O . GLY A 1 241 ? -1.123 18.420 6.797 1.00 73.81 241 GLY A O 1
ATOM 1756 N N . ARG A 1 242 ? -0.408 20.518 6.558 1.00 78.12 242 ARG A N 1
ATOM 1757 C CA . ARG A 1 242 ? -1.743 21.097 6.354 1.00 78.12 242 ARG A CA 1
ATOM 1758 C C . ARG A 1 242 ? -2.404 20.696 5.033 1.00 78.12 242 ARG A C 1
ATOM 1760 O O . ARG A 1 242 ? -3.613 20.492 5.017 1.00 78.12 242 ARG A O 1
ATOM 1767 N N . ARG A 1 243 ? -1.661 20.651 3.921 1.00 78.81 243 ARG A N 1
ATOM 1768 C CA . ARG A 1 243 ? -2.209 20.205 2.628 1.00 78.81 243 ARG A CA 1
ATOM 1769 C C . ARG A 1 243 ? -2.503 18.710 2.675 1.00 78.81 243 ARG A C 1
ATOM 1771 O O . ARG A 1 243 ? -3.610 18.322 2.344 1.00 78.81 243 ARG A O 1
ATOM 1778 N N . TRP A 1 244 ? -1.548 17.931 3.169 1.00 80.06 244 TRP A N 1
ATOM 1779 C CA . TRP A 1 244 ? -1.691 16.490 3.322 1.00 80.06 244 TRP A CA 1
ATOM 1780 C C . TRP A 1 244 ? -2.871 16.127 4.235 1.00 80.06 244 TRP A C 1
ATOM 1782 O O . TRP A 1 244 ? -3.733 15.348 3.847 1.00 80.06 244 TRP A O 1
ATOM 1792 N N . LEU A 1 245 ? -3.009 16.801 5.384 1.00 83.38 245 LEU A N 1
ATOM 1793 C CA . LEU A 1 245 ? -4.157 16.622 6.276 1.00 83.38 245 LEU A CA 1
ATOM 1794 C C . LEU A 1 245 ? -5.489 17.030 5.630 1.00 83.38 245 LEU A C 1
ATOM 1796 O O . LEU A 1 245 ? -6.518 16.450 5.955 1.00 83.38 245 LEU A O 1
ATOM 1800 N N . ARG A 1 246 ? -5.499 18.025 4.732 1.00 85.44 246 ARG A N 1
ATOM 1801 C CA . ARG A 1 246 ? -6.714 18.406 3.994 1.00 85.44 246 ARG A CA 1
ATOM 1802 C C . ARG A 1 246 ? -7.157 17.294 3.050 1.00 85.44 246 ARG A C 1
ATOM 1804 O O . ARG A 1 246 ? -8.345 16.993 3.019 1.00 85.44 246 ARG A O 1
ATOM 1811 N N . ASP A 1 247 ? -6.219 16.706 2.316 1.00 87.25 247 ASP A N 1
ATOM 1812 C CA . ASP A 1 247 ? -6.509 15.587 1.420 1.00 87.25 247 ASP A CA 1
ATOM 1813 C C . ASP A 1 247 ? -7.006 14.382 2.239 1.00 87.25 247 ASP A C 1
ATOM 1815 O O . ASP A 1 247 ? -8.082 13.852 1.951 1.00 87.25 247 A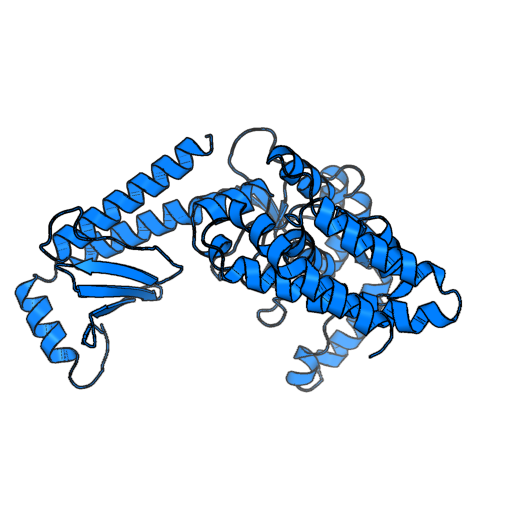SP A O 1
ATOM 1819 N N . LEU A 1 248 ? -6.332 14.063 3.355 1.00 87.06 248 LEU A N 1
ATOM 1820 C CA . LEU A 1 248 ? -6.786 13.022 4.280 1.00 87.06 248 LEU A CA 1
ATOM 1821 C C . LEU A 1 248 ? -8.178 13.290 4.827 1.00 87.06 248 LEU A C 1
ATOM 1823 O O . LEU A 1 248 ? -8.994 12.385 4.819 1.00 87.06 248 LEU A O 1
ATOM 1827 N N . ALA A 1 249 ? -8.486 14.513 5.265 1.00 87.75 249 ALA A N 1
ATOM 1828 C CA . ALA A 1 249 ? -9.814 14.881 5.758 1.00 87.75 249 ALA A CA 1
ATOM 1829 C C . ALA A 1 249 ? -10.922 14.677 4.701 1.00 87.75 249 ALA A C 1
ATOM 1831 O O . ALA A 1 249 ? -12.092 14.504 5.057 1.00 87.75 249 ALA A O 1
ATOM 1832 N N . GLY A 1 250 ? -10.562 14.674 3.415 1.00 88.50 250 GLY A N 1
ATOM 1833 C CA . GLY A 1 250 ? -11.423 14.297 2.292 1.00 88.50 250 GLY A CA 1
ATOM 1834 C C . GLY A 1 250 ? -11.484 12.791 2.006 1.00 88.50 250 GLY A C 1
ATOM 1835 O O . GLY A 1 250 ? -12.111 12.402 1.030 1.00 88.50 250 GLY A O 1
ATOM 1836 N N . GLY A 1 251 ? -10.843 11.951 2.822 1.00 90.50 251 GLY A N 1
ATOM 1837 C CA . GLY A 1 251 ? -10.723 10.505 2.619 1.00 90.50 251 GLY A CA 1
ATOM 1838 C C . GLY A 1 251 ? -9.609 10.097 1.651 1.00 90.50 251 GLY A C 1
ATOM 1839 O O . GLY A 1 251 ? -9.507 8.919 1.316 1.00 90.50 251 GLY A O 1
ATOM 1840 N N . VAL A 1 252 ? -8.771 11.039 1.209 1.00 90.94 252 VAL A N 1
ATOM 1841 C CA . VAL A 1 252 ? -7.764 10.813 0.166 1.00 90.94 252 VAL A CA 1
ATOM 1842 C C . VAL A 1 252 ? -6.373 10.696 0.776 1.00 90.94 252 VAL A C 1
ATOM 1844 O O . VAL A 1 252 ? -5.936 11.580 1.503 1.00 90.94 252 VAL A O 1
ATOM 1847 N N . LEU A 1 253 ? -5.645 9.642 0.419 1.00 90.88 253 LEU A N 1
ATOM 1848 C CA . LEU A 1 253 ? -4.210 9.508 0.649 1.00 90.88 253 LEU A CA 1
ATOM 1849 C C . LEU A 1 253 ? -3.460 10.056 -0.583 1.00 90.88 253 LEU A C 1
ATOM 1851 O O . LEU A 1 253 ? -3.413 9.388 -1.622 1.00 90.88 253 LEU A O 1
ATOM 1855 N N . PRO A 1 254 ? -2.894 11.274 -0.527 1.00 87.75 254 PRO A N 1
ATOM 1856 C CA . PRO A 1 254 ? -2.200 11.849 -1.672 1.00 87.75 254 PRO A CA 1
ATOM 1857 C C . PRO A 1 254 ? -0.814 11.217 -1.843 1.00 87.75 254 PRO A C 1
ATOM 1859 O O . PRO A 1 254 ? 0.020 11.271 -0.943 1.00 87.75 254 PRO A O 1
ATOM 1862 N N . ILE A 1 255 ? -0.551 10.693 -3.037 1.00 86.56 255 ILE A N 1
ATOM 1863 C CA . ILE A 1 255 ? 0.721 10.089 -3.428 1.00 86.56 255 ILE A CA 1
ATOM 1864 C C . ILE A 1 255 ? 1.446 11.033 -4.369 1.00 86.56 255 ILE A C 1
ATOM 1866 O O . ILE A 1 255 ? 1.018 11.286 -5.499 1.00 86.56 255 ILE A O 1
ATOM 1870 N N . ASN A 1 256 ? 2.558 11.576 -3.894 1.00 81.56 256 ASN A N 1
ATOM 1871 C CA . ASN A 1 256 ? 3.271 12.615 -4.619 1.00 81.56 256 ASN A CA 1
ATOM 1872 C C . ASN A 1 256 ? 4.150 12.020 -5.722 1.00 81.56 256 ASN A C 1
ATOM 1874 O O . ASN A 1 256 ? 5.096 11.283 -5.452 1.00 81.56 256 ASN A O 1
ATOM 1878 N N . LEU A 1 257 ? 3.912 12.440 -6.963 1.00 79.81 257 LEU A N 1
ATOM 1879 C CA . LEU A 1 257 ? 4.863 12.255 -8.055 1.00 79.81 257 LEU A CA 1
ATOM 1880 C C . LEU A 1 257 ? 5.633 13.562 -8.236 1.00 79.81 257 LEU A C 1
ATOM 1882 O O . LEU A 1 257 ? 5.043 14.604 -8.544 1.00 79.81 257 LEU A O 1
ATOM 1886 N N . TYR A 1 258 ? 6.950 13.546 -8.011 1.00 71.69 258 TYR A N 1
ATOM 1887 C CA . TYR A 1 258 ? 7.741 14.748 -8.265 1.00 71.69 258 TYR A CA 1
ATOM 1888 C C . TYR A 1 258 ? 7.951 14.928 -9.771 1.00 71.69 258 TYR A C 1
ATOM 1890 O O . TYR A 1 258 ? 8.073 13.972 -10.536 1.00 71.69 258 TYR A O 1
ATOM 1898 N N . GLY A 1 259 ? 8.039 16.185 -10.197 1.00 61.62 259 GLY A N 1
ATOM 1899 C CA . GLY A 1 259 ? 8.355 16.520 -11.580 1.00 61.62 259 GLY A CA 1
ATOM 1900 C C . GLY A 1 259 ? 9.845 16.382 -11.921 1.00 61.62 259 GLY A C 1
ATOM 1901 O O . GLY A 1 259 ? 10.729 16.525 -11.073 1.00 61.62 259 GLY A O 1
ATOM 1902 N N . ARG A 1 260 ? 10.132 16.233 -13.221 1.00 65.12 260 ARG A N 1
ATOM 1903 C CA . ARG A 1 260 ? 11.483 16.153 -13.816 1.00 65.12 260 ARG A CA 1
ATOM 1904 C C . ARG A 1 260 ? 12.466 17.218 -13.303 1.00 65.12 260 ARG A C 1
ATOM 1906 O O . ARG A 1 260 ? 13.636 16.918 -13.078 1.00 65.12 260 ARG A O 1
ATOM 1913 N N . ARG A 1 261 ? 12.008 18.462 -13.102 1.00 64.06 261 ARG A N 1
ATOM 1914 C CA . ARG A 1 261 ? 12.845 19.579 -12.614 1.00 64.06 261 ARG A CA 1
ATOM 1915 C C . ARG A 1 261 ? 13.304 19.383 -11.168 1.00 64.06 261 ARG A C 1
ATOM 1917 O O . ARG A 1 261 ? 14.476 19.602 -10.877 1.00 64.06 261 ARG A O 1
ATOM 1924 N N . ALA A 1 262 ? 12.416 18.927 -10.286 1.00 64.50 262 ALA A N 1
ATOM 1925 C CA . ALA A 1 262 ? 12.752 18.645 -8.892 1.00 64.50 262 ALA A CA 1
ATOM 1926 C C . ALA A 1 262 ? 13.821 17.549 -8.804 1.00 64.50 262 ALA A C 1
ATOM 1928 O O . ALA A 1 262 ? 14.816 17.695 -8.103 1.00 64.50 262 ALA A O 1
ATOM 1929 N N . TYR A 1 263 ? 13.671 16.495 -9.603 1.00 67.12 263 TYR A N 1
ATOM 1930 C CA . TYR A 1 263 ? 14.638 15.404 -9.665 1.00 67.12 263 TYR A CA 1
ATOM 1931 C C . TYR A 1 263 ? 15.984 15.790 -10.288 1.00 67.12 263 TYR A C 1
ATOM 1933 O O . TYR A 1 263 ? 17.034 15.305 -9.865 1.00 67.12 263 TYR A O 1
ATOM 1941 N N . ALA A 1 264 ? 15.992 16.695 -11.267 1.00 65.12 264 ALA A N 1
ATOM 1942 C CA . ALA A 1 264 ? 17.236 17.253 -11.791 1.00 65.12 264 ALA A CA 1
ATOM 1943 C C . ALA A 1 264 ? 18.006 18.036 -10.709 1.00 65.12 264 ALA A C 1
ATOM 1945 O O . ALA A 1 264 ? 19.231 17.924 -10.624 1.00 65.12 264 ALA A O 1
ATOM 1946 N N . LEU A 1 265 ? 17.292 18.773 -9.847 1.00 64.38 265 LEU A N 1
ATOM 1947 C CA . LEU A 1 265 ? 17.885 19.477 -8.707 1.00 64.38 265 LEU A CA 1
ATOM 1948 C C . LEU A 1 265 ? 18.450 18.510 -7.667 1.00 64.38 265 LEU A C 1
ATOM 1950 O O . LEU A 1 265 ? 19.490 18.802 -7.085 1.00 64.38 265 LEU A O 1
ATOM 1954 N N . THR A 1 266 ? 17.835 17.341 -7.475 1.00 60.69 266 THR A N 1
ATOM 1955 C CA . THR A 1 266 ? 18.351 16.336 -6.540 1.00 60.69 266 THR A CA 1
ATOM 1956 C C . THR A 1 266 ? 19.453 15.431 -7.115 1.00 60.69 266 THR A C 1
ATOM 1958 O O . THR A 1 266 ? 20.220 14.839 -6.353 1.00 60.69 266 THR A O 1
ATOM 1961 N N . ARG A 1 267 ? 19.609 15.367 -8.447 1.00 61.19 267 ARG A N 1
ATOM 1962 C CA . ARG A 1 267 ? 20.728 14.680 -9.129 1.00 61.19 267 ARG A CA 1
ATOM 1963 C C . ARG A 1 267 ? 22.085 15.327 -8.844 1.00 61.19 267 ARG A C 1
ATOM 1965 O O . ARG A 1 267 ? 23.068 14.611 -8.671 1.00 61.19 267 ARG A O 1
ATOM 1972 N N . ARG A 1 268 ? 22.152 16.664 -8.798 1.00 60.91 268 ARG A N 1
ATOM 1973 C CA . ARG A 1 268 ? 23.414 17.407 -8.596 1.00 60.91 268 ARG A CA 1
ATOM 1974 C C . ARG A 1 268 ? 24.066 17.099 -7.236 1.00 60.91 268 ARG A C 1
ATOM 1976 O O . ARG A 1 268 ? 25.246 16.759 -7.222 1.00 60.91 268 ARG A O 1
ATOM 1983 N N . PRO A 1 269 ? 23.325 17.095 -6.114 1.00 55.50 269 PRO A N 1
ATOM 1984 C CA . PRO A 1 269 ? 23.860 16.660 -4.831 1.00 55.50 269 PRO A CA 1
ATOM 1985 C C . PRO A 1 269 ? 24.242 15.176 -4.754 1.00 55.50 269 PRO A C 1
ATOM 1987 O O . PRO A 1 269 ? 25.119 14.843 -3.973 1.00 55.50 269 PRO A O 1
ATOM 1990 N N . ARG A 1 270 ? 23.663 14.278 -5.570 1.00 56.09 270 ARG A N 1
ATOM 1991 C CA . ARG A 1 270 ? 24.090 12.862 -5.624 1.00 56.09 270 ARG A CA 1
ATOM 1992 C C . ARG A 1 270 ? 25.467 12.689 -6.282 1.00 56.09 270 ARG A C 1
ATOM 1994 O O . ARG A 1 270 ? 26.277 11.890 -5.827 1.00 56.09 270 ARG A O 1
ATOM 2001 N N . ALA A 1 271 ? 25.763 13.468 -7.323 1.00 59.84 271 ALA A N 1
ATOM 2002 C CA . ALA A 1 271 ? 27.110 13.513 -7.907 1.00 59.84 271 ALA A CA 1
ATOM 2003 C C . ALA A 1 271 ? 28.151 14.098 -6.930 1.00 59.84 271 ALA A C 1
ATOM 2005 O O . ALA A 1 271 ? 29.340 13.802 -7.020 1.00 59.84 271 ALA A O 1
ATOM 2006 N N . LEU A 1 272 ? 27.698 14.916 -5.975 1.00 57.69 272 LEU A N 1
ATOM 2007 C CA . LEU A 1 272 ? 28.507 15.346 -4.837 1.00 57.69 272 LEU A CA 1
ATOM 2008 C C . LEU A 1 272 ? 28.569 14.261 -3.755 1.00 57.69 272 LEU A C 1
ATOM 2010 O O . LEU A 1 272 ? 29.633 14.051 -3.186 1.00 57.69 272 LEU A O 1
ATOM 2014 N N . SER A 1 273 ? 27.483 13.517 -3.516 1.00 56.41 273 SER A N 1
ATOM 2015 C CA . SER A 1 273 ? 27.447 12.446 -2.519 1.00 56.41 273 SER A CA 1
ATOM 2016 C C . SER A 1 273 ? 28.400 11.311 -2.852 1.00 56.41 273 SER A C 1
ATOM 2018 O O . SER A 1 273 ? 28.997 10.768 -1.944 1.00 56.41 273 SER A O 1
ATOM 2020 N N . THR A 1 274 ? 28.660 10.995 -4.122 1.00 56.25 274 THR A N 1
ATOM 2021 C CA . THR A 1 274 ? 29.715 10.023 -4.480 1.00 56.25 274 THR A CA 1
ATOM 2022 C C . THR A 1 274 ? 31.122 10.434 -4.019 1.00 56.25 274 THR A C 1
ATOM 2024 O O . THR A 1 274 ? 32.025 9.607 -4.053 1.00 56.25 274 THR A O 1
ATOM 2027 N N . ARG A 1 275 ? 31.318 11.689 -3.585 1.00 61.56 275 ARG A N 1
ATOM 2028 C CA . ARG A 1 275 ? 32.545 12.204 -2.949 1.00 61.56 275 ARG A CA 1
ATOM 2029 C C . ARG A 1 275 ? 32.418 12.371 -1.425 1.00 61.56 275 ARG A C 1
ATOM 2031 O O . ARG A 1 275 ? 33.383 12.759 -0.779 1.00 61.56 275 ARG A O 1
ATOM 2038 N N . LEU A 1 276 ? 31.237 12.126 -0.854 1.00 60.12 276 LEU A N 1
ATOM 2039 C CA . LEU A 1 276 ? 30.967 12.188 0.584 1.00 60.12 276 LEU A CA 1
ATOM 2040 C C . LEU A 1 276 ? 31.172 10.812 1.230 1.00 60.12 276 LEU A C 1
ATOM 2042 O O . LEU A 1 276 ? 31.090 9.778 0.569 1.00 60.12 276 LEU A O 1
ATOM 2046 N N . HIS A 1 277 ? 31.395 10.800 2.547 1.00 62.31 277 HIS A N 1
ATOM 2047 C CA . HIS A 1 277 ? 31.540 9.569 3.327 1.00 62.31 277 HIS A CA 1
ATOM 2048 C C . HIS A 1 277 ? 30.353 8.610 3.080 1.00 62.31 277 HIS A C 1
ATOM 2050 O O . HIS A 1 277 ? 29.206 9.076 3.089 1.00 62.31 277 HIS A O 1
ATOM 2056 N N . PRO A 1 278 ? 30.569 7.287 2.926 1.00 60.41 278 PRO A N 1
ATOM 2057 C CA . PRO A 1 278 ? 29.528 6.314 2.571 1.00 60.41 278 PRO A CA 1
ATOM 2058 C C . PRO A 1 278 ? 28.240 6.413 3.405 1.00 60.41 278 PRO A C 1
ATOM 2060 O O . PRO A 1 278 ? 27.139 6.291 2.877 1.00 60.41 278 PRO A O 1
ATOM 2063 N N . THR A 1 279 ? 28.350 6.720 4.699 1.00 56.91 279 THR A N 1
ATOM 2064 C CA . THR A 1 279 ? 27.202 6.940 5.600 1.00 56.91 279 THR A CA 1
ATOM 2065 C C . THR A 1 279 ? 26.334 8.146 5.220 1.00 56.91 279 THR A C 1
ATOM 2067 O O . THR A 1 279 ? 25.121 8.099 5.391 1.00 56.91 279 THR A O 1
ATOM 2070 N N . PHE A 1 280 ? 26.917 9.227 4.696 1.00 55.84 280 PHE A N 1
ATOM 2071 C CA . PHE A 1 280 ? 26.156 10.378 4.196 1.00 55.84 280 PHE A CA 1
ATOM 2072 C C . PHE A 1 280 ? 25.516 10.077 2.845 1.00 55.84 280 PHE A C 1
ATOM 2074 O O . PHE A 1 280 ? 24.382 10.480 2.611 1.00 55.84 280 PHE A O 1
ATOM 2081 N N . VAL A 1 281 ? 26.184 9.296 1.995 1.00 56.72 281 VAL A N 1
ATOM 2082 C CA . VAL A 1 281 ? 25.600 8.794 0.740 1.00 56.72 281 VAL A CA 1
ATOM 2083 C C . VAL A 1 281 ? 24.362 7.947 1.013 1.00 56.72 281 VAL A C 1
ATOM 2085 O O . VAL A 1 281 ? 23.355 8.124 0.335 1.00 56.72 281 VAL A O 1
ATOM 2088 N N . ARG A 1 282 ? 24.409 7.103 2.054 1.00 54.91 282 ARG A N 1
ATOM 2089 C CA . ARG A 1 282 ? 23.276 6.308 2.568 1.00 54.91 282 ARG A CA 1
ATOM 2090 C C . ARG A 1 282 ? 22.139 7.140 3.177 1.00 54.91 282 ARG A C 1
ATOM 2092 O O . ARG A 1 282 ? 21.057 6.620 3.395 1.00 54.91 282 ARG A O 1
ATOM 2099 N N . LYS A 1 283 ? 22.367 8.413 3.508 1.00 52.00 283 LYS A N 1
ATOM 2100 C CA . LYS A 1 283 ? 21.333 9.315 4.055 1.00 52.00 283 LYS A CA 1
ATOM 2101 C C . LYS A 1 283 ? 20.819 10.306 3.013 1.00 52.00 283 LYS A C 1
ATOM 2103 O O . LYS A 1 283 ? 19.707 10.813 3.132 1.00 52.00 283 LYS A O 1
ATOM 2108 N N . TRP A 1 284 ? 21.614 10.582 1.980 1.00 53.22 284 TRP A N 1
ATOM 2109 C CA . TRP A 1 284 ? 21.280 11.511 0.910 1.00 53.22 284 TRP A CA 1
ATOM 2110 C C . TRP A 1 284 ? 20.426 10.820 -0.155 1.00 53.22 284 TRP A C 1
ATOM 2112 O O . TRP A 1 284 ? 20.906 10.394 -1.210 1.00 53.22 284 TRP A O 1
ATOM 2122 N N . HIS A 1 285 ? 19.139 10.653 0.139 1.00 55.41 285 HIS A N 1
ATOM 2123 C CA . HIS A 1 285 ? 18.215 9.926 -0.724 1.00 55.41 285 HIS A CA 1
ATOM 2124 C C . HIS A 1 285 ? 17.057 10.801 -1.187 1.00 55.41 285 HIS A C 1
ATOM 2126 O O . HIS A 1 285 ? 16.526 11.642 -0.466 1.00 55.41 285 HIS A O 1
ATOM 2132 N N . THR A 1 286 ? 16.707 10.633 -2.457 1.00 53.44 286 THR A N 1
ATOM 2133 C CA . THR A 1 286 ? 15.713 11.446 -3.154 1.00 53.44 286 THR A CA 1
ATOM 2134 C C . THR A 1 286 ? 14.443 10.628 -3.320 1.00 53.44 286 THR A C 1
ATOM 2136 O O . THR A 1 286 ? 14.528 9.449 -3.649 1.00 53.44 286 THR A O 1
ATOM 2139 N N . HIS A 1 287 ? 13.284 11.252 -3.115 1.00 57.81 287 HIS A N 1
ATOM 2140 C CA . HIS A 1 287 ? 11.947 10.648 -3.032 1.00 57.81 287 HIS A CA 1
ATOM 2141 C C . HIS A 1 287 ? 11.413 10.099 -4.378 1.00 57.81 287 HIS A C 1
ATOM 2143 O O . HIS A 1 287 ? 10.311 10.425 -4.819 1.00 57.81 287 HIS A O 1
ATOM 2149 N N . PHE A 1 288 ? 12.192 9.281 -5.084 1.00 61.66 288 PHE A N 1
ATOM 2150 C CA . PHE A 1 288 ? 11.722 8.527 -6.251 1.00 61.66 288 PHE A CA 1
ATOM 2151 C C . PHE A 1 288 ? 10.899 7.293 -5.868 1.00 61.66 288 PHE A C 1
ATOM 2153 O O . PHE A 1 288 ? 10.356 6.642 -6.746 1.00 61.66 288 PHE A O 1
ATOM 2160 N N . HIS A 1 289 ? 10.771 6.980 -4.579 1.00 66.69 289 HIS A N 1
ATOM 2161 C CA . HIS A 1 289 ? 10.007 5.834 -4.092 1.00 66.69 289 HIS A CA 1
ATOM 2162 C C . HIS A 1 289 ? 8.637 6.209 -3.513 1.00 66.69 289 HIS A C 1
ATOM 2164 O O . HIS A 1 289 ? 7.979 5.316 -3.009 1.00 66.69 289 HIS A O 1
ATOM 2170 N N . ALA A 1 290 ? 8.190 7.472 -3.581 1.00 75.25 290 ALA A N 1
ATOM 2171 C CA . ALA A 1 290 ? 6.938 7.918 -2.947 1.00 75.25 290 ALA A CA 1
ATOM 2172 C C . ALA A 1 290 ? 5.739 7.021 -3.299 1.00 75.25 290 ALA A C 1
ATOM 2174 O O . ALA A 1 290 ? 5.052 6.546 -2.410 1.00 75.25 290 ALA A O 1
ATOM 2175 N N . LEU A 1 291 ? 5.565 6.663 -4.575 1.00 84.38 291 LEU A N 1
ATOM 2176 C CA . LEU A 1 291 ? 4.518 5.722 -4.978 1.00 84.38 291 LEU A CA 1
ATOM 2177 C C . LEU A 1 291 ? 4.681 4.327 -4.354 1.00 84.38 291 LEU A C 1
ATOM 2179 O O . LEU A 1 291 ? 3.713 3.775 -3.847 1.00 84.38 291 LEU A O 1
ATOM 2183 N N . GLY A 1 292 ? 5.891 3.762 -4.369 1.00 81.31 292 GLY A N 1
ATOM 2184 C CA . GLY A 1 292 ? 6.164 2.453 -3.771 1.00 81.31 292 GLY A CA 1
ATOM 2185 C C . GLY A 1 292 ? 5.979 2.452 -2.252 1.00 81.31 292 GLY A C 1
ATOM 2186 O O . GLY A 1 292 ? 5.326 1.559 -1.726 1.00 81.31 292 GLY A O 1
ATOM 2187 N N . HIS A 1 293 ? 6.496 3.470 -1.565 1.00 80.00 293 HIS A N 1
ATOM 2188 C CA . HIS A 1 293 ? 6.316 3.711 -0.133 1.00 80.00 293 HIS A CA 1
ATOM 2189 C C . HIS A 1 293 ? 4.842 3.863 0.213 1.00 80.00 293 HIS A C 1
ATOM 2191 O O . HIS A 1 293 ? 4.302 3.037 0.937 1.00 80.00 293 HIS A O 1
ATOM 2197 N N . ASP A 1 294 ? 4.166 4.849 -0.370 1.00 85.19 294 ASP A N 1
ATOM 2198 C CA . ASP A 1 294 ? 2.804 5.192 0.017 1.00 85.19 294 ASP A CA 1
ATOM 2199 C C . ASP A 1 294 ? 1.823 4.067 -0.326 1.00 85.19 294 ASP A C 1
ATOM 2201 O O . ASP A 1 294 ? 0.926 3.780 0.464 1.00 85.19 294 ASP A O 1
ATOM 2205 N N . MET A 1 295 ? 2.009 3.371 -1.456 1.00 89.31 295 MET A N 1
ATOM 2206 C CA . MET A 1 295 ? 1.145 2.241 -1.807 1.00 89.31 295 MET A CA 1
ATOM 2207 C C . MET A 1 295 ? 1.410 1.005 -0.949 1.00 89.31 295 MET A C 1
ATOM 2209 O O . MET A 1 295 ? 0.453 0.319 -0.595 1.00 89.31 295 MET A O 1
ATOM 2213 N N . SER A 1 296 ? 2.665 0.685 -0.623 1.00 84.19 296 SER A N 1
ATOM 2214 C CA . SER A 1 296 ? 2.995 -0.517 0.163 1.00 84.19 296 SER A CA 1
ATOM 2215 C C . SER A 1 296 ? 2.834 -0.333 1.673 1.00 84.19 296 SER A C 1
ATOM 2217 O O . SER A 1 296 ? 2.549 -1.306 2.364 1.00 84.19 296 SER A O 1
ATOM 2219 N N . LEU A 1 297 ? 2.983 0.893 2.181 1.00 82.94 297 LEU A N 1
ATOM 2220 C CA . LEU A 1 297 ? 2.901 1.218 3.604 1.00 82.94 297 LEU A CA 1
ATOM 2221 C C . LEU A 1 297 ? 1.537 1.774 3.985 1.00 82.94 297 LEU A C 1
ATOM 2223 O O . LEU A 1 297 ? 0.824 1.168 4.780 1.00 82.94 297 LEU A O 1
ATOM 2227 N N . HIS A 1 298 ? 1.160 2.918 3.424 1.00 88.50 298 HIS A N 1
ATOM 2228 C CA . HIS A 1 298 ? -0.032 3.632 3.873 1.00 88.50 298 HIS A CA 1
ATOM 2229 C C . HIS A 1 298 ? -1.294 3.050 3.245 1.00 88.50 298 HIS A C 1
ATOM 2231 O O . HIS A 1 298 ? -2.196 2.632 3.964 1.00 88.50 298 HIS A O 1
ATOM 2237 N N . ALA A 1 299 ? -1.357 2.948 1.913 1.00 91.00 299 ALA A N 1
ATOM 2238 C CA . ALA A 1 299 ? -2.544 2.437 1.234 1.00 91.00 299 ALA A CA 1
ATOM 2239 C C . ALA A 1 299 ? -2.818 0.986 1.647 1.00 91.00 299 ALA A C 1
ATOM 2241 O O . ALA A 1 299 ? -3.912 0.684 2.118 1.00 91.00 299 ALA A O 1
ATOM 2242 N N . LEU A 1 300 ? -1.810 0.109 1.569 1.00 88.62 300 LEU A N 1
ATOM 2243 C CA . LEU A 1 300 ? -1.944 -1.274 2.026 1.00 88.62 300 LEU A CA 1
ATOM 2244 C C . LEU A 1 300 ? -2.122 -1.378 3.549 1.00 88.62 300 LEU A C 1
ATOM 2246 O O . LEU A 1 300 ? -2.88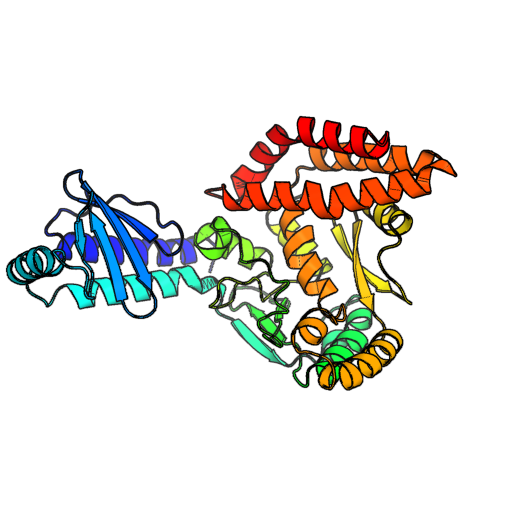0 -2.221 4.008 1.00 88.62 300 LEU A O 1
ATOM 2250 N N . GLY A 1 301 ? -1.496 -0.531 4.365 1.00 88.50 301 GLY A N 1
ATOM 2251 C CA . GLY A 1 301 ? -1.722 -0.561 5.812 1.00 88.50 301 GLY A CA 1
ATOM 2252 C C . GLY A 1 301 ? -3.168 -0.219 6.176 1.00 88.50 301 GLY A C 1
ATOM 2253 O O . GLY A 1 301 ? -3.765 -0.863 7.034 1.00 88.50 301 GLY A O 1
ATOM 2254 N N . TRP A 1 302 ? -3.754 0.764 5.492 1.00 92.25 302 TRP A N 1
ATOM 2255 C CA . TRP A 1 302 ? -5.012 1.392 5.901 1.00 92.25 302 TRP A CA 1
ATOM 2256 C C . TRP A 1 302 ? -6.247 0.895 5.138 1.00 92.25 302 TRP A C 1
ATOM 2258 O O . TRP A 1 302 ? -7.366 1.272 5.482 1.00 92.25 302 TRP A O 1
ATOM 2268 N N . HIS A 1 303 ? -6.093 0.077 4.093 1.00 93.06 303 HIS A N 1
ATOM 2269 C CA . HIS A 1 303 ? -7.200 -0.275 3.189 1.00 93.06 303 HIS A CA 1
ATOM 2270 C C . HIS A 1 303 ? -8.371 -1.023 3.827 1.00 93.06 303 HIS A C 1
ATOM 2272 O O . HIS A 1 303 ? -9.492 -0.895 3.340 1.00 93.06 303 HIS A O 1
ATOM 2278 N N . ARG A 1 304 ? -8.120 -1.786 4.896 1.00 93.12 304 ARG A N 1
ATOM 2279 C CA . ARG A 1 304 ? -9.153 -2.532 5.630 1.00 93.12 304 ARG A CA 1
ATOM 2280 C C . ARG A 1 304 ? -9.657 -1.823 6.881 1.00 93.12 304 ARG A C 1
ATOM 2282 O O . ARG A 1 304 ? -10.408 -2.421 7.640 1.00 93.12 304 ARG A O 1
ATOM 2289 N N . ILE A 1 305 ? -9.268 -0.568 7.117 1.00 95.31 305 ILE A N 1
ATOM 2290 C CA . ILE A 1 305 ? -9.893 0.224 8.180 1.00 95.31 305 ILE A CA 1
ATOM 2291 C C . ILE A 1 305 ? -11.384 0.345 7.852 1.00 95.31 305 ILE A C 1
ATOM 2293 O O . ILE A 1 305 ? -11.736 0.872 6.792 1.00 95.31 305 ILE A O 1
ATOM 2297 N N . GLY A 1 306 ? -12.247 -0.129 8.751 1.00 94.50 306 GLY A N 1
ATOM 2298 C CA . GLY A 1 306 ? -13.695 -0.102 8.570 1.00 94.50 306 GLY A CA 1
ATOM 2299 C C . GLY A 1 306 ? -14.226 1.307 8.306 1.00 94.50 306 GLY A C 1
ATOM 2300 O O . GLY A 1 306 ? -13.639 2.307 8.727 1.00 94.50 306 GLY A O 1
ATOM 2301 N N . VAL A 1 307 ? -15.353 1.411 7.598 1.00 94.06 307 VAL A N 1
ATOM 2302 C CA . VAL A 1 307 ? -15.924 2.712 7.191 1.00 94.06 307 VAL A CA 1
ATOM 2303 C C . VAL A 1 307 ? -16.202 3.601 8.407 1.00 94.06 307 VAL A C 1
ATOM 2305 O O . VAL A 1 307 ? -15.831 4.774 8.405 1.00 94.06 307 VAL A O 1
ATOM 2308 N N . ALA A 1 308 ? -16.798 3.043 9.464 1.00 95.12 308 ALA A N 1
ATOM 2309 C CA . ALA A 1 308 ? -17.104 3.784 10.687 1.00 95.12 308 ALA A CA 1
ATOM 2310 C C . ALA A 1 308 ? -15.832 4.282 11.393 1.00 95.12 308 ALA A C 1
ATOM 2312 O O . ALA A 1 308 ? -15.740 5.455 11.761 1.00 95.12 308 ALA A O 1
ATOM 2313 N N . ALA A 1 309 ? -14.825 3.415 11.521 1.00 96.38 309 ALA A N 1
ATOM 2314 C CA . ALA A 1 309 ? -13.547 3.750 12.135 1.00 96.38 309 ALA A CA 1
ATOM 2315 C C . ALA A 1 309 ? -12.792 4.830 11.347 1.00 96.38 309 ALA A C 1
ATOM 2317 O O . ALA A 1 309 ? -12.281 5.794 11.924 1.00 96.38 309 ALA A O 1
ATOM 2318 N N . ARG A 1 310 ? -12.789 4.720 10.012 1.00 95.44 310 ARG A N 1
ATOM 2319 C CA . ARG A 1 310 ? -12.242 5.739 9.115 1.00 95.44 310 ARG A CA 1
ATOM 2320 C C . ARG A 1 310 ? -12.938 7.078 9.331 1.00 95.44 310 ARG A C 1
ATOM 2322 O O . ARG A 1 310 ? -12.257 8.068 9.574 1.00 95.44 310 ARG A O 1
ATOM 2329 N N . GLU A 1 311 ? -14.269 7.128 9.282 1.00 95.50 311 GLU A N 1
ATOM 2330 C CA . GLU A 1 311 ? -14.999 8.389 9.464 1.00 95.50 311 GLU A CA 1
ATOM 2331 C C . GLU A 1 311 ? -14.765 9.012 10.846 1.00 95.50 311 GLU A C 1
ATOM 2333 O O . GLU A 1 311 ? -14.655 10.235 10.946 1.00 95.50 311 GLU A O 1
ATOM 2338 N N . ALA A 1 312 ? -14.598 8.206 11.900 1.00 95.56 312 ALA A N 1
ATOM 2339 C CA . ALA A 1 312 ? -14.235 8.711 13.222 1.00 95.56 312 ALA A CA 1
ATOM 2340 C C . ALA A 1 312 ? -12.865 9.419 13.218 1.00 95.56 312 ALA A C 1
ATOM 2342 O O . ALA A 1 312 ? -12.741 10.528 13.743 1.00 95.56 312 ALA A O 1
ATOM 2343 N N . LEU A 1 313 ? -11.852 8.829 12.571 1.00 94.44 313 LEU A N 1
ATOM 2344 C CA . LEU A 1 313 ? -10.533 9.454 12.394 1.00 94.44 313 LEU A CA 1
ATOM 2345 C C . LEU A 1 313 ? -10.618 10.730 11.539 1.00 94.44 313 LEU A C 1
ATOM 2347 O O . LEU A 1 313 ? -10.013 11.754 11.871 1.00 94.44 313 LEU A O 1
ATOM 2351 N N . LEU A 1 314 ? -11.398 10.696 10.453 1.00 92.06 314 LEU A N 1
ATOM 2352 C CA . LEU A 1 314 ? -11.598 11.846 9.567 1.00 92.06 314 LEU A CA 1
ATOM 2353 C C . LEU A 1 314 ? -12.302 13.005 10.270 1.00 92.06 314 LEU A C 1
ATOM 2355 O O . LEU A 1 314 ? -11.953 14.163 10.040 1.00 92.06 314 LEU A O 1
ATOM 2359 N N . ALA A 1 315 ? -13.267 12.720 11.143 1.00 92.38 315 ALA A N 1
ATOM 2360 C CA . ALA A 1 315 ? -13.959 13.740 11.920 1.00 92.38 315 ALA A CA 1
ATOM 2361 C C . ALA A 1 315 ? -12.985 14.530 12.811 1.00 92.38 315 ALA A C 1
ATOM 2363 O O . ALA A 1 315 ? -13.057 15.760 12.853 1.00 92.38 315 ALA A O 1
ATOM 2364 N N . GLU A 1 316 ? -12.024 13.859 13.455 1.00 89.19 316 GLU A N 1
ATOM 2365 C CA . GLU A 1 316 ? -10.970 14.530 14.231 1.00 89.19 316 GLU A CA 1
ATOM 2366 C C . GLU A 1 316 ? -10.038 15.375 13.349 1.00 89.19 316 GLU A C 1
ATOM 2368 O O . GLU A 1 316 ? -9.711 16.523 13.679 1.00 89.19 316 GLU A O 1
ATOM 2373 N N . ALA A 1 317 ? -9.650 14.851 12.183 1.00 85.00 317 ALA A N 1
ATOM 2374 C CA . ALA A 1 317 ? -8.837 15.596 11.224 1.00 85.00 317 ALA A CA 1
ATOM 2375 C C . ALA A 1 317 ? -9.555 16.870 10.733 1.00 85.00 317 ALA A C 1
ATOM 2377 O O . ALA A 1 317 ? -8.963 17.953 10.701 1.00 85.00 317 ALA A O 1
ATOM 2378 N N . ARG A 1 318 ? -10.854 16.775 10.415 1.00 87.81 318 ARG A N 1
ATOM 2379 C CA . ARG A 1 318 ? -11.695 17.907 9.984 1.00 87.81 318 ARG A CA 1
ATOM 2380 C C . ARG A 1 318 ? -11.838 18.961 11.082 1.00 87.81 318 ARG A C 1
ATOM 2382 O O . ARG A 1 318 ? -11.648 20.144 10.799 1.00 87.81 318 ARG A O 1
ATOM 2389 N N . ARG A 1 319 ? -12.087 18.549 12.334 1.00 83.88 319 ARG A N 1
ATOM 2390 C CA . ARG A 1 319 ? -12.120 19.460 13.496 1.00 83.88 319 ARG A CA 1
ATOM 2391 C C . ARG A 1 319 ? -10.851 20.307 13.585 1.00 83.88 319 ARG A C 1
ATOM 2393 O O . ARG A 1 319 ? -10.924 21.518 13.773 1.00 83.88 319 ARG A O 1
ATOM 2400 N N . THR A 1 320 ? -9.696 19.685 13.366 1.00 75.31 320 THR A N 1
ATOM 2401 C CA . THR A 1 320 ? -8.384 20.347 13.412 1.00 75.31 320 THR A CA 1
ATOM 2402 C C . THR A 1 320 ? -8.224 21.428 12.346 1.00 75.31 320 THR A C 1
ATOM 2404 O O . THR A 1 320 ? -7.665 22.496 12.613 1.00 75.31 320 THR A O 1
ATOM 2407 N N . LEU A 1 321 ? -8.724 21.181 11.133 1.00 76.06 321 LEU A N 1
ATOM 2408 C CA . LEU A 1 321 ? -8.653 22.143 10.032 1.00 76.06 321 LEU A CA 1
ATOM 2409 C C . LEU A 1 321 ? -9.531 23.383 10.277 1.00 76.06 321 LEU A C 1
ATOM 2411 O O . LEU A 1 321 ? -9.219 24.448 9.738 1.00 76.06 321 LEU A O 1
ATOM 2415 N N . GLY A 1 322 ? -10.561 23.270 11.123 1.00 72.31 322 GLY A N 1
ATOM 2416 C CA . GLY A 1 322 ? -11.439 24.370 11.536 1.00 72.31 322 GLY A CA 1
ATOM 2417 C C . GLY A 1 322 ? -10.820 25.373 12.522 1.00 72.31 322 GLY A C 1
ATOM 2418 O O . GLY A 1 322 ? -11.390 26.436 12.736 1.00 72.31 322 GLY A O 1
ATOM 2419 N N . LEU A 1 323 ? -9.637 25.101 13.094 1.00 68.25 323 LEU A N 1
ATOM 2420 C CA . LEU A 1 323 ? -9.026 25.905 14.174 1.00 68.25 323 LEU A CA 1
ATOM 2421 C C . LEU A 1 323 ? -8.242 27.159 13.709 1.00 68.25 323 LEU A C 1
ATOM 2423 O O . LEU A 1 323 ? -7.466 27.739 14.477 1.00 68.25 323 LEU A O 1
ATOM 2427 N N . GLY A 1 324 ? -8.395 27.590 12.453 1.00 68.25 324 GLY A N 1
ATOM 2428 C CA . GLY A 1 324 ? -7.808 28.843 11.950 1.00 68.25 324 GLY A CA 1
ATOM 2429 C C . GLY A 1 324 ? -6.271 28.913 12.041 1.00 68.25 324 GLY A C 1
ATOM 2430 O O . GLY A 1 324 ? -5.567 28.006 11.601 1.00 68.25 324 GLY A O 1
ATOM 2431 N N . LEU A 1 325 ? -5.711 30.000 12.590 1.00 57.47 325 LEU A N 1
ATOM 2432 C CA . LEU A 1 325 ? -4.252 30.227 12.669 1.00 57.47 325 LEU A CA 1
ATOM 2433 C C . LEU A 1 325 ? -3.517 29.258 13.621 1.00 57.47 325 LEU A C 1
ATOM 2435 O O . LEU A 1 325 ? -2.352 28.932 13.380 1.00 57.47 325 LEU A O 1
ATOM 2439 N N . ARG A 1 326 ? -4.194 28.716 14.648 1.00 63.84 326 ARG A N 1
ATOM 2440 C CA . ARG A 1 326 ? -3.642 27.666 15.534 1.00 63.84 326 ARG A CA 1
ATOM 2441 C C . ARG A 1 326 ? -3.511 26.308 14.823 1.00 63.84 326 ARG A C 1
ATOM 2443 O O . ARG A 1 326 ? -2.793 25.428 15.298 1.00 63.84 326 ARG A O 1
ATOM 2450 N N . ALA A 1 327 ? -4.112 26.159 13.639 1.00 68.69 327 ALA A N 1
ATOM 2451 C CA . ALA A 1 327 ? -4.156 24.906 12.895 1.00 68.69 327 ALA A CA 1
ATOM 2452 C C . ALA A 1 327 ? -2.810 24.471 12.301 1.00 68.69 327 ALA A C 1
ATOM 2454 O O . ALA A 1 327 ? -2.675 23.308 11.953 1.00 68.69 327 ALA A O 1
ATOM 2455 N N . ARG A 1 328 ? -1.789 25.334 12.164 1.00 74.12 328 ARG A N 1
ATOM 2456 C CA . ARG A 1 328 ? -0.540 24.914 11.490 1.00 74.12 328 ARG A CA 1
ATOM 2457 C C . ARG A 1 328 ? 0.263 23.898 12.309 1.00 74.12 328 ARG A C 1
ATOM 2459 O O . ARG A 1 328 ? 0.709 22.900 11.752 1.00 74.12 328 ARG A O 1
ATOM 2466 N N . ARG A 1 329 ? 0.427 24.131 13.618 1.00 79.56 329 ARG A N 1
ATOM 2467 C CA . ARG A 1 329 ? 1.118 23.186 14.518 1.00 79.56 329 ARG A CA 1
ATOM 2468 C C . ARG A 1 329 ? 0.274 21.939 14.764 1.00 79.56 329 ARG A C 1
ATOM 2470 O O . ARG A 1 329 ? 0.809 20.842 14.701 1.00 79.56 329 ARG A O 1
ATOM 2477 N N . ALA A 1 330 ? -1.028 22.105 14.992 1.00 80.00 330 ALA A N 1
ATOM 2478 C CA . ALA A 1 330 ? -1.941 20.978 15.160 1.00 80.00 330 ALA A CA 1
ATOM 2479 C C . ALA A 1 330 ? -1.993 20.103 13.895 1.00 80.00 330 ALA A C 1
ATOM 2481 O O . ALA A 1 330 ? -1.901 18.888 13.995 1.00 80.00 330 ALA A O 1
ATOM 2482 N N . ALA A 1 331 ? -2.014 20.704 12.700 1.00 79.62 331 ALA A N 1
ATOM 2483 C CA . ALA A 1 331 ? -1.990 19.954 11.450 1.00 79.62 331 ALA A CA 1
ATOM 2484 C C . ALA A 1 331 ? -0.668 19.218 11.209 1.00 79.62 331 ALA A C 1
ATOM 2486 O O . ALA A 1 331 ? -0.683 18.139 10.636 1.00 79.62 331 ALA A O 1
ATOM 2487 N N . ALA A 1 332 ? 0.468 19.770 11.647 1.00 82.00 332 ALA A N 1
ATOM 2488 C CA . ALA A 1 332 ? 1.744 19.059 11.590 1.00 82.00 332 ALA A CA 1
ATOM 2489 C C . ALA A 1 332 ? 1.754 17.838 12.527 1.00 82.00 332 ALA A C 1
ATOM 2491 O O . ALA A 1 332 ? 2.163 16.762 12.113 1.00 82.00 332 ALA A O 1
ATOM 2492 N N . ARG A 1 333 ? 1.244 17.977 13.758 1.00 85.38 333 ARG A N 1
ATOM 2493 C CA . ARG A 1 333 ? 1.127 16.855 14.709 1.00 85.38 333 ARG A CA 1
ATOM 2494 C C . ARG A 1 333 ? 0.129 15.800 14.240 1.00 85.38 333 ARG A C 1
ATOM 2496 O O . ARG A 1 333 ? 0.411 14.616 14.340 1.00 85.38 333 ARG A O 1
ATOM 2503 N N . ALA A 1 334 ? -1.004 16.223 13.681 1.00 84.69 334 ALA A N 1
ATOM 2504 C CA . ALA A 1 334 ? -1.956 15.319 13.046 1.00 84.69 334 ALA A CA 1
ATOM 2505 C C . ALA A 1 334 ? -1.301 14.585 11.875 1.00 84.69 334 ALA A C 1
ATOM 2507 O O . ALA A 1 334 ? -1.451 13.376 11.759 1.00 84.69 334 ALA A O 1
ATOM 2508 N N . ALA A 1 335 ? -0.531 15.299 11.045 1.00 82.94 335 ALA A N 1
ATOM 2509 C CA . ALA A 1 335 ? 0.190 14.680 9.946 1.00 82.94 335 ALA A CA 1
ATOM 2510 C C . ALA A 1 335 ? 1.122 13.565 10.444 1.00 82.94 335 ALA A C 1
ATOM 2512 O O . ALA A 1 335 ? 1.039 12.445 9.957 1.00 82.94 335 ALA A O 1
ATOM 2513 N N . ILE A 1 336 ? 1.905 13.845 11.491 1.00 85.25 336 ILE A N 1
ATOM 2514 C CA . ILE A 1 336 ? 2.769 12.862 12.162 1.00 85.25 336 ILE A CA 1
ATOM 2515 C C . ILE A 1 336 ? 1.955 11.695 12.739 1.00 85.25 336 ILE A C 1
ATOM 2517 O O . ILE A 1 336 ? 2.358 10.545 12.600 1.00 85.25 336 ILE A O 1
ATOM 2521 N N . PHE A 1 337 ? 0.799 11.951 13.360 1.00 91.12 337 PHE A N 1
ATOM 2522 C CA . PHE A 1 337 ? -0.055 10.881 13.880 1.00 91.12 337 PHE A CA 1
ATOM 2523 C C . PHE A 1 337 ? -0.474 9.906 12.777 1.00 91.12 337 PHE A C 1
ATOM 2525 O O . PHE A 1 337 ? -0.324 8.699 12.948 1.00 91.12 337 PHE A O 1
ATOM 2532 N N . PHE A 1 338 ? -1.002 10.403 11.659 1.00 88.81 338 PHE A N 1
ATOM 2533 C CA . PHE A 1 338 ? -1.435 9.522 10.576 1.00 88.81 338 PHE A CA 1
ATOM 2534 C C . PHE A 1 338 ? -0.222 8.827 9.945 1.00 88.81 338 PHE A C 1
ATOM 2536 O O . PHE A 1 338 ? -0.216 7.604 9.855 1.00 88.81 338 PHE A O 1
ATOM 2543 N N . GLU A 1 339 ? 0.824 9.581 9.598 1.00 83.44 339 GLU A N 1
ATOM 2544 C CA . GLU A 1 339 ? 2.024 9.058 8.937 1.00 83.44 339 GLU A CA 1
ATOM 2545 C C . GLU A 1 339 ? 2.714 7.976 9.776 1.00 83.44 339 GLU A C 1
ATOM 2547 O O . GLU A 1 339 ? 3.026 6.902 9.268 1.00 83.44 339 GLU A O 1
ATOM 2552 N N . GLU A 1 340 ? 2.906 8.221 11.074 1.00 84.44 340 GLU A N 1
ATOM 2553 C CA . GLU A 1 340 ? 3.693 7.346 11.938 1.00 84.44 340 GLU A CA 1
ATOM 2554 C C . GLU A 1 340 ? 2.837 6.450 12.827 1.00 84.44 340 GLU A C 1
ATOM 2556 O O . GLU A 1 340 ? 3.042 5.238 12.852 1.00 84.44 340 GLU A O 1
ATOM 2561 N N . ARG A 1 341 ? 1.916 7.019 13.615 1.00 90.25 341 ARG A N 1
ATOM 2562 C CA . ARG A 1 341 ? 1.204 6.267 14.660 1.00 90.25 341 ARG A CA 1
ATOM 2563 C C . ARG A 1 341 ? 0.150 5.344 14.062 1.00 90.25 341 ARG A C 1
ATOM 2565 O O . ARG A 1 341 ? 0.172 4.156 14.367 1.00 90.25 341 ARG A O 1
ATOM 2572 N N . LEU A 1 342 ? -0.733 5.863 13.207 1.00 91.62 342 LEU A N 1
ATOM 2573 C CA . LEU A 1 342 ? -1.777 5.060 12.565 1.00 91.62 342 LEU A CA 1
ATOM 2574 C C . LEU A 1 342 ? -1.163 3.971 11.684 1.00 91.62 342 LEU A C 1
ATOM 2576 O O . LEU A 1 342 ? -1.532 2.804 11.802 1.00 91.62 342 LEU A O 1
ATOM 2580 N N . THR A 1 343 ? -0.204 4.343 10.834 1.00 88.31 343 THR A N 1
ATOM 2581 C CA . THR A 1 343 ? 0.540 3.399 9.994 1.00 88.31 343 THR A CA 1
ATOM 2582 C C . THR A 1 343 ? 1.179 2.283 10.802 1.00 88.31 343 THR A C 1
ATOM 2584 O O . THR A 1 343 ? 1.002 1.116 10.461 1.00 88.31 343 THR A O 1
ATOM 2587 N N . ARG A 1 344 ? 1.893 2.620 11.880 1.00 85.81 344 ARG A N 1
ATOM 2588 C CA . ARG A 1 344 ? 2.569 1.629 12.718 1.00 85.81 344 ARG A CA 1
ATOM 2589 C C . ARG A 1 344 ? 1.585 0.678 13.374 1.00 85.81 344 ARG A C 1
ATOM 2591 O O . ARG A 1 344 ? 1.791 -0.521 13.279 1.00 85.81 344 ARG A O 1
ATOM 2598 N N . THR A 1 345 ? 0.490 1.188 13.937 1.00 89.94 345 THR A N 1
ATOM 2599 C CA . THR A 1 345 ? -0.552 0.328 14.510 1.00 89.94 345 THR A CA 1
ATOM 2600 C C . THR A 1 345 ? -1.153 -0.598 13.457 1.00 89.94 345 THR A C 1
ATOM 2602 O O . THR A 1 345 ? -1.318 -1.783 13.716 1.00 89.94 345 THR A O 1
ATOM 2605 N N . CYS A 1 346 ? -1.426 -0.112 12.244 1.00 89.88 346 CYS A N 1
ATOM 2606 C CA . CYS A 1 346 ? -1.905 -0.986 11.172 1.00 89.88 346 CYS A CA 1
ATOM 2607 C C . CYS A 1 346 ? -0.871 -2.062 10.810 1.00 89.88 346 CYS A C 1
ATOM 2609 O O . CYS A 1 346 ? -1.238 -3.217 10.625 1.00 89.88 346 CYS A O 1
ATOM 2611 N N . ALA A 1 347 ? 0.411 -1.700 10.717 1.00 84.44 347 ALA A N 1
ATOM 2612 C CA . ALA A 1 347 ? 1.482 -2.647 10.426 1.00 84.44 347 ALA A CA 1
ATOM 2613 C C . ALA A 1 347 ? 1.627 -3.709 11.528 1.00 84.44 347 ALA A C 1
ATOM 2615 O O . ALA A 1 347 ? 1.708 -4.889 11.210 1.00 84.44 347 ALA A O 1
ATOM 2616 N N . GLU A 1 348 ? 1.603 -3.309 12.802 1.00 84.38 348 GLU A N 1
ATOM 2617 C CA . GLU A 1 348 ? 1.630 -4.209 13.965 1.00 84.38 348 GLU A CA 1
ATOM 2618 C C . GLU A 1 348 ? 0.455 -5.191 13.926 1.00 84.38 348 GLU A C 1
ATOM 2620 O O . GLU A 1 348 ? 0.663 -6.399 14.000 1.00 84.38 348 GLU A O 1
ATOM 2625 N N . LEU A 1 349 ? -0.764 -4.699 13.680 1.00 88.06 349 LEU A N 1
ATOM 2626 C CA . LEU A 1 349 ? -1.934 -5.560 13.509 1.00 88.06 349 LEU A CA 1
ATOM 2627 C C . LEU A 1 349 ? -1.724 -6.565 12.372 1.00 88.06 349 LEU A C 1
ATOM 2629 O O . LEU A 1 349 ? -1.930 -7.756 12.561 1.00 88.06 349 LEU A O 1
ATOM 2633 N N . TRP A 1 350 ? -1.259 -6.118 11.204 1.00 85.75 350 TRP A N 1
ATOM 2634 C CA . TRP A 1 350 ? -0.967 -7.016 10.085 1.00 85.75 350 TRP A CA 1
ATOM 2635 C C . TRP A 1 350 ? 0.102 -8.072 10.398 1.00 85.75 350 TRP A C 1
ATOM 2637 O O . TRP A 1 350 ? 0.041 -9.168 9.842 1.00 85.75 350 TRP A O 1
ATOM 2647 N N . MET A 1 351 ? 1.070 -7.766 11.264 1.00 80.31 351 MET A N 1
ATOM 2648 C CA . MET A 1 351 ? 2.105 -8.714 11.691 1.00 80.31 351 MET A CA 1
ATOM 2649 C C . MET A 1 351 ? 1.562 -9.814 12.608 1.00 80.31 351 MET A C 1
ATOM 2651 O O . MET A 1 351 ? 2.082 -10.926 12.576 1.00 80.31 351 MET A O 1
ATOM 2655 N N . GLU A 1 352 ? 0.540 -9.511 13.406 1.00 80.62 352 GLU A N 1
ATOM 2656 C CA . GLU A 1 352 ? -0.038 -10.419 14.408 1.00 80.62 352 GLU A CA 1
ATOM 2657 C C . GLU A 1 352 ? -1.224 -11.248 13.887 1.00 80.62 352 GLU A C 1
ATOM 2659 O O . GLU A 1 352 ? -1.732 -12.118 14.595 1.00 80.62 352 GLU A O 1
ATOM 2664 N N . LEU A 1 353 ? -1.712 -10.962 12.679 1.00 79.19 353 LEU A N 1
ATOM 2665 C CA . LEU A 1 353 ? -2.910 -11.591 12.126 1.00 79.19 353 LEU A CA 1
ATOM 2666 C C . LEU A 1 353 ? -2.622 -12.934 11.451 1.00 79.19 353 LEU A C 1
ATOM 2668 O O . LEU A 1 353 ? -1.739 -13.043 10.606 1.00 79.19 353 LEU A O 1
ATOM 2672 N N . ASP A 1 354 ? -3.481 -13.918 11.719 1.00 76.50 354 ASP A N 1
ATOM 2673 C CA . ASP A 1 354 ? -3.467 -15.213 11.025 1.00 76.50 354 ASP A CA 1
ATOM 2674 C C . ASP A 1 354 ? -4.173 -15.168 9.657 1.00 76.50 354 ASP A C 1
ATOM 2676 O O . ASP A 1 354 ? -3.900 -15.982 8.776 1.00 76.50 354 ASP A O 1
ATOM 2680 N N . ALA A 1 355 ? -5.122 -14.242 9.471 1.00 80.88 355 ALA A N 1
ATOM 2681 C CA . ALA A 1 355 ? -5.908 -14.116 8.245 1.00 80.88 355 ALA A CA 1
ATOM 2682 C C . ALA A 1 355 ? -6.345 -12.661 7.983 1.00 80.88 355 ALA A C 1
ATOM 2684 O O . ALA A 1 355 ? -6.639 -11.935 8.939 1.00 80.88 355 ALA A O 1
ATOM 2685 N N . PRO A 1 356 ? -6.474 -12.231 6.707 1.00 85.25 356 PRO A N 1
ATOM 2686 C CA . PRO A 1 356 ? -6.806 -10.842 6.389 1.00 85.25 356 PRO A CA 1
ATOM 2687 C C . PRO A 1 356 ? -8.166 -10.344 6.881 1.00 85.25 356 PRO A C 1
ATOM 2689 O O . PRO A 1 356 ? -8.314 -9.157 7.168 1.00 85.25 356 PRO A O 1
ATOM 2692 N N . ASP A 1 357 ? -9.159 -11.225 6.992 1.00 87.38 357 ASP A N 1
ATOM 2693 C CA . ASP A 1 357 ? -10.523 -10.825 7.355 1.00 87.38 357 ASP A CA 1
ATOM 2694 C C . ASP A 1 357 ? -10.684 -10.441 8.827 1.00 87.38 357 ASP A C 1
ATOM 2696 O O . ASP A 1 357 ? -11.614 -9.718 9.173 1.00 87.38 357 ASP A O 1
ATOM 2700 N N . ALA A 1 358 ? -9.742 -10.831 9.686 1.00 89.44 358 ALA A N 1
ATOM 2701 C CA . ALA A 1 358 ? -9.750 -10.449 11.094 1.00 89.44 358 ALA A CA 1
ATOM 2702 C C . ALA A 1 358 ? -9.217 -9.023 11.349 1.00 89.44 358 ALA A C 1
ATOM 2704 O O . ALA A 1 358 ? -9.324 -8.533 12.475 1.00 89.44 358 ALA A O 1
ATOM 2705 N N . PHE A 1 359 ? -8.670 -8.337 10.335 1.00 92.69 359 PHE A N 1
ATOM 2706 C CA . PHE A 1 359 ? -8.067 -7.011 10.511 1.00 92.69 359 PHE A CA 1
ATOM 2707 C C . PHE A 1 359 ? -9.051 -5.969 11.046 1.00 92.69 359 PHE A C 1
ATOM 2709 O O . PHE A 1 359 ? -8.735 -5.272 12.005 1.00 92.69 359 PHE A O 1
ATOM 2716 N N . GLU A 1 360 ? -10.236 -5.862 10.441 1.00 94.12 360 GLU A N 1
ATOM 2717 C CA . GLU A 1 360 ? -11.197 -4.798 10.758 1.00 94.12 360 GLU A CA 1
ATOM 2718 C C . GLU A 1 360 ? -11.635 -4.862 12.227 1.00 94.12 360 GLU A C 1
ATOM 2720 O O . GLU A 1 360 ? -11.511 -3.877 12.948 1.00 94.12 360 GLU A O 1
ATOM 2725 N N . ALA A 1 361 ? -11.994 -6.053 12.716 1.00 94.00 361 ALA A N 1
ATOM 2726 C CA . ALA A 1 361 ? -12.373 -6.256 14.113 1.00 94.00 361 ALA A CA 1
ATOM 2727 C C . ALA A 1 361 ? -11.235 -5.928 15.100 1.00 94.00 361 ALA A C 1
ATOM 2729 O O . ALA A 1 361 ? -11.473 -5.351 16.163 1.00 94.00 361 ALA A O 1
ATOM 2730 N N . ARG A 1 362 ? -9.984 -6.276 14.764 1.00 95.00 362 ARG A N 1
ATOM 2731 C CA . ARG A 1 362 ? -8.817 -5.937 15.598 1.00 95.00 362 ARG A CA 1
ATOM 2732 C C . ARG A 1 362 ? -8.531 -4.437 15.593 1.00 95.00 362 ARG A C 1
ATOM 2734 O O . ARG A 1 362 ? -8.185 -3.880 16.633 1.00 95.00 362 ARG A O 1
ATOM 2741 N N . PHE A 1 363 ? -8.696 -3.785 14.446 1.00 96.31 363 PHE A N 1
ATOM 2742 C CA . PHE A 1 363 ? -8.547 -2.341 14.332 1.00 96.31 363 PHE A CA 1
ATOM 2743 C C . PHE A 1 363 ? -9.608 -1.605 15.157 1.00 96.31 363 PHE A C 1
ATOM 2745 O O . PHE A 1 363 ? -9.272 -0.686 15.904 1.00 96.31 363 PHE A O 1
ATOM 2752 N N . ASP A 1 364 ? -10.865 -2.040 15.083 1.00 95.81 364 ASP A N 1
ATOM 2753 C CA . ASP A 1 364 ? -11.970 -1.449 15.841 1.00 95.81 364 ASP A CA 1
ATOM 2754 C C . ASP A 1 364 ? -11.733 -1.525 17.356 1.00 95.81 364 ASP A C 1
ATOM 2756 O O . ASP A 1 364 ? -12.011 -0.562 18.073 1.00 95.81 364 ASP A O 1
ATOM 2760 N N . ALA A 1 365 ? -11.126 -2.610 17.849 1.00 96.00 365 ALA A N 1
ATOM 2761 C CA . ALA A 1 365 ? -10.726 -2.726 19.252 1.00 96.00 365 ALA A CA 1
ATOM 2762 C C . ALA A 1 365 ? -9.633 -1.713 19.659 1.00 96.00 365 ALA A C 1
ATOM 2764 O O . ALA A 1 365 ? -9.622 -1.235 20.793 1.00 96.00 365 ALA A O 1
ATOM 2765 N N . ALA A 1 366 ? -8.730 -1.350 18.741 1.00 95.50 366 ALA A N 1
ATOM 2766 C CA . ALA A 1 366 ? -7.666 -0.367 18.973 1.00 95.50 366 ALA A CA 1
ATOM 2767 C C . ALA A 1 366 ? -8.120 1.094 18.767 1.00 95.50 366 ALA A C 1
ATOM 2769 O O . ALA A 1 366 ? -7.443 2.033 19.208 1.00 95.50 366 ALA A O 1
ATOM 2770 N N . LEU A 1 367 ? -9.262 1.308 18.106 1.00 96.94 367 LEU A N 1
ATOM 2771 C CA . LEU A 1 367 ? -9.750 2.627 17.702 1.00 96.94 367 LEU A CA 1
ATOM 2772 C C . LEU A 1 367 ? -9.906 3.626 18.866 1.00 96.94 367 LEU A C 1
ATOM 2774 O O . LEU A 1 367 ? -9.480 4.772 18.691 1.00 96.94 367 LEU A O 1
ATOM 2778 N N . PRO A 1 368 ? -10.454 3.270 20.049 1.00 97.38 368 PRO A N 1
ATOM 2779 C CA . PRO A 1 368 ? -10.590 4.226 21.150 1.00 97.38 368 PRO A CA 1
ATOM 2780 C C . PRO A 1 368 ? -9.246 4.821 21.587 1.00 97.38 368 PRO A C 1
ATOM 2782 O O . PRO A 1 368 ? -9.130 6.036 21.766 1.00 97.38 368 PRO A O 1
ATOM 2785 N N . THR A 1 369 ? -8.208 3.986 21.681 1.00 96.12 369 THR A N 1
ATOM 2786 C CA . THR A 1 369 ? -6.844 4.406 22.030 1.00 96.12 369 THR A CA 1
ATOM 2787 C C . THR A 1 369 ? -6.229 5.279 20.939 1.00 96.12 369 THR A C 1
ATOM 2789 O O . THR A 1 369 ? -5.581 6.281 21.242 1.00 96.12 369 THR A O 1
ATOM 2792 N N . LEU A 1 370 ? -6.457 4.948 19.664 1.00 95.81 370 LEU A N 1
ATOM 2793 C CA . LEU A 1 370 ? -5.998 5.761 18.534 1.00 95.81 370 LEU A CA 1
ATOM 2794 C C . LEU A 1 370 ? -6.661 7.143 18.511 1.00 95.81 370 LEU A C 1
ATOM 2796 O O . LEU A 1 370 ? -5.979 8.145 18.299 1.00 95.81 370 LEU A O 1
ATOM 2800 N N . LEU A 1 371 ? -7.967 7.218 18.774 1.00 95.88 371 LEU A N 1
ATOM 2801 C CA . LEU A 1 371 ? -8.692 8.487 18.847 1.00 95.88 371 LEU A CA 1
ATOM 2802 C C . LEU A 1 371 ? -8.228 9.341 20.030 1.00 95.88 371 LEU A C 1
ATOM 2804 O O . LEU A 1 371 ? -8.089 10.554 19.875 1.00 95.88 371 LEU A O 1
ATOM 2808 N N . ALA A 1 372 ? -7.958 8.734 21.189 1.00 94.12 372 ALA A N 1
ATOM 2809 C CA . ALA A 1 372 ? -7.378 9.439 22.330 1.00 94.12 372 ALA A CA 1
ATOM 2810 C C . ALA A 1 372 ? -6.000 10.025 21.978 1.00 94.12 372 ALA A C 1
ATOM 2812 O O . ALA A 1 372 ? -5.795 11.229 22.118 1.00 94.12 372 ALA A O 1
ATOM 2813 N N . ALA A 1 373 ? -5.110 9.212 21.399 1.00 91.44 373 ALA A N 1
ATOM 2814 C CA . ALA A 1 373 ? -3.783 9.652 20.975 1.00 91.44 373 ALA A CA 1
ATOM 2815 C C . ALA A 1 373 ? -3.834 10.769 19.918 1.00 91.44 373 ALA A C 1
ATOM 2817 O O . ALA A 1 373 ? -3.059 11.723 19.989 1.00 91.44 373 ALA A O 1
ATOM 2818 N N . LEU A 1 374 ? -4.764 10.695 18.958 1.00 90.94 374 LEU A N 1
ATOM 2819 C CA . LEU A 1 374 ? -4.975 11.771 17.990 1.00 90.94 374 LEU A CA 1
ATOM 2820 C C . LEU A 1 374 ? -5.435 13.053 18.694 1.00 90.94 374 LEU A C 1
ATOM 2822 O O . LEU A 1 374 ? -4.869 14.114 18.454 1.00 90.94 374 LEU A O 1
ATOM 2826 N N . ARG A 1 375 ? -6.413 12.978 19.601 1.00 89.81 375 ARG A N 1
ATOM 2827 C CA . ARG A 1 375 ? -6.889 14.148 20.361 1.00 89.81 375 ARG A CA 1
ATOM 2828 C C . ARG A 1 375 ? -5.790 14.779 21.212 1.00 89.81 375 ARG A C 1
ATOM 2830 O O . ARG A 1 375 ? -5.706 16.005 21.254 1.00 89.81 375 ARG A O 1
ATOM 2837 N N . ASP A 1 376 ? -4.942 13.978 21.848 1.00 88.12 376 ASP A N 1
ATOM 2838 C CA . ASP A 1 376 ? -3.814 14.481 22.636 1.00 88.12 376 ASP A CA 1
ATOM 2839 C C . ASP A 1 376 ? -2.756 15.137 21.753 1.00 88.12 376 ASP A C 1
ATOM 2841 O O . ASP A 1 376 ? -2.375 16.283 22.011 1.00 88.12 376 ASP A O 1
ATOM 2845 N N . ALA A 1 377 ? -2.403 14.505 20.628 1.00 83.75 377 ALA A N 1
ATOM 2846 C CA . ALA A 1 377 ? -1.522 15.106 19.633 1.00 83.75 377 ALA A CA 1
ATOM 2847 C C . ALA A 1 377 ? -2.069 16.458 19.146 1.00 83.75 377 ALA A C 1
ATOM 2849 O O . ALA A 1 377 ? -1.315 17.420 19.004 1.00 83.75 377 ALA A O 1
ATOM 2850 N N . LEU A 1 378 ? -3.383 16.569 18.936 1.00 80.88 378 LEU A N 1
ATOM 2851 C CA . LEU A 1 378 ? -4.046 17.804 18.510 1.00 80.88 378 LEU A CA 1
ATOM 2852 C C . LEU A 1 378 ? -4.083 18.885 19.597 1.00 80.88 378 LEU A C 1
ATOM 2854 O O . LEU A 1 378 ? -3.864 20.060 19.292 1.00 80.88 378 LEU A O 1
ATOM 2858 N N . ALA A 1 379 ? -4.321 18.501 20.852 1.00 80.38 379 ALA A N 1
ATOM 2859 C CA . ALA A 1 379 ? -4.240 19.390 22.011 1.00 80.38 379 ALA A CA 1
ATOM 2860 C C . ALA A 1 379 ? -2.796 19.810 22.326 1.00 80.38 379 ALA A C 1
ATOM 2862 O O . ALA A 1 379 ? -2.557 20.814 22.995 1.00 80.38 379 ALA A O 1
ATOM 2863 N N . GLY A 1 380 ? -1.836 19.055 21.799 1.00 73.56 380 GLY A N 1
ATOM 2864 C CA . GLY A 1 380 ? -0.418 19.250 21.992 1.00 73.56 380 GLY A CA 1
ATOM 2865 C C . GLY A 1 380 ? 0.101 18.791 23.346 1.00 73.56 380 GLY A C 1
ATOM 2866 O O . GLY A 1 380 ? 1.072 19.389 23.814 1.00 73.56 380 GLY A O 1
ATOM 2867 N N . ARG A 1 381 ? -0.564 17.787 23.923 1.00 58.97 381 ARG A N 1
ATOM 2868 C CA . ARG A 1 381 ? -0.198 17.096 25.159 1.00 58.97 381 ARG A CA 1
ATOM 2869 C C . ARG A 1 381 ? 0.687 15.891 24.884 1.00 58.97 381 ARG A C 1
ATOM 2871 O O . ARG A 1 381 ? 0.605 15.359 23.752 1.00 58.97 381 ARG A O 1
#

Secondary structure (DSSP, 8-state):
--HHHHHHHHHHHHHHHHHHHHHHHT--TTT----EETTEEEEEETTEEEEEEEETTEEEEEETTEEE-SS--TTHHHHHHHHHHHH-TTSHHHHHHHHHHHHHHHHGGG-EEEEEE-HHHHHHHSTTHHHHHHHHHHHHHHHHSSPEEEEEESSSSS-PPEEE---S-GGG--SPBPPHHHHT-HHHHHHHHHTT-EE-TTSBEEEE--HHHHHHHHHHTT---S-EEEEEEE-S-S--HHHHHHHHHTTEEEEEEEPHHHHHHHHHHHHHHTTS-HHHHTT---STTHHHHIIIIIIHHHTTS-HHHHHHHHHHHHHHHTTGGGHHHHHHHHHHIIIIIIHHHHHHHHHH-SSGGGHHHHHHHHHHHHHHHHHHHHHT-

Radius of gyration: 24.19 Å; chains: 1; bounding box: 50×75×49 Å

Foldseek 3Di:
DDPVVLVVQLVVLVQLLLVLVCLQLVHDSPQWDFDFFDQWTWTGGPRWTWIWGDDPPFIWIDTPHAICDPDDDVPNVVVNVVSCVVRPVPSPVSNVVSVVSSVCSLQVLQDWDKDFDALVNLPVQDPPVSPLCHQLQNLVCVQQVGGWIWTFGPDDPDTRTWIFADCSDPLPQLFDQQARLCQTGSQNVVLCVLLQWHADPVSGGRTFHDQVSNVVSCVVVVFPWFAREDEDEDADDDCQLLVQLVCLLVSYRYQYRYGSVVSVVLSVVLVVCVVPDVVVNSVSDDVSCSVVNCRNQQRVLGRRADHVLSVLLSVLSVVLNPPPPLSSQLSNLLSCLSVPVSSVVSSVLSNPDNHDVCSHVVVVVCSVVSSVSSVCSNVVD

pLDDT: mean 70.46, std 19.03, range [28.36, 97.38]

Sequence (381 aa):
MGVGAHEAAVREAERALEGALAGWLGVRVGEVRGALAGEVVHARAGGLPLRIEPTGSRGFFDAGGFVLAHGEAPGAGEAARALRARLGGRASEPVAAALAAYWEAARAPTRGRREALDGARAAALFAGEGALLAPWVDAFAAHYGRPLGLWWPERGEAGRPSLAFPDVAPEQSVFLRAPAVFANDARGRAYLADLGYGVDAGGKIAIVPLPADFARRRAALGQRGGFDARLVPAPVALFSGRRWLRDLAGGVLPINLYGRRAYALTRRPRALSTRLHPTFVRKWHTHFHALGHDMSLHALGWHRIGVAAREALLAEARRTLGLGLRARRAAARAAIFFEERLTRTCAELWMELDAPDAFEARFDAALPTLLAALRDALAGR

=== Feature glossary ===
A reading guide for the features in this record.

Start from the sequence.

  · Sequence gives the chain of amino acids in standard one-letter code (A=alanine, C=cysteine, …, Y=tyrosine), read N→C. It is the only feature that is directly encoded by the gene; all structural features are derived from the folded form of this sequence.

Fold it, and you get atomic coordinates and the backbone conformation that goes with them.

  · The mmCIF table is the protein's shape written out atom by atom. For each backbone N, Cα, C, and carbonyl O, it records an (x, y, z) coordinate triple in Å plus the residue type, chain letter, and residue number.

  · Backbone dihedral angles. Every residue except chain termini has a φ (preceding-C → N → Cα → C) and a ψ (N → Cα → C → next-N). They are reported in degrees following the IUPAC sign convention. Secondary structure is essentially a statement about which (φ, ψ) basin each residue occupies.

  · DSSP 8-state secondary structure assigns each residue one of H (α-helix), G (3₁₀-helix), I (π-helix), E (extended β-strand), B (isolated β-bridge), T (hydrogen-bonded turn), S (bend), or '-' (coil). The assignment is computed from backbone hydrogen-bond geometry via the Kabsch–Sander algorithm.

  · P-SEA three-state annotation labels each residue as helix, strand, or coil based purely on the geometry of the Cα trace. It serves as a fallback when the full backbone (and thus DSSP) is unavailable.

Summarize the fold with a handful of shape descriptors and a per-residue structural alphabet.

  · Radius of gyration (Rg) is the root-mean-square distance of Cα atoms from their centroid — a single number for overall size and compactness. A globular domain of N residues has Rg ≈ 2.2·N^0.38 Å; an extended or disordered chain has a much larger Rg. The Cα contact count is the number of residue pairs whose Cα atoms are within 8 Å and are more than four positions apart in sequence — a standard proxy for tertiary packing density. The bounding box is the smallest axis-aligned box enclosing all Cα atoms.

  · Foldseek's 3Di representation compresses backbone geometry into a per-residue letter drawn from a learned twenty-state alphabet. It captures the tertiary interaction pattern around each residue — which residues are packed against it in space, regardless of where they are in sequence.

  · Accessible surface area quantifies burial. A residue with SASA near zero is packed into the hydrophobic core; one with SASA >100 Å² sits on the surface. Computed here via the Shrake–Rupley numerical algorithm with a 1.4 Å probe.

Ask how reliable the model is.

  · For AlphaFold models, the B-factor field carries pLDDT — the model's own estimate of local accuracy on a 0–100 scale. Regions with pLDDT<50 should be treated as essentially unmodeled; they often correspond to intrinsically disordered segments.

  · For experimental (PDB) structures, the B-factor (temperature factor) quantifies the positional spread of each atom in the crystal — a combination of thermal vibration and static disorder — in units of Å². High B-factors mark flexible loops or poorly resolved regions; low B-factors mark the rigid, well-ordered core.

  · PAE(i, j) answers: if I align the predicted and true structures on residue i, how far off (in Å) do I expect residue j to be? A block-diagonal PAE matrix with low values on the blocks and high values off-diagonal is the signature of a multi-domain protein with confidently predicted domains but uncertain inter-domain orientation.

Place it in context: what it resembles, what it is annotated as, and how it looks.

  · Structural nearest neighbors (via Foldseek easy-search vs the PDB). Reported per hit: target PDB id, E-value, and alignment TM-score. A TM-score above ~0.5 is the conventional threshold for 'same fold'.

  · Functional annotations link the protein to curated databases. InterPro entries identify conserved domains and families by matching the sequence against member-database signatures (Pfam, PROSITE, CDD, …). Gene Ontology (GO) terms describe molecular function, biological process, and cellular component in a controlled vocabulary. CATH places the structure in a hierarchical fold classification (Class/Architecture/Topology/Homologous-superfamily). The organism is the source species.

  · Plot images: a contact map (which residues are close in 3D, as an N×N binary image), a Ramachandran scatter (backbone torsion angles, revealing secondary-structure composition at a glance), and — for AlphaFold structures — a PAE heatmap (pairwise prediction confidence).

  · Structure images are PyMOL renders from six orthogonal camera directions. Cartoon representation draws helices as coils and strands as arrows; sticks shows the backbone as bonds; surface shows the solvent-excluded envelope. Rainbow coloring maps sequence position to hue (blue→red, N→C); chain coloring assigns a distinct color per polypeptide.